Protein AF-M0FB85-F1 (afdb_monomer_lite)

Sequence (423 aa):
MKRRSFLLGAGSAAAGGSALIGTGAFSRIDAQRSVTVQVAEDPNAYLGMNDCIGDDGNPTPNSSFADLDDLGHLRVDMGESGNGGSGVNSESISWFDNVFQLCNQGKEDVCLWISEKEGADPDRVTFYVNEEPEATTPEKLAFEDGDLVGDDPDLQTFTGAEDSILLEVGHCVCVGIQVYTREDEDFEIAAPAEGDELLDEVSLVADVSEDACKGAETVCGAQGSFNCVSLVADGSAVGSHGFDIENVGDAGIDQELQYVILDSPDQDSAVNLDPLPPGGVDFESGESAFPVAGILAYIPSEECDTVVGQPRDEWDGMDAGQLLTLPTDSDGTVRYDLIEGLTESRFDTIQGISGYADLESAFDDGTSDPDPNVPADAYLTQIDYSAYDLSQITTDDIAEDDTDEFEQRVVDSDIPTCDDGGG

Foldseek 3Di:
DDDDDDDDDPDDDDDDDDDDDPPDDPPDDDDDDDDDDDDDAQCPDQWHKAAFADPVRHGDPLLVQWDADPRRYIDGHQADPVPPGGHDDAQDKDKRWQNMKIARQHDAKWWKAWADWDFPARLQKFKKFFDDDDDDDFDDDDDDDRHDDPPDRRIFTRHDLLRTDIHGHGDMTGMMMIGHQRDDPPDPDDGDDRPGPNTDDIDMDIHRDPCSNDNPQWEWEKAKAWDFFAADPVLLFTFKTKIKIFGQTQAKFDQQKAKDFQQDLPDRDGDRDDIAGHRRMDMDMDRARDGQWMKIKGAGDPSHRHYPAAQQQGHQADDPLQTAAFEAAPVGHGQQLLGPRGDPVLSVLNVVGGHNVSVQVNSPPVDPDDGNPHDNNIGMDIYRCNVVHNNVQHCNPPDRNNNSVSRNSVSVDPTHHDPPPPD

pLDDT: mean 76.78, std 16.2, range [28.84, 96.69]

Organism: NCBI:txid1227468

Structure (mmCIF, N/CA/C/O backbone):
data_AF-M0FB85-F1
#
_entry.id   AF-M0FB85-F1
#
loop_
_atom_site.group_PDB
_atom_site.id
_atom_site.type_symbol
_atom_site.label_atom_id
_atom_site.label_alt_id
_atom_site.label_comp_id
_atom_site.label_asym_id
_atom_site.label_entity_id
_atom_site.label_seq_id
_atom_site.pdbx_PDB_ins_code
_atom_site.Cartn_x
_atom_site.Cartn_y
_atom_site.Cartn_z
_atom_site.occupancy
_atom_site.B_iso_or_equiv
_atom_site.auth_seq_id
_atom_site.auth_comp_id
_atom_site.auth_asym_id
_atom_site.auth_atom_id
_atom_site.pdbx_PDB_model_num
ATOM 1 N N . MET A 1 1 ? -63.216 -62.373 8.853 1.00 36.75 1 MET A N 1
ATOM 2 C CA . MET A 1 1 ? -62.181 -62.812 9.814 1.00 36.75 1 MET A CA 1
ATOM 3 C C . MET A 1 1 ? -61.571 -61.581 10.478 1.00 36.75 1 MET A C 1
ATOM 5 O O . MET A 1 1 ? -61.351 -60.608 9.780 1.00 36.75 1 MET A O 1
ATOM 9 N N . LYS A 1 2 ? -61.420 -61.633 11.815 1.00 40.50 2 LYS A N 1
ATOM 10 C CA . LYS A 1 2 ? -60.432 -60.973 12.715 1.00 40.50 2 LYS A CA 1
ATOM 11 C C . LYS A 1 2 ? -59.377 -60.057 12.041 1.00 40.50 2 LYS A C 1
ATOM 13 O O . LYS A 1 2 ? -58.830 -60.480 11.039 1.00 40.50 2 LYS A O 1
ATOM 18 N N . ARG A 1 3 ? -58.873 -58.936 12.586 1.00 45.34 3 ARG A N 1
ATOM 19 C CA . ARG A 1 3 ? -59.094 -58.043 13.757 1.00 45.34 3 ARG A CA 1
ATOM 20 C C . ARG A 1 3 ? -57.942 -56.995 13.671 1.00 45.34 3 ARG A C 1
ATOM 22 O O . ARG A 1 3 ? -56.820 -57.451 13.507 1.00 45.34 3 ARG A O 1
ATOM 29 N N . ARG A 1 4 ? -58.212 -55.700 13.951 1.00 58.06 4 ARG A N 1
ATOM 30 C CA . ARG A 1 4 ? -57.284 -54.627 14.448 1.00 58.06 4 ARG A CA 1
ATOM 31 C C . ARG A 1 4 ? -56.293 -54.039 13.408 1.00 58.06 4 ARG A C 1
ATOM 33 O O . ARG A 1 4 ? -55.518 -54.799 12.857 1.00 58.06 4 ARG A O 1
ATOM 40 N N . SER A 1 5 ? -56.361 -52.772 12.960 1.00 45.25 5 SER A N 1
ATOM 41 C CA . SER A 1 5 ? -56.289 -51.430 13.613 1.00 45.25 5 SER A CA 1
ATOM 42 C C . SER A 1 5 ? -54.864 -50.993 13.981 1.00 45.25 5 SER A C 1
ATOM 44 O O . SER A 1 5 ? -54.350 -51.580 14.923 1.00 45.25 5 SER A O 1
ATOM 46 N N . PHE A 1 6 ? -54.309 -49.955 13.318 1.00 46.88 6 PHE A N 1
ATOM 47 C CA . PHE A 1 6 ? -53.315 -48.951 13.803 1.00 46.88 6 PHE A CA 1
ATOM 48 C C . PHE A 1 6 ? -52.752 -48.166 12.592 1.00 46.88 6 PHE A C 1
ATOM 50 O O . PHE A 1 6 ? -52.467 -48.806 11.591 1.00 46.88 6 PHE A O 1
ATOM 57 N N . LEU A 1 7 ? -52.498 -46.859 12.540 1.00 48.00 7 LEU A N 1
ATOM 58 C CA . LEU A 1 7 ? -52.838 -45.663 13.311 1.00 48.00 7 LEU A CA 1
ATOM 59 C C . LEU A 1 7 ? -52.499 -44.482 12.378 1.00 48.00 7 LEU A C 1
ATOM 61 O O . LEU A 1 7 ? -51.474 -44.522 11.699 1.00 48.00 7 LEU A O 1
ATOM 65 N N . LEU A 1 8 ? -53.307 -43.422 12.395 1.00 50.66 8 LEU A N 1
ATOM 66 C CA . LEU A 1 8 ? -52.802 -42.088 12.084 1.00 50.66 8 LEU A CA 1
ATOM 67 C C . LEU A 1 8 ? -51.761 -41.741 13.151 1.00 50.66 8 LEU A C 1
ATOM 69 O O . LEU A 1 8 ? -52.084 -41.731 14.336 1.00 50.66 8 LEU A O 1
ATOM 73 N N . GLY A 1 9 ? -50.538 -41.459 12.723 1.00 42.72 9 GLY A N 1
ATOM 74 C CA . GLY A 1 9 ? -49.508 -40.836 13.541 1.00 42.72 9 GLY A CA 1
ATOM 75 C C . GLY A 1 9 ? -49.066 -39.550 12.863 1.00 42.72 9 GLY A C 1
ATOM 76 O O . GLY A 1 9 ? -48.014 -39.519 12.240 1.00 42.72 9 GLY A O 1
ATOM 77 N N . ALA A 1 10 ? -49.894 -38.507 12.947 1.00 49.50 10 ALA A N 1
ATOM 78 C CA . ALA A 1 10 ? -49.382 -37.148 12.872 1.00 49.50 10 ALA A CA 1
ATOM 79 C C . ALA A 1 10 ? -48.566 -36.933 14.153 1.00 49.50 10 ALA A C 1
ATOM 81 O O . ALA A 1 10 ? -49.132 -36.876 15.244 1.00 49.50 10 ALA A O 1
ATOM 82 N N . GLY A 1 11 ? -47.244 -36.919 14.030 1.00 38.50 11 GLY A N 1
ATOM 83 C CA . GLY A 1 11 ? -46.337 -36.744 15.152 1.00 38.50 11 GLY A CA 1
ATOM 84 C C . GLY A 1 11 ? -44.961 -36.329 14.656 1.00 38.50 11 GLY A C 1
ATOM 85 O O . GLY A 1 11 ? -44.398 -36.995 13.795 1.00 38.50 11 GLY A O 1
ATOM 86 N N . SER A 1 12 ? -44.470 -35.228 15.223 1.00 43.56 12 SER A N 1
ATOM 87 C CA . SER A 1 12 ? -43.100 -34.705 15.152 1.00 43.56 12 SER A CA 1
ATOM 88 C C . SER A 1 12 ? -42.580 -34.299 13.771 1.00 43.56 12 SER A C 1
ATOM 90 O O . SER A 1 12 ? -41.834 -35.018 13.112 1.00 43.56 12 SER A O 1
ATOM 92 N N . ALA A 1 13 ? -42.857 -33.043 13.420 1.00 50.62 13 ALA A N 1
ATOM 93 C CA . ALA A 1 13 ? -41.770 -32.183 12.976 1.00 50.62 13 ALA A CA 1
ATOM 94 C C . ALA A 1 13 ? -40.653 -32.235 14.035 1.00 50.62 13 ALA A C 1
ATOM 96 O O . ALA A 1 13 ? -40.915 -31.882 15.182 1.00 50.62 13 ALA A O 1
ATOM 97 N N . ALA A 1 14 ? -39.481 -32.757 13.669 1.00 52.19 14 ALA A N 1
ATOM 98 C CA . ALA A 1 14 ? -38.155 -32.271 14.066 1.00 52.19 14 ALA A CA 1
ATOM 99 C C . ALA A 1 14 ? -37.071 -33.318 13.746 1.00 52.19 14 ALA A C 1
ATOM 101 O O . ALA A 1 14 ? -37.122 -34.446 14.226 1.00 52.19 14 ALA A O 1
ATOM 102 N N . ALA A 1 15 ? -36.070 -32.844 12.999 1.00 50.44 15 ALA A N 1
ATOM 103 C CA . ALA A 1 15 ? -34.683 -33.308 12.929 1.00 50.44 15 ALA A CA 1
ATOM 104 C C . ALA A 1 15 ? -34.345 -34.601 12.150 1.00 50.44 15 ALA A C 1
ATOM 106 O O . ALA A 1 15 ? -34.482 -35.714 12.649 1.00 50.44 15 ALA A O 1
ATOM 107 N N . GLY A 1 16 ? -33.728 -34.407 10.972 1.00 41.25 16 GLY A N 1
ATOM 108 C CA . GLY A 1 16 ? -32.614 -35.254 10.522 1.00 41.25 16 GLY A CA 1
ATOM 109 C C . GLY A 1 16 ? -32.644 -35.744 9.068 1.00 41.25 16 GLY A C 1
ATOM 110 O O . GLY A 1 16 ? -33.101 -36.850 8.818 1.00 41.25 16 GLY A O 1
ATOM 111 N N . GLY A 1 17 ? -32.041 -34.983 8.143 1.00 41.25 17 GLY A N 1
ATOM 112 C CA . GLY A 1 17 ? -31.284 -35.559 7.015 1.00 41.25 17 GLY A CA 1
ATOM 113 C C . GLY A 1 17 ? -31.986 -35.799 5.664 1.00 41.25 17 GLY A C 1
ATOM 114 O O . GLY A 1 17 ? -32.654 -36.806 5.472 1.00 41.25 17 GLY A O 1
ATOM 115 N N . SER A 1 18 ? -31.678 -34.897 4.718 1.00 43.41 18 SER A N 1
ATOM 116 C CA . SER A 1 18 ? -31.299 -35.134 3.302 1.00 43.41 18 SER A CA 1
ATOM 117 C C . SER A 1 18 ? -32.272 -35.747 2.268 1.00 43.41 18 SER A C 1
ATOM 119 O O . SER A 1 18 ? -32.553 -36.940 2.267 1.00 43.41 18 SER A O 1
ATOM 121 N N . ALA A 1 19 ? -32.633 -34.924 1.261 1.00 46.44 19 ALA A N 1
ATOM 122 C CA . ALA A 1 19 ? -32.315 -35.082 -0.183 1.00 46.44 19 ALA A CA 1
ATOM 123 C C . ALA A 1 19 ? -33.387 -34.395 -1.072 1.00 46.44 19 ALA A C 1
ATOM 125 O O . ALA A 1 19 ? -34.519 -34.854 -1.181 1.00 46.44 19 ALA A O 1
ATOM 126 N N . LEU A 1 20 ? -33.098 -33.204 -1.614 1.00 53.25 20 LEU A N 1
ATOM 127 C CA . LEU A 1 20 ? -32.651 -32.998 -3.008 1.00 53.25 20 LEU A CA 1
ATOM 128 C C . LEU A 1 20 ? -33.667 -33.420 -4.088 1.00 53.25 20 LEU A C 1
ATOM 130 O O . LEU A 1 20 ? -33.541 -34.491 -4.670 1.00 53.25 20 LEU A O 1
ATOM 134 N N . ILE A 1 21 ? -34.586 -32.515 -4.454 1.00 51.81 21 ILE A N 1
ATOM 135 C CA . ILE A 1 21 ? -35.097 -32.413 -5.835 1.00 51.81 21 ILE A CA 1
ATOM 136 C C . ILE A 1 21 ? -35.181 -30.926 -6.208 1.00 51.81 21 ILE A C 1
ATOM 138 O O . ILE A 1 21 ? -36.244 -30.316 -6.233 1.00 51.81 21 ILE A O 1
ATOM 142 N N . GLY A 1 22 ? -34.016 -30.341 -6.479 1.00 49.38 22 GLY A N 1
ATOM 143 C CA . GLY A 1 22 ? -33.875 -29.156 -7.320 1.00 49.38 22 GLY A CA 1
ATOM 144 C C . GLY A 1 22 ? -33.189 -29.579 -8.616 1.00 49.38 22 GLY A C 1
ATOM 145 O O . GLY A 1 22 ? -31.995 -29.368 -8.787 1.00 49.38 22 GLY A O 1
ATOM 146 N N . THR A 1 23 ? -33.901 -30.267 -9.508 1.00 61.34 23 THR A N 1
ATOM 147 C CA . THR A 1 23 ? -33.392 -30.602 -10.847 1.00 61.34 23 THR A CA 1
ATOM 148 C C . THR A 1 23 ? -33.436 -29.341 -11.710 1.00 61.34 23 THR A C 1
ATOM 150 O O . THR A 1 23 ? -34.467 -29.066 -12.322 1.00 61.34 23 THR A O 1
ATOM 153 N N . GLY A 1 24 ? -32.366 -28.540 -11.718 1.00 55.59 24 GLY A N 1
ATOM 154 C CA . GLY A 1 24 ? -32.372 -27.272 -12.461 1.00 55.59 24 GLY A CA 1
ATOM 155 C C . GLY A 1 24 ? -31.045 -26.761 -13.024 1.00 55.59 24 GLY A C 1
ATOM 156 O O . GLY A 1 24 ? -31.072 -25.782 -13.757 1.00 55.59 24 GLY A O 1
ATOM 157 N N . ALA A 1 25 ? -29.901 -27.386 -12.744 1.00 66.88 25 ALA A N 1
ATOM 158 C CA . ALA A 1 25 ? -28.631 -26.942 -13.320 1.00 66.88 25 ALA A CA 1
ATOM 159 C C . ALA A 1 25 ? -28.319 -27.736 -14.596 1.00 66.88 25 ALA A C 1
ATOM 161 O O . ALA A 1 25 ? -28.207 -28.965 -14.553 1.00 66.88 25 ALA A O 1
ATOM 162 N N . PHE A 1 26 ? -28.160 -27.052 -15.734 1.00 55.88 26 PHE A N 1
ATOM 163 C CA . PHE A 1 26 ? -27.524 -27.656 -16.905 1.00 55.88 26 PHE A CA 1
ATOM 164 C C . PHE A 1 26 ? -26.139 -28.154 -16.482 1.00 55.88 26 PHE A C 1
ATOM 166 O O . PHE A 1 26 ? -25.285 -27.362 -16.108 1.00 55.88 26 PHE A O 1
ATOM 173 N N . SER A 1 27 ? -25.904 -29.465 -16.517 1.00 64.94 27 SER A N 1
ATOM 174 C CA . SER A 1 27 ? -24.612 -30.028 -16.093 1.00 64.94 27 SER A CA 1
ATOM 175 C C . SER A 1 27 ? -23.527 -29.905 -17.169 1.00 64.94 27 SER A C 1
ATOM 177 O O . SER A 1 27 ? -22.352 -30.127 -16.896 1.00 64.94 27 SER A O 1
ATOM 179 N N . ARG A 1 28 ? -23.924 -29.608 -18.413 1.00 64.31 28 ARG A N 1
ATOM 180 C CA . ARG A 1 28 ? -23.043 -29.398 -19.564 1.00 64.31 28 ARG A CA 1
ATOM 181 C C . ARG A 1 28 ? -23.825 -28.718 -20.678 1.00 64.31 28 ARG A C 1
ATOM 183 O O . ARG A 1 28 ? -24.926 -29.158 -21.009 1.00 64.31 28 ARG A O 1
ATOM 190 N N . ILE A 1 29 ? -23.227 -27.704 -21.289 1.00 76.62 29 ILE A N 1
ATOM 191 C CA . ILE A 1 29 ? -23.674 -27.157 -22.565 1.00 76.62 29 ILE A CA 1
ATOM 192 C C . ILE A 1 29 ? -22.514 -27.256 -23.552 1.00 76.62 29 ILE A C 1
ATOM 194 O O . ILE A 1 29 ? -21.405 -26.825 -23.256 1.00 76.62 29 ILE A O 1
ATOM 198 N N . ASP A 1 30 ? -22.767 -27.876 -24.697 1.00 72.00 30 ASP A N 1
ATOM 199 C CA . ASP A 1 30 ? -21.847 -27.893 -25.829 1.00 72.00 30 ASP A CA 1
ATOM 200 C C . ASP A 1 30 ? -22.397 -26.884 -26.839 1.00 72.00 30 ASP A C 1
ATOM 202 O O . ASP A 1 30 ? -23.441 -27.104 -27.458 1.00 72.00 30 ASP A O 1
ATOM 206 N N . ALA A 1 31 ? -21.779 -25.707 -26.882 1.00 79.44 31 ALA A N 1
ATOM 207 C CA . ALA A 1 31 ? -22.199 -24.596 -27.721 1.00 79.44 31 ALA A CA 1
ATOM 208 C C . ALA A 1 31 ? -21.023 -24.174 -28.596 1.00 79.44 31 ALA A C 1
ATOM 210 O O . ALA A 1 31 ? -19.959 -23.815 -28.093 1.00 79.44 31 ALA A O 1
ATOM 211 N N . GLN A 1 32 ? -21.236 -24.188 -29.910 1.00 68.88 32 GLN A N 1
ATOM 212 C CA . GLN A 1 32 ? -20.240 -23.762 -30.885 1.00 68.88 32 GLN A CA 1
ATOM 213 C C . GLN A 1 32 ? -20.135 -22.235 -30.849 1.00 68.88 32 GLN A C 1
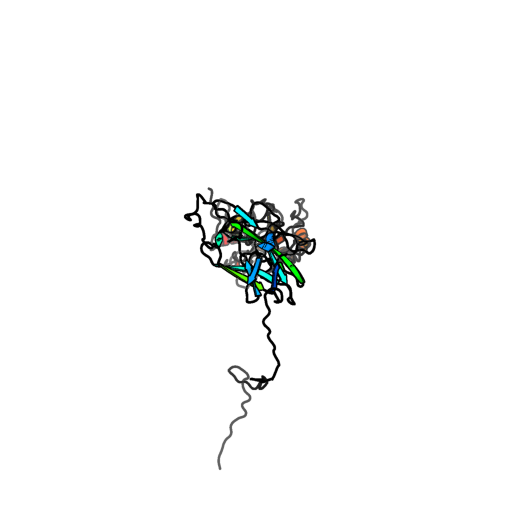ATOM 215 O O . GLN A 1 32 ? -21.035 -21.530 -31.305 1.00 68.88 32 GLN A O 1
ATOM 220 N N . ARG A 1 33 ? -19.043 -21.727 -30.282 1.00 81.12 33 ARG A N 1
ATOM 221 C CA . ARG A 1 33 ? -18.633 -20.322 -30.364 1.00 81.12 33 ARG A CA 1
ATOM 222 C C . ARG A 1 33 ? -17.388 -20.256 -31.244 1.00 81.12 33 ARG A C 1
ATOM 224 O O . ARG A 1 33 ? -16.542 -21.142 -31.164 1.00 81.12 33 ARG A O 1
ATOM 231 N N . SER A 1 34 ? -17.281 -19.241 -32.096 1.00 83.75 34 SER A N 1
ATOM 232 C CA . SER A 1 34 ? -16.056 -18.976 -32.853 1.00 83.75 34 SER A CA 1
ATOM 233 C C . SER A 1 34 ? -15.100 -18.153 -31.994 1.00 83.75 34 SER A C 1
ATOM 235 O O . SER A 1 34 ? -15.482 -17.077 -31.537 1.00 83.75 34 SER A O 1
ATOM 237 N N . VAL A 1 35 ? -13.878 -18.641 -31.807 1.00 85.00 35 VAL A N 1
ATOM 238 C CA . VAL A 1 35 ? -12.777 -17.913 -31.164 1.00 85.00 35 VAL A CA 1
ATOM 239 C C . VAL A 1 35 ? -11.647 -17.811 -32.181 1.00 85.00 35 VAL A C 1
ATOM 241 O O . VAL A 1 35 ? -11.313 -18.808 -32.821 1.00 85.00 35 VAL A O 1
ATOM 244 N N . THR A 1 36 ? -11.085 -16.616 -32.336 1.00 86.31 36 THR A N 1
ATOM 245 C CA . THR A 1 36 ? -9.927 -16.355 -33.196 1.00 86.31 36 THR A CA 1
ATOM 246 C C . THR A 1 36 ? -8.843 -15.738 -32.330 1.00 86.31 36 THR A C 1
ATOM 248 O O . THR A 1 36 ? -9.098 -14.729 -31.680 1.00 86.31 36 THR A O 1
ATOM 251 N N . VAL A 1 37 ? -7.655 -16.334 -32.343 1.00 86.75 37 VAL A N 1
ATOM 252 C CA . VAL A 1 37 ? -6.450 -15.804 -31.696 1.00 86.75 37 VAL A CA 1
ATOM 253 C C . VAL A 1 37 ? -5.416 -15.595 -32.794 1.00 86.75 37 VAL A C 1
ATOM 255 O O . VAL A 1 37 ? -5.257 -16.462 -33.656 1.00 86.75 37 VAL A O 1
ATOM 258 N N . GLN A 1 38 ? -4.780 -14.429 -32.803 1.00 90.88 38 GLN A N 1
ATOM 259 C CA . GLN A 1 38 ? -3.742 -14.063 -33.761 1.00 90.88 38 GLN A CA 1
ATOM 260 C C . GLN A 1 38 ? -2.477 -13.716 -32.988 1.00 90.88 38 GLN A C 1
ATOM 262 O O . GLN A 1 38 ? -2.563 -13.146 -31.906 1.00 90.88 38 GLN A O 1
ATOM 267 N N . VAL A 1 39 ? -1.335 -14.092 -33.552 1.00 92.12 39 VAL A N 1
ATOM 268 C CA . VAL A 1 39 ? -0.016 -13.692 -33.060 1.00 92.12 39 VAL A CA 1
ATOM 269 C C . VAL A 1 39 ? 0.421 -12.489 -33.890 1.00 92.12 39 VAL A C 1
ATOM 271 O O . VAL A 1 39 ? 0.209 -12.489 -35.107 1.00 92.12 39 VAL A O 1
ATOM 274 N N . ALA A 1 40 ? 0.970 -11.478 -33.227 1.00 94.44 40 ALA A N 1
ATOM 275 C CA . ALA A 1 40 ? 1.525 -10.277 -33.833 1.00 94.44 40 ALA A CA 1
ATOM 276 C C . ALA A 1 40 ? 2.999 -10.148 -33.431 1.00 94.44 40 ALA A C 1
ATOM 278 O O . ALA A 1 40 ? 3.389 -10.680 -32.397 1.00 94.44 40 ALA A O 1
ATOM 279 N N . GLU A 1 41 ? 3.778 -9.468 -34.266 1.00 96.56 41 GLU A N 1
ATOM 280 C CA . GLU A 1 41 ? 5.135 -9.005 -33.941 1.00 96.56 41 GLU A CA 1
ATOM 281 C C . GLU A 1 41 ? 5.061 -7.887 -32.890 1.00 96.56 41 GLU A C 1
ATOM 283 O O . GLU A 1 41 ? 4.034 -7.196 -32.813 1.00 96.56 41 GLU A O 1
ATOM 288 N N . ASP A 1 42 ? 6.141 -7.668 -32.139 1.00 95.94 42 ASP A N 1
ATOM 289 C CA . ASP A 1 42 ? 6.162 -6.783 -30.969 1.00 95.94 42 ASP A CA 1
ATOM 290 C C . ASP A 1 42 ? 5.665 -5.361 -31.252 1.00 95.94 42 ASP A C 1
ATOM 292 O O . ASP A 1 42 ? 4.844 -4.878 -30.475 1.00 95.94 42 ASP A O 1
ATOM 296 N N . PRO A 1 43 ? 5.981 -4.695 -32.382 1.00 96.69 43 PRO A N 1
ATOM 297 C CA . PRO A 1 43 ? 5.446 -3.357 -32.644 1.00 96.69 43 PRO A CA 1
ATOM 298 C C . PRO A 1 43 ? 3.916 -3.303 -32.763 1.00 96.69 43 PRO A C 1
ATOM 300 O O . PRO A 1 43 ? 3.314 -2.244 -32.598 1.00 96.69 43 PRO A O 1
ATOM 303 N N . ASN A 1 44 ? 3.265 -4.425 -33.087 1.00 95.69 44 ASN A N 1
ATOM 304 C CA . ASN A 1 44 ? 1.825 -4.511 -33.349 1.00 95.69 44 ASN A CA 1
ATOM 305 C C . ASN A 1 44 ? 1.067 -5.352 -32.301 1.00 95.69 44 ASN A C 1
ATOM 307 O O . ASN A 1 44 ? -0.129 -5.611 -32.477 1.00 95.69 44 ASN A O 1
ATOM 311 N N . ALA A 1 45 ? 1.747 -5.823 -31.253 1.00 96.12 45 ALA A N 1
ATOM 312 C CA . ALA A 1 45 ? 1.146 -6.583 -30.162 1.00 96.12 45 ALA A CA 1
ATOM 313 C C . ALA A 1 45 ? 0.337 -5.676 -29.214 1.00 96.12 45 ALA A C 1
ATOM 315 O O . ALA A 1 45 ? 0.411 -4.452 -29.291 1.00 96.12 45 ALA A O 1
ATOM 316 N N . TYR A 1 46 ? -0.473 -6.262 -28.320 1.00 95.19 46 TYR A N 1
ATOM 317 C CA . TYR A 1 46 ? -1.254 -5.467 -27.356 1.00 95.19 46 TYR A CA 1
ATOM 318 C C . TYR A 1 46 ? -0.369 -4.654 -26.409 1.00 95.19 46 TYR A C 1
ATOM 320 O O . TYR A 1 46 ? -0.711 -3.516 -26.117 1.00 95.19 46 TYR A O 1
ATOM 328 N N . LEU A 1 47 ? 0.769 -5.206 -25.995 1.00 96.06 47 LEU A N 1
ATOM 329 C CA . LEU A 1 47 ? 1.885 -4.424 -25.483 1.00 96.06 47 LEU A CA 1
ATOM 330 C C . LEU A 1 47 ? 2.862 -4.245 -26.646 1.00 96.06 47 LEU A C 1
ATOM 332 O O . LEU A 1 47 ? 3.530 -5.194 -27.044 1.00 96.06 47 LEU A O 1
ATOM 336 N N . GLY A 1 48 ? 2.846 -3.063 -27.252 1.00 96.50 48 GLY A N 1
ATOM 337 C CA . GLY A 1 48 ? 3.699 -2.718 -28.377 1.00 96.50 48 GLY A CA 1
ATOM 338 C C . GLY A 1 48 ? 5.118 -2.414 -27.918 1.00 96.50 48 GLY A C 1
ATOM 339 O O . GLY A 1 48 ? 5.275 -1.601 -27.011 1.00 96.50 48 GLY A O 1
ATOM 340 N N . MET A 1 49 ? 6.134 -2.995 -28.555 1.00 96.69 49 MET A N 1
ATOM 341 C CA . MET A 1 49 ? 7.543 -2.685 -28.270 1.00 96.69 49 MET A CA 1
ATOM 342 C C . MET A 1 49 ? 8.272 -2.289 -29.552 1.00 96.69 49 MET A C 1
ATOM 344 O O . MET A 1 49 ? 8.143 -2.964 -30.577 1.00 96.69 49 MET A O 1
ATOM 348 N N . ASN A 1 50 ? 8.969 -1.151 -29.532 1.00 95.38 50 ASN A N 1
ATOM 349 C CA . ASN A 1 50 ? 9.648 -0.605 -30.712 1.00 95.38 50 ASN A CA 1
ATOM 350 C C . ASN A 1 50 ? 10.696 0.458 -30.332 1.00 95.38 50 ASN A C 1
ATOM 352 O O . ASN A 1 50 ? 10.829 0.797 -29.158 1.00 95.38 50 ASN A O 1
ATOM 356 N N . ASP A 1 51 ? 11.375 1.033 -31.327 1.00 95.12 51 ASP A N 1
ATOM 357 C CA . ASP A 1 51 ? 12.217 2.227 -31.184 1.00 95.12 51 ASP A CA 1
ATOM 358 C C . ASP A 1 51 ? 11.502 3.324 -30.384 1.00 95.12 51 ASP A C 1
ATOM 360 O O . ASP A 1 51 ? 10.355 3.668 -30.691 1.00 95.12 51 ASP A O 1
ATOM 364 N N . CYS A 1 52 ? 12.189 3.921 -29.406 1.00 94.12 52 CYS A N 1
ATOM 365 C CA . CYS A 1 52 ? 11.654 5.098 -28.730 1.00 94.12 52 CYS A CA 1
ATOM 366 C C . CYS A 1 52 ? 11.577 6.283 -29.699 1.00 94.12 52 CYS A C 1
ATOM 368 O O . CYS A 1 52 ? 12.550 6.618 -30.383 1.00 94.12 52 CYS A O 1
ATOM 370 N N . ILE A 1 53 ? 10.422 6.945 -29.725 1.00 91.19 53 ILE A N 1
ATOM 371 C CA . ILE A 1 53 ? 10.168 8.143 -30.520 1.00 91.19 53 ILE A CA 1
ATOM 372 C C . ILE A 1 53 ? 10.206 9.375 -29.614 1.00 91.19 53 ILE A C 1
ATOM 374 O O . ILE A 1 53 ? 9.439 9.475 -28.662 1.00 91.19 53 ILE A O 1
ATOM 378 N N . GLY A 1 54 ? 11.079 10.333 -29.928 1.00 83.56 54 GLY A N 1
ATOM 379 C CA . GLY A 1 54 ? 11.158 11.601 -29.205 1.00 83.56 54 GLY A CA 1
ATOM 380 C C . GLY A 1 54 ? 10.031 12.576 -29.567 1.00 83.56 54 GLY A C 1
ATOM 381 O O . GLY A 1 54 ? 9.279 12.375 -30.523 1.00 83.56 54 GLY A O 1
ATOM 382 N N . ASP A 1 55 ? 9.970 13.702 -28.852 1.00 81.44 55 ASP A N 1
ATOM 383 C CA . ASP A 1 55 ? 8.950 14.755 -29.030 1.00 81.44 55 ASP A CA 1
ATOM 384 C C . ASP A 1 55 ? 8.878 15.341 -30.450 1.00 81.44 55 ASP A C 1
ATOM 386 O O . ASP A 1 55 ? 7.872 15.923 -30.866 1.00 81.44 55 ASP A O 1
ATOM 390 N N . ASP A 1 56 ? 9.966 15.228 -31.210 1.00 86.25 56 ASP A N 1
ATOM 391 C CA . ASP A 1 56 ? 10.054 15.689 -32.592 1.00 86.25 56 ASP A CA 1
ATOM 392 C C . ASP A 1 56 ? 9.453 14.694 -33.606 1.00 86.25 56 ASP A C 1
ATOM 394 O O . ASP A 1 56 ? 9.432 14.974 -34.811 1.00 86.25 56 ASP A O 1
ATOM 398 N N . GLY A 1 57 ? 8.937 13.561 -33.119 1.00 88.25 57 GLY A N 1
ATOM 399 C CA . GLY A 1 57 ? 8.338 12.487 -33.900 1.00 88.25 57 GLY A CA 1
ATOM 400 C C . GLY A 1 57 ? 9.352 11.597 -34.618 1.00 88.25 57 GLY A C 1
ATOM 401 O O . GLY A 1 57 ? 8.953 10.844 -35.509 1.00 88.25 57 GLY A O 1
ATOM 402 N N . ASN A 1 58 ? 10.643 11.696 -34.285 1.00 93.62 58 ASN A N 1
ATOM 403 C CA . ASN A 1 58 ? 11.700 10.855 -34.841 1.00 93.62 58 ASN A CA 1
ATOM 404 C C . ASN A 1 58 ? 12.251 9.888 -33.781 1.00 93.62 58 ASN A C 1
ATOM 406 O O . ASN A 1 58 ? 12.147 10.171 -32.587 1.00 93.62 58 ASN A O 1
ATOM 410 N N . PRO A 1 59 ? 12.874 8.770 -34.201 1.00 94.25 59 PRO A N 1
ATOM 411 C CA . PRO A 1 59 ? 13.582 7.898 -33.274 1.00 94.25 59 PRO A CA 1
ATOM 412 C C . PRO A 1 59 ? 14.658 8.662 -32.499 1.00 94.25 59 PRO A C 1
ATOM 414 O O . PRO A 1 59 ? 15.360 9.512 -33.067 1.00 94.25 59 PRO A O 1
ATOM 417 N N . THR A 1 60 ? 14.779 8.377 -31.206 1.00 92.31 60 THR A N 1
ATOM 418 C CA . THR A 1 60 ? 15.800 8.990 -30.352 1.00 92.31 60 THR A CA 1
ATOM 419 C C . THR A 1 60 ? 17.207 8.561 -30.786 1.00 92.31 60 THR A C 1
ATOM 421 O O . THR A 1 60 ? 17.386 7.545 -31.457 1.00 92.31 60 THR A O 1
ATOM 424 N N . PRO A 1 61 ? 18.267 9.298 -30.407 1.00 92.00 61 PRO A N 1
ATOM 425 C CA . PRO A 1 61 ? 19.631 8.890 -30.745 1.00 92.00 61 PRO A CA 1
ATOM 426 C C . PRO A 1 61 ? 19.996 7.482 -30.241 1.00 92.00 61 PRO A C 1
ATOM 428 O O . PRO A 1 61 ? 20.672 6.728 -30.947 1.00 92.00 61 PRO A O 1
ATOM 431 N N . ASN A 1 62 ? 19.527 7.123 -29.044 1.00 93.56 62 ASN A N 1
ATOM 432 C CA . ASN A 1 62 ? 19.815 5.839 -28.408 1.00 93.56 62 ASN A CA 1
ATOM 433 C C . ASN A 1 62 ? 18.894 4.708 -28.881 1.00 93.56 62 ASN A C 1
ATOM 435 O O . ASN A 1 62 ? 19.209 3.551 -28.620 1.00 93.56 62 ASN A O 1
ATOM 439 N N . SER A 1 63 ? 17.842 4.989 -29.659 1.00 93.69 63 SER A N 1
ATOM 440 C CA . SER A 1 63 ? 17.065 3.921 -30.300 1.00 93.69 63 SER A CA 1
ATOM 441 C C . SER A 1 63 ? 17.881 3.108 -31.299 1.00 93.69 63 SER A C 1
ATOM 443 O O . SER A 1 63 ? 17.477 2.027 -31.691 1.00 93.69 63 SER A O 1
ATOM 445 N N . SER A 1 64 ? 19.067 3.585 -31.685 1.00 92.75 64 SER A N 1
ATOM 446 C CA . SER A 1 64 ? 20.018 2.806 -32.481 1.00 92.75 64 SER A CA 1
ATOM 447 C C . SER A 1 64 ? 20.568 1.556 -31.780 1.00 92.75 64 SER A C 1
ATOM 449 O O . SER A 1 64 ? 21.186 0.736 -32.456 1.00 92.75 64 SER A O 1
ATOM 451 N N . PHE A 1 65 ? 20.354 1.414 -30.467 1.00 93.88 65 PHE A N 1
ATOM 452 C CA . PHE A 1 65 ? 20.651 0.197 -29.706 1.00 93.88 65 PHE A CA 1
ATOM 453 C C . PHE A 1 65 ? 19.470 -0.779 -29.645 1.00 93.88 65 PHE A C 1
ATOM 455 O O . PHE A 1 65 ? 19.637 -1.864 -29.102 1.00 93.88 65 PHE A O 1
ATOM 462 N N . ALA A 1 66 ? 18.298 -0.401 -30.162 1.00 94.81 66 ALA A N 1
ATOM 463 C CA . ALA A 1 66 ? 17.128 -1.258 -30.274 1.00 94.81 66 ALA A CA 1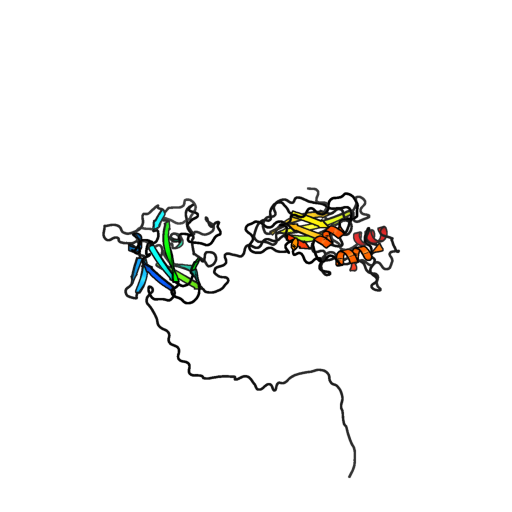
ATOM 464 C C . ALA A 1 66 ? 16.912 -1.672 -31.737 1.00 94.81 66 ALA A C 1
ATOM 466 O O . ALA A 1 66 ? 17.069 -0.874 -32.663 1.00 94.81 66 ALA A O 1
ATOM 467 N N . ASP A 1 67 ? 16.546 -2.931 -31.952 1.00 93.44 67 ASP A N 1
ATOM 468 C CA . ASP A 1 67 ? 16.186 -3.467 -33.259 1.00 93.44 67 ASP A CA 1
ATOM 469 C C . ASP A 1 67 ? 15.184 -4.622 -33.134 1.00 93.44 67 ASP A C 1
ATOM 471 O O . ASP A 1 67 ? 14.871 -5.082 -32.039 1.00 93.44 67 ASP A O 1
ATOM 475 N N . LEU A 1 68 ? 14.629 -5.065 -34.263 1.00 94.25 68 LEU A N 1
ATOM 476 C CA . LEU A 1 68 ? 13.755 -6.236 -34.310 1.00 94.25 68 LEU A CA 1
ATOM 477 C C . LEU A 1 68 ? 14.513 -7.426 -34.890 1.00 94.25 68 LEU A C 1
ATOM 479 O O . LEU A 1 68 ? 15.140 -7.308 -35.949 1.00 94.25 68 LEU A O 1
ATOM 483 N N . ASP A 1 69 ? 14.388 -8.582 -34.244 1.00 92.25 69 ASP A N 1
ATOM 484 C CA . ASP A 1 69 ? 14.926 -9.835 -34.764 1.00 92.25 69 ASP A CA 1
ATOM 485 C C . ASP A 1 69 ? 14.172 -10.318 -36.028 1.00 92.25 69 ASP A C 1
ATOM 487 O O . ASP A 1 69 ? 13.173 -9.745 -36.473 1.00 92.25 69 ASP A O 1
ATOM 491 N N . ASP A 1 70 ? 14.634 -11.423 -36.625 1.00 91.94 70 ASP A N 1
ATOM 492 C CA . ASP A 1 70 ? 14.010 -12.021 -37.820 1.00 91.94 70 ASP A CA 1
ATOM 493 C C . ASP A 1 70 ? 12.550 -12.486 -37.598 1.00 91.94 70 ASP A C 1
ATOM 495 O O . ASP A 1 70 ? 11.852 -12.824 -38.562 1.00 91.94 70 ASP A O 1
ATOM 499 N N . LEU A 1 71 ? 12.102 -12.565 -36.343 1.00 91.62 71 LEU A N 1
ATOM 500 C CA . LEU A 1 71 ? 10.759 -12.960 -35.924 1.00 91.62 71 LEU A CA 1
ATOM 501 C C . LEU A 1 71 ? 9.895 -11.759 -35.502 1.00 91.62 71 LEU A C 1
ATOM 503 O O . LEU A 1 71 ? 8.705 -11.950 -35.253 1.00 91.62 71 LEU A O 1
ATOM 507 N N . GLY A 1 72 ? 10.457 -10.547 -35.491 1.00 92.62 72 GLY A N 1
ATOM 508 C CA . GLY A 1 72 ? 9.776 -9.319 -35.102 1.00 92.62 72 GLY A CA 1
ATOM 509 C C . GLY A 1 72 ? 9.712 -9.089 -33.592 1.00 92.62 72 GLY A C 1
ATOM 510 O O . GLY A 1 72 ? 8.810 -8.372 -33.158 1.00 92.62 72 GLY A O 1
ATOM 511 N N . HIS A 1 73 ? 10.616 -9.692 -32.814 1.00 93.31 73 HIS A N 1
ATOM 512 C CA . HIS A 1 73 ? 10.772 -9.400 -31.388 1.00 93.31 73 HIS A CA 1
ATOM 513 C C . HIS A 1 73 ? 11.774 -8.272 -31.163 1.00 93.31 73 HIS A C 1
ATOM 515 O O . HIS A 1 73 ? 12.785 -8.202 -31.867 1.00 93.31 73 HIS A O 1
ATOM 521 N N . LEU A 1 74 ? 11.525 -7.424 -30.168 1.00 95.56 74 LEU A N 1
ATOM 522 C CA . LEU A 1 74 ? 12.462 -6.390 -29.753 1.00 95.56 74 LEU A CA 1
ATOM 523 C C . LEU A 1 74 ? 13.742 -7.021 -29.188 1.00 95.56 74 LEU A C 1
ATOM 525 O O . LEU A 1 74 ? 13.710 -7.876 -28.306 1.00 95.56 74 LEU A O 1
ATOM 529 N N . ARG A 1 75 ? 14.881 -6.553 -29.689 1.00 94.38 75 ARG A N 1
ATOM 530 C CA . ARG A 1 75 ? 16.230 -6.866 -29.232 1.00 94.38 75 ARG A CA 1
ATOM 531 C C . ARG A 1 75 ? 16.929 -5.558 -28.883 1.00 94.38 75 ARG A C 1
ATOM 533 O O . ARG A 1 75 ? 16.803 -4.575 -29.606 1.00 94.38 75 ARG A O 1
ATOM 540 N N . VAL A 1 76 ? 17.691 -5.566 -27.794 1.00 94.19 76 VAL A N 1
ATOM 541 C CA . VAL A 1 76 ? 18.622 -4.486 -27.458 1.00 94.19 76 VAL A CA 1
ATOM 542 C C . VAL A 1 76 ? 20.047 -5.016 -27.595 1.00 94.19 76 VAL A C 1
ATOM 544 O O . VAL A 1 76 ? 20.371 -6.059 -27.032 1.00 94.19 76 VAL A O 1
ATOM 547 N N . ASP A 1 77 ? 20.896 -4.320 -28.350 1.00 92.00 77 ASP A N 1
ATOM 548 C CA . ASP A 1 77 ? 22.279 -4.726 -28.614 1.00 92.00 77 ASP A CA 1
ATOM 549 C C . ASP A 1 77 ? 23.258 -3.579 -28.332 1.00 92.00 77 ASP A C 1
ATOM 551 O O . ASP A 1 77 ? 23.369 -2.609 -29.083 1.00 92.00 77 ASP A O 1
ATOM 555 N N . MET A 1 78 ? 24.002 -3.710 -27.232 1.00 90.81 78 MET A N 1
ATOM 556 C CA . MET A 1 78 ? 25.074 -2.788 -26.837 1.00 90.81 78 MET A CA 1
ATOM 557 C C . MET A 1 78 ? 26.474 -3.370 -27.102 1.00 90.81 78 MET A C 1
ATOM 559 O O . MET A 1 78 ? 27.441 -2.978 -26.448 1.00 90.81 78 MET A O 1
ATOM 563 N N . GLY A 1 79 ? 26.588 -4.318 -28.038 1.00 85.44 79 GLY A N 1
ATOM 564 C CA . GLY A 1 79 ? 27.812 -5.030 -28.399 1.00 85.44 79 GLY A CA 1
ATOM 565 C C . GLY A 1 79 ? 28.639 -4.355 -29.503 1.00 85.44 79 GLY A C 1
ATOM 566 O O . GLY A 1 79 ? 29.140 -3.236 -29.362 1.00 85.44 79 GLY A O 1
ATOM 567 N N . GLU A 1 80 ? 28.887 -5.070 -30.607 1.00 86.50 80 GLU A N 1
ATOM 568 C CA . GLU A 1 80 ? 29.779 -4.599 -31.676 1.00 86.50 80 GLU A CA 1
ATOM 569 C C . GLU A 1 80 ? 29.185 -3.406 -32.445 1.00 86.50 80 GLU A C 1
ATOM 571 O O . GLU A 1 80 ? 28.194 -3.520 -33.157 1.00 86.50 80 GLU A O 1
ATOM 576 N N . SER A 1 81 ? 29.864 -2.256 -32.408 1.00 85.50 81 SER A N 1
ATOM 577 C CA . SER A 1 81 ? 29.379 -1.024 -33.055 1.00 85.50 81 SER A CA 1
ATOM 578 C C . SER A 1 81 ? 29.722 -0.904 -34.545 1.00 85.50 81 SER A C 1
ATOM 580 O O . SER A 1 81 ? 29.402 0.099 -35.189 1.00 85.50 81 SER A O 1
ATOM 582 N N . GLY A 1 82 ? 30.504 -1.843 -35.091 1.00 82.31 82 GLY A N 1
ATOM 583 C CA . GLY A 1 82 ? 31.050 -1.780 -36.455 1.00 82.31 82 GLY A CA 1
ATOM 584 C C . GLY A 1 82 ? 32.110 -0.686 -36.684 1.00 82.31 82 GLY A C 1
ATOM 585 O O . GLY A 1 82 ? 32.676 -0.591 -37.774 1.00 82.31 82 GLY A O 1
ATOM 586 N N . ASN A 1 83 ? 32.425 0.118 -35.660 1.00 87.50 83 ASN A N 1
ATOM 587 C CA . ASN A 1 83 ? 33.441 1.179 -35.686 1.00 87.50 83 ASN A CA 1
ATOM 588 C C . ASN A 1 83 ? 34.648 0.872 -34.779 1.00 87.50 83 ASN A C 1
ATOM 590 O O . ASN A 1 83 ? 35.444 1.761 -34.471 1.00 87.50 83 ASN A O 1
ATOM 594 N N . GLY A 1 84 ? 34.799 -0.393 -34.372 1.00 85.44 84 GLY A N 1
ATOM 595 C CA . GLY A 1 84 ? 35.871 -0.865 -33.493 1.00 85.44 84 GLY A CA 1
ATOM 596 C C . GLY A 1 84 ? 35.559 -0.789 -31.995 1.00 85.44 84 GLY A C 1
ATOM 597 O O . GLY A 1 84 ? 36.480 -0.961 -31.202 1.00 85.44 84 GLY A O 1
ATOM 598 N N . GLY A 1 85 ? 34.305 -0.517 -31.616 1.00 85.81 85 GLY A N 1
ATOM 599 C CA . GLY A 1 85 ? 33.802 -0.739 -30.256 1.00 85.81 85 GLY A CA 1
ATOM 600 C C . GLY A 1 85 ? 33.090 -2.090 -30.158 1.00 85.81 85 GLY A C 1
ATOM 601 O O . GLY A 1 85 ? 32.490 -2.514 -31.146 1.00 85.81 85 GLY A O 1
ATOM 602 N N . SER A 1 86 ? 33.163 -2.725 -28.989 1.00 86.88 86 SER A N 1
ATOM 603 C CA . SER A 1 86 ? 32.705 -4.107 -28.764 1.00 86.88 86 SER A CA 1
ATOM 604 C C . SER A 1 86 ? 31.855 -4.274 -27.498 1.00 86.88 86 SER A C 1
ATOM 606 O O . SER A 1 86 ? 31.745 -5.388 -26.999 1.00 86.88 86 SER A O 1
ATOM 608 N N . GLY A 1 87 ? 31.338 -3.187 -26.925 1.00 88.31 87 GLY A N 1
ATOM 609 C CA . GLY A 1 87 ? 30.638 -3.232 -25.644 1.00 88.31 87 GLY A CA 1
ATOM 610 C C . GLY A 1 87 ? 30.662 -1.910 -24.885 1.00 88.31 87 GLY A C 1
ATOM 611 O O . GLY A 1 87 ? 31.254 -0.920 -25.336 1.00 88.31 87 GLY A O 1
ATOM 612 N N . VAL A 1 88 ? 30.065 -1.937 -23.694 1.00 89.88 88 VAL A N 1
ATOM 613 C CA . VAL A 1 88 ? 30.151 -0.868 -22.692 1.00 89.88 88 VAL A CA 1
ATOM 614 C C . VAL A 1 88 ? 31.545 -0.805 -22.055 1.00 89.88 88 VAL A C 1
ATOM 616 O O . VAL A 1 88 ? 32.304 -1.776 -22.047 1.00 89.88 88 VAL A O 1
ATOM 619 N N . ASN A 1 89 ? 31.918 0.356 -21.517 1.00 87.69 89 ASN A N 1
ATOM 620 C CA . ASN A 1 89 ? 33.202 0.530 -20.842 1.00 87.69 89 ASN A CA 1
ATOM 621 C C . ASN A 1 89 ? 33.251 -0.262 -19.523 1.00 87.69 89 ASN A C 1
ATOM 623 O O . ASN A 1 89 ? 32.312 -0.196 -18.735 1.00 87.69 89 ASN A O 1
ATOM 627 N N . SER A 1 90 ? 34.365 -0.945 -19.240 1.00 86.25 90 SER A N 1
ATOM 628 C CA . SER A 1 90 ? 34.650 -1.513 -17.911 1.00 86.25 90 SER A CA 1
ATOM 629 C C . SER A 1 90 ? 34.889 -0.408 -16.880 1.00 86.25 90 SER A C 1
ATOM 631 O O . SER A 1 90 ? 35.384 0.662 -17.251 1.00 86.25 90 SER A O 1
ATOM 633 N N . GLU A 1 91 ? 34.656 -0.685 -15.597 1.00 81.56 91 GLU A N 1
ATOM 634 C CA . GLU A 1 91 ? 34.868 0.276 -14.509 1.00 81.56 91 GLU A CA 1
ATOM 635 C C . GLU A 1 91 ? 34.096 1.590 -14.690 1.00 81.56 91 GLU A C 1
ATOM 637 O O . GLU A 1 91 ? 34.625 2.686 -14.478 1.00 81.56 91 GLU A O 1
ATOM 642 N N . SER A 1 92 ? 32.845 1.499 -15.145 1.00 84.62 92 SER A N 1
ATOM 643 C CA . SER A 1 92 ? 32.032 2.673 -15.439 1.00 84.62 92 SER A CA 1
ATOM 644 C C . SER A 1 92 ? 30.564 2.489 -15.078 1.00 84.62 92 SER A C 1
ATOM 646 O O . SER A 1 92 ? 30.086 1.378 -14.864 1.00 84.62 92 SER A O 1
ATOM 648 N N . ILE A 1 93 ? 29.862 3.618 -15.026 1.00 85.56 93 ILE A N 1
ATOM 649 C CA . ILE A 1 93 ? 28.405 3.669 -15.044 1.00 85.56 93 ILE A CA 1
ATOM 650 C C . ILE A 1 93 ? 28.037 4.290 -16.385 1.00 85.56 93 ILE A C 1
ATOM 652 O O . ILE A 1 93 ? 28.466 5.409 -16.684 1.00 85.56 93 ILE A O 1
ATOM 656 N N . SER A 1 94 ? 27.313 3.542 -17.208 1.00 87.12 94 SER A N 1
ATOM 657 C CA . SER A 1 94 ? 26.857 3.979 -18.526 1.00 87.12 94 SER A CA 1
ATOM 658 C C . SER A 1 94 ? 25.346 4.154 -18.515 1.00 87.12 94 SER A C 1
ATOM 660 O O . SER A 1 94 ? 24.637 3.316 -17.971 1.00 87.12 94 SER A O 1
ATOM 662 N N . TRP A 1 95 ? 24.877 5.235 -19.130 1.00 89.25 95 TRP A N 1
ATOM 663 C CA . TRP A 1 95 ? 23.465 5.594 -19.204 1.00 89.25 95 TRP A CA 1
ATOM 664 C C . TRP A 1 95 ? 23.041 5.682 -20.664 1.00 89.25 95 TRP A C 1
ATOM 666 O O . TRP A 1 95 ? 23.685 6.369 -21.465 1.00 89.25 95 TRP A O 1
ATOM 676 N N . PHE A 1 96 ? 21.968 4.978 -20.997 1.00 91.62 96 PHE A N 1
ATOM 677 C CA . PHE A 1 96 ? 21.365 4.941 -22.318 1.00 91.62 96 PHE A CA 1
ATOM 678 C C . PHE A 1 96 ? 19.905 5.355 -22.180 1.00 91.62 96 PHE A C 1
ATOM 680 O O . PHE A 1 96 ? 19.024 4.522 -22.008 1.00 91.62 96 PHE A O 1
ATOM 687 N N . ASP A 1 97 ? 19.644 6.657 -22.241 1.00 90.31 97 ASP A N 1
ATOM 688 C CA . ASP A 1 97 ? 18.282 7.173 -22.096 1.00 90.31 97 ASP A CA 1
ATOM 689 C C . ASP A 1 97 ? 17.437 6.842 -23.321 1.00 90.31 97 ASP A C 1
ATOM 691 O O . ASP A 1 97 ? 17.920 6.985 -24.449 1.00 90.31 97 ASP A O 1
ATOM 695 N N . ASN A 1 98 ? 16.158 6.523 -23.108 1.00 90.31 98 ASN A N 1
ATOM 696 C CA . ASN A 1 98 ? 15.159 6.444 -24.171 1.00 90.31 98 ASN A CA 1
ATOM 697 C C . ASN A 1 98 ? 15.569 5.502 -25.322 1.00 90.31 98 ASN A C 1
ATOM 699 O O . ASN A 1 98 ? 15.603 5.921 -26.481 1.00 90.31 98 ASN A O 1
ATOM 703 N N . VAL A 1 99 ? 15.932 4.255 -25.014 1.00 95.19 99 VAL A N 1
ATOM 704 C CA . VAL A 1 99 ? 16.397 3.250 -25.989 1.00 95.19 99 VAL A CA 1
ATOM 705 C C . VAL A 1 99 ? 15.221 2.696 -26.787 1.00 95.19 99 VAL A C 1
ATOM 707 O O . VAL A 1 99 ? 15.171 2.811 -28.008 1.00 95.19 99 VAL A O 1
ATOM 710 N N . PHE A 1 100 ? 14.227 2.145 -26.107 1.00 96.25 100 PHE A N 1
ATOM 711 C CA . PHE A 1 100 ? 13.025 1.600 -26.732 1.00 96.25 100 PHE A CA 1
ATOM 712 C C . PHE A 1 100 ? 11.792 2.152 -26.028 1.00 96.25 100 PHE A C 1
ATOM 714 O O . PHE A 1 100 ? 11.907 2.826 -25.009 1.00 96.25 100 PHE A O 1
ATOM 721 N N . GLN A 1 101 ? 10.613 1.913 -26.582 1.00 94.94 101 GLN A N 1
ATOM 722 C CA . GLN A 1 101 ? 9.354 2.289 -25.955 1.00 94.94 101 GLN A CA 1
ATOM 723 C C . GLN A 1 101 ? 8.438 1.090 -25.771 1.00 94.94 101 GLN A C 1
ATOM 725 O O . GLN A 1 101 ? 8.444 0.153 -26.573 1.00 94.94 101 GLN A O 1
ATOM 730 N N . LEU A 1 102 ? 7.609 1.184 -24.740 1.00 95.50 102 LEU A N 1
ATOM 731 C CA . LEU A 1 102 ? 6.528 0.264 -24.432 1.00 95.50 102 LEU A CA 1
ATOM 732 C C . LEU A 1 102 ? 5.209 1.016 -24.590 1.00 95.50 102 LEU A C 1
ATOM 734 O O . LEU A 1 102 ? 5.030 2.083 -24.012 1.00 95.50 102 LEU A O 1
ATOM 738 N N . CYS A 1 103 ? 4.298 0.483 -25.400 1.00 94.56 103 CYS A N 1
ATOM 739 C CA . CYS A 1 103 ? 3.028 1.115 -25.744 1.00 94.56 103 CYS A CA 1
ATOM 740 C C . CYS A 1 103 ? 1.851 0.212 -25.388 1.00 94.56 103 CYS A C 1
ATOM 742 O O . CYS A 1 103 ? 1.760 -0.909 -25.892 1.00 94.56 103 CYS A O 1
ATOM 744 N N . ASN A 1 104 ? 0.879 0.710 -24.627 1.00 94.69 104 ASN A N 1
ATOM 745 C CA . ASN A 1 104 ? -0.354 -0.035 -24.394 1.00 94.69 104 ASN A CA 1
ATOM 746 C C . ASN A 1 104 ? -1.298 0.129 -25.599 1.00 94.69 104 ASN A C 1
ATOM 748 O O . ASN A 1 104 ? -2.054 1.088 -25.718 1.00 94.69 104 ASN A O 1
ATOM 752 N N . GLN A 1 105 ? -1.266 -0.835 -26.517 1.00 95.75 105 GLN A N 1
ATOM 753 C CA . GLN A 1 105 ? -2.173 -0.952 -27.669 1.00 95.75 105 GLN A CA 1
ATOM 754 C C . GLN A 1 105 ? -3.373 -1.871 -27.361 1.00 95.75 105 GLN A C 1
ATOM 756 O O . GLN A 1 105 ? -4.073 -2.337 -28.270 1.00 95.75 105 GLN A O 1
ATOM 761 N N . GLY A 1 106 ? -3.571 -2.188 -26.078 1.00 93.56 106 GLY A N 1
ATOM 762 C CA . GLY A 1 106 ? -4.604 -3.056 -25.544 1.00 93.56 106 GLY A CA 1
ATOM 763 C C . GLY A 1 106 ? -5.983 -2.402 -25.495 1.00 93.56 106 GLY A C 1
ATOM 764 O O . GLY A 1 106 ? -6.378 -1.618 -26.359 1.00 93.56 106 GLY A O 1
ATOM 765 N N . LYS A 1 107 ? -6.781 -2.814 -24.508 1.00 91.50 107 LYS A N 1
ATOM 766 C CA . LYS A 1 107 ? -8.158 -2.325 -24.308 1.00 91.50 107 LYS A CA 1
ATOM 767 C C . LYS A 1 107 ? -8.424 -1.804 -22.902 1.00 91.50 107 LYS A C 1
ATOM 769 O O . LYS A 1 107 ? -9.505 -1.265 -22.685 1.00 91.50 107 LYS A O 1
ATOM 774 N N . GLU A 1 108 ? -7.488 -2.024 -21.990 1.00 89.38 108 GLU A N 1
ATOM 775 C CA . GLU A 1 108 ? -7.561 -1.699 -20.569 1.00 89.38 108 GLU A CA 1
ATOM 776 C C . GLU A 1 108 ? -6.177 -1.202 -20.142 1.00 89.38 108 GLU A C 1
ATOM 778 O O . GLU A 1 108 ? -5.180 -1.554 -20.787 1.00 89.38 108 GLU A O 1
ATOM 783 N N . ASP A 1 109 ? -6.140 -0.343 -19.128 1.00 85.12 109 ASP A N 1
ATOM 784 C CA . ASP A 1 109 ? -4.897 0.180 -18.562 1.00 85.12 109 ASP A CA 1
ATOM 785 C C . ASP A 1 109 ? -4.143 -0.962 -17.874 1.00 85.12 109 ASP A C 1
ATOM 787 O O . ASP A 1 109 ? -4.768 -1.901 -17.374 1.00 85.12 109 ASP A O 1
ATOM 791 N N . VAL A 1 110 ? -2.811 -0.923 -17.911 1.00 86.81 110 VAL A N 1
ATOM 792 C CA . VAL A 1 110 ? -1.978 -2.015 -17.391 1.00 86.81 110 VAL A CA 1
ATOM 793 C C . VAL A 1 110 ? -0.903 -1.498 -16.452 1.00 86.81 110 VAL A C 1
ATOM 795 O O . VAL A 1 110 ? -0.339 -0.433 -16.677 1.00 86.81 110 VAL A O 1
ATOM 798 N N . CYS A 1 111 ? -0.595 -2.304 -15.450 1.00 86.88 111 CYS A N 1
ATOM 799 C CA . CYS A 1 111 ? 0.560 -2.192 -14.578 1.00 86.88 111 CYS A CA 1
ATOM 800 C C . CYS A 1 111 ? 1.693 -2.993 -15.207 1.00 86.88 111 CYS A C 1
ATOM 802 O O . CYS A 1 111 ? 1.522 -4.181 -15.503 1.00 86.88 111 CYS A O 1
ATOM 804 N N . LEU A 1 112 ? 2.814 -2.337 -15.472 1.00 87.50 112 LEU A N 1
ATOM 805 C CA . LEU A 1 112 ? 3.933 -2.891 -16.215 1.00 87.50 112 LEU A CA 1
ATOM 806 C C . LEU A 1 112 ? 5.158 -2.994 -15.310 1.00 87.50 112 LEU A C 1
ATOM 808 O O . LEU A 1 112 ? 5.581 -1.998 -14.734 1.00 87.50 112 LEU A O 1
ATOM 812 N N . TRP A 1 113 ? 5.752 -4.182 -15.240 1.00 89.50 113 TRP A N 1
ATOM 813 C CA . TRP A 1 113 ? 7.010 -4.403 -14.528 1.00 89.50 113 TRP A CA 1
ATOM 814 C C . TRP A 1 113 ? 7.869 -5.489 -15.181 1.00 89.50 113 TRP A C 1
ATOM 816 O O . TRP A 1 113 ? 7.389 -6.312 -15.967 1.00 89.50 113 TRP A O 1
ATOM 826 N N . ILE A 1 114 ? 9.153 -5.506 -14.841 1.00 90.44 114 ILE A N 1
ATOM 827 C CA . ILE A 1 114 ? 10.096 -6.580 -15.140 1.00 90.44 114 ILE A CA 1
ATOM 828 C C . ILE A 1 114 ? 10.023 -7.591 -14.002 1.00 90.44 114 ILE A C 1
ATOM 830 O O . ILE A 1 114 ? 10.345 -7.273 -12.862 1.00 90.44 114 ILE A O 1
ATOM 834 N N . SER A 1 115 ? 9.598 -8.818 -14.292 1.00 89.69 115 SER A N 1
ATOM 835 C CA . SER A 1 115 ? 9.497 -9.867 -13.274 1.00 89.69 115 SER A CA 1
ATOM 836 C C . SER A 1 115 ? 10.807 -10.616 -13.064 1.00 89.69 115 SER A C 1
ATOM 838 O O . SER A 1 115 ? 11.082 -11.065 -11.958 1.00 89.69 115 SER A O 1
ATOM 840 N N . GLU A 1 116 ? 11.583 -10.810 -14.132 1.00 90.44 116 GLU A N 1
ATOM 841 C CA . GLU A 1 116 ? 12.811 -11.606 -14.104 1.00 90.44 116 GLU A CA 1
ATOM 842 C C . GLU A 1 116 ? 13.830 -11.045 -15.106 1.00 90.44 116 GLU A C 1
ATOM 844 O O . GLU A 1 116 ? 13.466 -10.613 -16.204 1.00 90.44 116 GLU A O 1
ATOM 849 N N . LYS A 1 117 ? 15.110 -11.091 -14.726 1.00 92.12 117 LYS A N 1
ATOM 850 C CA . LYS A 1 117 ? 16.270 -10.802 -15.573 1.00 92.12 117 LYS A CA 1
ATOM 851 C C . LYS A 1 117 ? 17.193 -12.021 -15.556 1.00 92.12 117 LYS A C 1
ATOM 853 O O . LYS A 1 117 ? 17.545 -12.508 -14.483 1.00 92.12 117 LYS A O 1
ATOM 858 N N . GLU A 1 118 ? 17.612 -12.499 -16.720 1.00 90.69 118 GLU A N 1
ATOM 859 C CA . GLU A 1 118 ? 18.569 -13.603 -16.847 1.00 90.69 118 GLU A CA 1
ATOM 860 C C . GLU A 1 118 ? 19.826 -13.137 -17.583 1.00 90.69 118 GLU A C 1
ATOM 862 O O . GLU A 1 1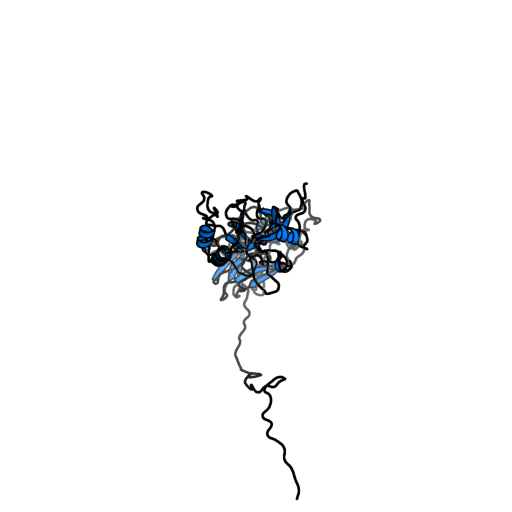18 ? 19.732 -12.374 -18.536 1.00 90.69 118 GLU A O 1
ATOM 867 N N . GLY A 1 119 ? 21.005 -13.603 -17.168 1.00 88.25 119 GLY A N 1
ATOM 868 C CA . GLY A 1 119 ? 22.282 -13.291 -17.817 1.00 88.25 119 GLY A CA 1
ATOM 869 C C . GLY A 1 119 ? 23.480 -13.704 -16.967 1.00 88.25 119 GLY A C 1
ATOM 870 O O . GLY A 1 119 ? 23.318 -14.362 -15.933 1.00 88.25 119 GLY A O 1
ATOM 871 N N . ALA A 1 120 ? 24.692 -13.332 -17.386 1.00 87.06 120 ALA A N 1
ATOM 872 C CA . ALA A 1 120 ? 25.892 -13.610 -16.596 1.00 87.06 120 ALA A CA 1
ATOM 873 C C . ALA A 1 120 ? 25.938 -12.808 -15.283 1.00 87.06 120 ALA A C 1
ATOM 875 O O . ALA A 1 120 ? 26.456 -13.316 -14.288 1.00 87.06 120 ALA A O 1
ATOM 876 N N . ASP A 1 121 ? 25.415 -11.578 -15.296 1.00 86.75 121 ASP A N 1
ATOM 877 C CA . ASP A 1 121 ? 25.342 -10.679 -14.139 1.00 86.75 121 ASP A CA 1
ATOM 878 C C . ASP A 1 121 ? 24.206 -9.643 -14.340 1.00 86.75 121 ASP A C 1
ATOM 880 O O . ASP A 1 121 ? 24.465 -8.460 -14.597 1.00 86.75 121 ASP A O 1
ATOM 884 N N . PRO A 1 122 ? 22.934 -10.094 -14.325 1.00 86.50 122 PRO A N 1
ATOM 885 C CA . PRO A 1 122 ? 21.777 -9.277 -14.708 1.00 86.50 122 PRO A CA 1
ATOM 886 C C . PRO A 1 122 ? 21.520 -8.090 -13.770 1.00 86.50 122 PRO A C 1
ATOM 888 O O . PRO A 1 122 ? 20.894 -7.105 -14.170 1.00 86.50 122 PRO A O 1
ATOM 891 N N . ASP A 1 123 ? 22.023 -8.151 -12.538 1.00 85.38 123 ASP A N 1
ATOM 892 C CA . ASP A 1 123 ? 21.863 -7.103 -11.523 1.00 85.38 123 ASP A CA 1
ATOM 893 C C . ASP A 1 123 ? 22.702 -5.858 -11.846 1.00 85.38 123 ASP A C 1
ATOM 895 O O . ASP A 1 123 ? 22.442 -4.769 -11.351 1.00 85.38 123 ASP A O 1
ATOM 899 N N . ARG A 1 124 ? 23.664 -5.971 -12.770 1.00 84.69 124 ARG A N 1
ATOM 900 C CA . ARG A 1 124 ? 24.421 -4.822 -13.291 1.00 84.69 124 ARG A CA 1
ATOM 901 C C . ARG A 1 124 ? 23.661 -3.988 -14.315 1.00 84.69 124 ARG A C 1
ATOM 903 O O . ARG A 1 124 ? 24.206 -2.983 -14.780 1.00 84.69 124 ARG A O 1
ATOM 910 N N . VAL A 1 125 ? 22.470 -4.421 -14.721 1.00 88.81 125 VAL A N 1
ATOM 911 C CA . VAL A 1 125 ? 21.639 -3.741 -15.714 1.00 88.81 125 VAL A CA 1
ATOM 912 C C . VAL A 1 125 ? 20.319 -3.329 -15.076 1.00 88.81 125 VAL A C 1
ATOM 914 O O . VAL A 1 125 ? 19.537 -4.184 -14.657 1.00 88.81 125 VAL A O 1
ATOM 917 N N . THR A 1 126 ? 20.063 -2.024 -15.065 1.00 88.75 126 THR A N 1
ATOM 918 C CA . THR A 1 126 ? 18.821 -1.432 -14.558 1.00 88.75 126 THR A CA 1
ATOM 919 C C . THR A 1 126 ? 18.029 -0.836 -15.711 1.00 88.75 126 THR A C 1
ATOM 921 O O . THR A 1 126 ? 18.595 -0.145 -16.563 1.00 88.75 126 THR A O 1
ATOM 924 N N . PHE A 1 127 ? 16.719 -1.059 -15.726 1.00 91.69 127 PHE A N 1
ATOM 925 C CA . PHE A 1 127 ? 15.798 -0.392 -16.643 1.00 91.69 127 PHE A CA 1
ATOM 926 C C . PHE A 1 127 ? 15.080 0.727 -15.902 1.00 91.69 127 PHE A C 1
ATOM 928 O O . PHE A 1 127 ? 14.664 0.542 -14.762 1.00 91.69 127 PHE A O 1
ATOM 935 N N . TYR A 1 128 ? 14.929 1.875 -16.552 1.00 89.44 128 TYR A N 1
ATOM 936 C CA . TYR A 1 128 ? 14.266 3.028 -15.952 1.00 89.44 128 TYR A CA 1
ATOM 937 C C . TYR A 1 128 ? 13.399 3.773 -16.962 1.00 89.44 128 TYR A C 1
ATOM 939 O O . TYR A 1 128 ? 13.610 3.682 -18.172 1.00 89.44 128 TYR A O 1
ATOM 947 N N . VAL A 1 129 ? 12.434 4.534 -16.464 1.00 86.50 129 VAL A N 1
ATOM 948 C CA . VAL A 1 129 ? 11.615 5.476 -17.231 1.00 86.50 129 VAL A CA 1
ATOM 949 C C . VAL A 1 129 ? 11.761 6.879 -16.641 1.00 86.50 129 VAL A C 1
ATOM 951 O O . VAL A 1 129 ? 12.133 7.024 -15.480 1.00 86.50 129 VAL A O 1
ATOM 954 N N . ASN A 1 130 ? 11.501 7.912 -17.445 1.00 73.69 130 ASN A N 1
ATOM 955 C CA . ASN A 1 130 ? 11.456 9.289 -16.946 1.00 73.69 130 ASN A CA 1
ATOM 956 C C . ASN A 1 130 ? 10.042 9.581 -16.422 1.00 73.69 130 ASN A C 1
ATOM 958 O O . ASN A 1 130 ? 9.079 9.465 -17.188 1.00 73.69 130 ASN A O 1
ATOM 962 N N . GLU A 1 131 ? 9.918 9.984 -15.160 1.00 60.31 131 GLU A N 1
ATOM 963 C CA . GLU A 1 131 ? 8.663 10.447 -14.567 1.00 60.31 131 GLU A CA 1
ATOM 964 C C . GLU A 1 131 ? 8.318 11.845 -15.105 1.00 60.31 131 GLU A C 1
ATOM 966 O O . GLU A 1 131 ? 8.903 12.841 -14.700 1.00 60.31 131 GLU A O 1
ATOM 971 N N . GLU A 1 132 ? 7.425 11.921 -16.098 1.00 48.84 132 GLU A N 1
ATOM 972 C CA . GLU A 1 132 ? 6.351 12.930 -16.254 1.00 48.84 132 GLU A CA 1
ATOM 973 C C . GLU A 1 132 ? 5.761 12.819 -17.680 1.00 48.84 132 GLU A C 1
ATOM 975 O O . GLU A 1 132 ? 6.498 12.857 -18.674 1.00 48.84 132 GLU A O 1
ATOM 980 N N . PRO A 1 133 ? 4.421 12.696 -17.813 1.00 34.12 133 PRO A N 1
ATOM 981 C CA . PRO A 1 133 ? 3.532 13.792 -17.428 1.00 34.12 133 PRO A CA 1
ATOM 982 C C . PRO A 1 133 ? 2.304 13.350 -16.603 1.00 34.12 133 PRO A C 1
ATOM 984 O O . PRO A 1 133 ? 1.471 12.587 -17.080 1.00 34.12 133 PRO A O 1
ATOM 987 N N . GLU A 1 134 ? 2.139 13.950 -15.421 1.00 35.16 134 GLU A N 1
ATOM 988 C CA . GLU A 1 134 ? 0.923 13.953 -14.581 1.00 35.16 134 GLU A CA 1
ATOM 989 C C . GLU A 1 134 ? 0.521 12.648 -13.849 1.00 35.16 134 GLU A C 1
ATOM 991 O O . GLU A 1 134 ? -0.505 12.054 -14.164 1.00 35.16 134 GLU A O 1
ATOM 996 N N . ALA A 1 135 ? 1.234 12.295 -12.769 1.00 33.66 135 ALA A N 1
ATOM 997 C CA . ALA A 1 135 ? 0.648 11.832 -11.494 1.00 33.66 135 ALA A CA 1
ATOM 998 C C . ALA A 1 135 ? 1.729 11.776 -10.391 1.00 33.66 135 ALA A C 1
ATOM 1000 O O . ALA A 1 135 ? 2.732 11.094 -10.530 1.00 33.66 135 ALA A O 1
ATOM 1001 N N . THR A 1 136 ? 1.502 12.520 -9.308 1.00 31.67 136 THR A N 1
ATOM 1002 C CA . THR A 1 136 ? 2.250 12.540 -8.031 1.00 31.67 136 THR A CA 1
ATOM 1003 C C . THR A 1 136 ? 2.065 11.207 -7.279 1.00 31.67 136 THR A C 1
ATOM 1005 O O . THR A 1 136 ? 0.957 10.681 -7.357 1.00 31.67 136 THR A O 1
ATOM 1008 N N . THR A 1 137 ? 3.030 10.615 -6.558 1.00 34.66 137 THR A N 1
ATOM 1009 C CA . THR A 1 137 ? 3.825 11.135 -5.411 1.00 34.66 137 THR A CA 1
ATOM 1010 C C . THR A 1 137 ? 5.153 10.346 -5.204 1.00 34.66 137 THR A C 1
ATOM 1012 O O . THR A 1 137 ? 5.247 9.226 -5.694 1.00 34.66 137 THR A O 1
ATOM 1015 N N . PRO A 1 138 ? 6.154 10.904 -4.475 1.00 33.97 138 PRO A N 1
ATOM 1016 C CA . PRO A 1 138 ? 7.568 10.490 -4.504 1.00 33.97 138 PRO A CA 1
ATOM 1017 C C . PRO A 1 138 ? 8.103 9.712 -3.271 1.00 33.97 138 PRO A C 1
ATOM 1019 O O . PRO A 1 138 ? 7.493 9.715 -2.210 1.00 33.97 138 PRO A O 1
ATOM 1022 N N . GLU A 1 139 ? 9.347 9.228 -3.440 1.00 30.50 139 GLU A N 1
ATOM 1023 C CA . GLU A 1 139 ? 10.389 8.756 -2.492 1.00 30.50 139 GLU A CA 1
ATOM 1024 C C . GLU A 1 139 ? 10.633 7.234 -2.293 1.00 30.50 139 GLU A C 1
ATOM 1026 O O . GLU A 1 139 ? 10.159 6.600 -1.360 1.00 30.50 139 GLU A O 1
ATOM 1031 N N . LYS A 1 140 ? 11.635 6.769 -3.066 1.00 32.97 140 LYS A N 1
ATOM 1032 C CA . LYS A 1 140 ? 12.890 6.113 -2.630 1.00 32.97 140 LYS A CA 1
ATOM 1033 C C . LYS A 1 140 ? 12.967 4.581 -2.694 1.00 32.97 140 LYS A C 1
ATOM 1035 O O . LYS A 1 140 ? 12.610 3.893 -1.750 1.00 32.97 140 LYS A O 1
ATOM 1040 N N . LEU A 1 141 ? 13.762 4.100 -3.657 1.00 33.84 141 LEU A N 1
ATOM 1041 C CA . LEU A 1 141 ? 14.698 2.995 -3.432 1.00 33.84 141 LEU A CA 1
ATOM 1042 C C . LEU A 1 141 ? 16.099 3.385 -3.923 1.00 33.84 141 LEU A C 1
ATOM 1044 O O . LEU A 1 141 ? 16.431 3.330 -5.101 1.00 33.84 141 LEU A O 1
ATOM 1048 N N . ALA A 1 142 ? 16.939 3.782 -2.969 1.00 38.00 142 ALA A N 1
ATOM 1049 C CA . ALA A 1 142 ? 18.382 3.659 -3.092 1.00 38.00 142 ALA A CA 1
ATOM 1050 C C . ALA A 1 142 ? 18.796 2.482 -2.203 1.00 38.00 142 ALA A C 1
ATOM 1052 O O . ALA A 1 142 ? 18.702 2.587 -0.983 1.00 38.00 142 ALA A O 1
ATOM 1053 N N . PHE A 1 143 ? 19.246 1.399 -2.841 1.00 44.62 143 PHE A N 1
ATOM 1054 C CA . PHE A 1 143 ? 19.934 0.239 -2.266 1.00 44.62 143 PHE A CA 1
ATOM 1055 C C . PHE A 1 143 ? 19.328 -0.391 -1.003 1.00 44.62 143 PHE A C 1
ATOM 1057 O O . PHE A 1 143 ? 19.758 -0.100 0.114 1.00 44.62 143 PHE A O 1
ATOM 1064 N N . GLU A 1 144 ? 18.508 -1.423 -1.206 1.00 43.34 144 GLU A N 1
ATOM 1065 C CA . GLU A 1 144 ? 18.584 -2.601 -0.329 1.00 43.34 144 GLU A CA 1
ATOM 1066 C C . GLU A 1 144 ? 18.792 -3.938 -1.068 1.00 43.34 144 GLU A C 1
ATOM 1068 O O . GLU A 1 144 ? 19.206 -4.891 -0.418 1.00 43.34 144 GLU A O 1
ATOM 1073 N N . ASP A 1 145 ? 18.655 -4.016 -2.406 1.00 45.94 145 ASP A N 1
ATOM 1074 C CA . ASP A 1 145 ? 18.853 -5.297 -3.123 1.00 45.94 145 ASP A CA 1
ATOM 1075 C C . ASP A 1 145 ? 19.280 -5.172 -4.613 1.00 45.94 145 ASP A C 1
ATOM 1077 O O . ASP A 1 145 ? 18.784 -5.870 -5.489 1.00 45.94 145 ASP A O 1
ATOM 1081 N N . GLY A 1 146 ? 20.227 -4.279 -4.934 1.00 47.62 146 GLY A N 1
ATOM 1082 C CA . GLY A 1 146 ? 20.948 -4.330 -6.221 1.00 47.62 146 GLY A CA 1
ATOM 1083 C C . GLY A 1 146 ? 20.371 -3.565 -7.422 1.00 47.62 146 GLY A C 1
ATOM 1084 O O . GLY A 1 146 ? 20.987 -3.626 -8.482 1.00 47.62 146 GLY A O 1
ATOM 1085 N N . ASP A 1 147 ? 19.280 -2.802 -7.292 1.00 51.78 147 ASP A N 1
ATOM 1086 C CA . ASP A 1 147 ? 18.777 -1.962 -8.396 1.00 51.78 147 ASP A CA 1
ATOM 1087 C C . ASP A 1 147 ? 19.392 -0.548 -8.353 1.00 51.78 147 ASP A C 1
ATOM 1089 O O . ASP A 1 147 ? 19.379 0.138 -7.327 1.00 51.78 147 ASP A O 1
ATOM 1093 N N . LEU A 1 148 ? 20.008 -0.123 -9.462 1.00 53.00 148 LEU A N 1
ATOM 1094 C CA . LEU A 1 148 ? 20.767 1.129 -9.544 1.00 53.00 148 LEU A CA 1
ATOM 1095 C C . LEU A 1 148 ? 20.051 2.201 -10.365 1.00 53.00 148 LEU A C 1
ATOM 1097 O O . LEU A 1 148 ? 20.030 2.130 -11.594 1.00 53.00 148 LEU A O 1
ATOM 1101 N N . VAL A 1 149 ? 19.628 3.276 -9.700 1.00 52.25 149 VAL A N 1
ATOM 1102 C CA . VAL A 1 149 ? 19.363 4.600 -10.286 1.00 52.25 149 VAL A CA 1
ATOM 1103 C C . VAL A 1 149 ? 20.112 5.632 -9.428 1.00 52.25 149 VAL A C 1
ATOM 1105 O O . VAL A 1 149 ? 20.203 5.495 -8.212 1.00 52.25 149 VAL A O 1
ATOM 1108 N N . GLY A 1 150 ? 20.786 6.598 -10.060 1.00 51.62 150 GLY A N 1
ATOM 1109 C CA . GLY A 1 150 ? 21.532 7.659 -9.366 1.00 51.62 150 GLY A CA 1
ATOM 1110 C C . GLY A 1 150 ? 20.606 8.631 -8.625 1.00 51.62 150 GLY A C 1
ATOM 1111 O O . GLY A 1 150 ? 19.398 8.471 -8.685 1.00 51.62 150 GLY A O 1
ATOM 1112 N N . ASP A 1 151 ? 21.168 9.661 -7.975 1.00 51.69 151 ASP A N 1
ATOM 1113 C CA . ASP A 1 151 ? 20.454 10.706 -7.199 1.00 51.69 151 ASP A CA 1
ATOM 1114 C C . ASP A 1 151 ? 19.445 11.573 -8.015 1.00 51.69 151 ASP A C 1
ATOM 1116 O O . ASP A 1 151 ? 19.198 12.727 -7.657 1.00 51.69 151 ASP A O 1
ATOM 1120 N N . ASP A 1 152 ? 18.927 11.091 -9.147 1.00 56.50 152 ASP A N 1
ATOM 1121 C CA . ASP A 1 152 ? 17.963 11.796 -9.987 1.00 56.50 152 ASP A CA 1
ATOM 1122 C C . ASP A 1 152 ? 16.531 11.394 -9.587 1.00 56.50 152 ASP A C 1
ATOM 1124 O O . ASP A 1 152 ? 16.137 10.256 -9.848 1.00 56.50 152 ASP A O 1
ATOM 1128 N N . PRO A 1 153 ? 15.766 12.287 -8.929 1.00 58.25 153 PRO A N 1
ATOM 1129 C CA . PRO A 1 153 ? 14.407 11.990 -8.487 1.00 58.25 153 PRO A CA 1
ATOM 1130 C C . PRO A 1 153 ? 13.421 11.818 -9.648 1.00 58.25 153 PRO A C 1
ATOM 1132 O O . PRO A 1 153 ? 12.313 11.367 -9.402 1.00 58.25 153 PRO A O 1
ATOM 1135 N N . ASP A 1 154 ? 13.804 12.169 -10.881 1.00 64.38 154 ASP A N 1
ATOM 1136 C CA . ASP A 1 154 ? 12.923 12.108 -12.050 1.00 64.38 154 ASP A CA 1
ATOM 1137 C C . ASP A 1 154 ? 12.986 10.735 -12.768 1.00 64.38 154 ASP A C 1
ATOM 1139 O O . ASP A 1 154 ? 12.392 10.559 -13.836 1.00 64.38 154 ASP A O 1
ATOM 1143 N N . LEU A 1 155 ? 13.746 9.765 -12.239 1.00 70.00 155 LEU A N 1
ATOM 1144 C CA . LEU A 1 155 ? 13.943 8.438 -12.832 1.00 70.00 155 LEU A CA 1
ATOM 1145 C C . LEU A 1 155 ? 13.328 7.334 -11.965 1.00 70.00 155 LEU A C 1
ATOM 1147 O O . LEU A 1 155 ? 13.694 7.175 -10.803 1.00 70.00 155 LEU A O 1
ATOM 1151 N N . GLN A 1 156 ? 12.484 6.504 -12.576 1.00 79.06 156 GLN A N 1
ATOM 1152 C CA . GLN A 1 156 ? 11.779 5.407 -11.909 1.00 79.06 156 GLN A CA 1
ATOM 1153 C C . GLN A 1 156 ? 12.203 4.042 -12.474 1.00 79.06 156 GLN A C 1
ATOM 1155 O O . GLN A 1 156 ? 12.202 3.847 -13.695 1.00 79.06 156 GLN A O 1
ATOM 1160 N N . THR A 1 157 ? 12.561 3.092 -11.601 1.00 83.38 157 THR A N 1
ATOM 1161 C CA . THR A 1 157 ? 12.703 1.662 -11.940 1.00 83.38 157 THR A CA 1
ATOM 1162 C C . THR A 1 157 ? 11.344 0.990 -12.019 1.00 83.38 157 THR A C 1
ATOM 1164 O O . THR A 1 157 ? 10.363 1.491 -11.492 1.00 83.38 157 THR A O 1
ATOM 1167 N N . PHE A 1 158 ? 11.279 -0.159 -12.686 1.00 85.25 158 PHE A N 1
ATOM 1168 C CA . PHE A 1 158 ? 10.062 -0.969 -12.731 1.00 85.25 158 PHE A CA 1
ATOM 1169 C C . PHE A 1 158 ? 10.386 -2.459 -12.652 1.00 85.25 158 PHE A C 1
ATOM 1171 O O . PHE A 1 158 ? 9.835 -3.270 -13.396 1.00 85.25 158 PHE A O 1
ATOM 1178 N N . THR A 1 159 ? 11.342 -2.818 -11.793 1.00 83.94 159 THR A N 1
ATOM 1179 C CA . THR A 1 159 ? 11.729 -4.206 -11.522 1.00 83.94 159 THR A CA 1
ATOM 1180 C C . THR A 1 159 ? 10.950 -4.705 -10.310 1.00 83.94 159 THR A C 1
ATOM 1182 O O . THR A 1 159 ? 11.039 -4.125 -9.241 1.00 83.94 159 THR A O 1
ATOM 1185 N N . GLY A 1 160 ? 10.214 -5.806 -10.447 1.00 82.06 160 GLY A N 1
ATOM 1186 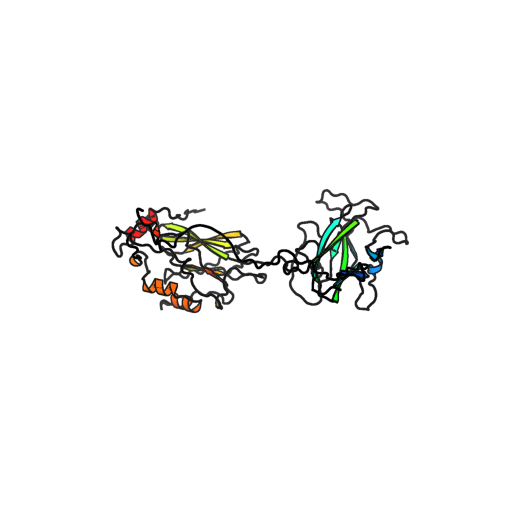C CA . GLY A 1 160 ? 9.322 -6.280 -9.388 1.00 82.06 160 GLY A CA 1
ATOM 1187 C C . GLY A 1 160 ? 7.939 -5.631 -9.442 1.00 82.06 160 GLY A C 1
ATOM 1188 O O . GLY A 1 160 ? 7.715 -4.629 -10.114 1.00 82.06 160 GLY A O 1
ATOM 1189 N N . ALA A 1 161 ? 6.967 -6.278 -8.801 1.00 79.44 161 ALA A N 1
ATOM 1190 C CA . ALA A 1 161 ? 5.575 -5.833 -8.871 1.00 79.44 161 ALA A CA 1
ATOM 1191 C C . ALA A 1 161 ? 5.334 -4.562 -8.044 1.00 79.44 161 ALA A C 1
ATOM 1193 O O . ALA A 1 161 ? 4.408 -3.820 -8.355 1.00 79.44 161 ALA A O 1
ATOM 1194 N N . GLU A 1 162 ? 6.155 -4.315 -7.017 1.00 72.31 162 GLU A N 1
ATOM 1195 C CA . GLU A 1 162 ? 6.059 -3.112 -6.181 1.00 72.31 162 GLU A CA 1
ATOM 1196 C C . GLU A 1 162 ? 6.444 -1.826 -6.923 1.00 72.31 162 GLU A C 1
ATOM 1198 O O . GLU A 1 162 ? 5.843 -0.785 -6.671 1.00 72.31 162 GLU A O 1
ATOM 1203 N N . ASP A 1 163 ? 7.360 -1.921 -7.888 1.00 74.88 163 ASP A N 1
ATOM 1204 C CA . ASP A 1 163 ? 7.846 -0.791 -8.687 1.00 74.88 163 ASP A CA 1
ATOM 1205 C C . ASP A 1 163 ? 7.074 -0.642 -10.013 1.00 74.88 163 ASP A C 1
ATOM 1207 O O . ASP A 1 163 ? 7.541 -0.010 -10.962 1.00 74.88 163 ASP A O 1
ATOM 1211 N N . SER A 1 164 ? 5.907 -1.278 -10.152 1.00 79.94 164 SER A N 1
ATOM 1212 C CA . SER A 1 164 ? 5.221 -1.287 -11.443 1.00 79.94 164 SER A CA 1
ATOM 1213 C C . SER A 1 164 ? 4.755 0.110 -11.869 1.00 79.94 164 SER A C 1
ATOM 1215 O O . SER A 1 164 ? 4.330 0.937 -11.062 1.00 79.94 164 SER A O 1
ATOM 1217 N N . ILE A 1 165 ? 4.787 0.357 -13.178 1.00 81.62 165 ILE A N 1
ATOM 1218 C CA . ILE A 1 165 ? 4.330 1.621 -13.758 1.00 81.62 165 ILE A CA 1
ATOM 1219 C C . ILE A 1 165 ? 2.960 1.465 -14.409 1.00 81.62 165 ILE A C 1
ATOM 1221 O O . ILE A 1 165 ? 2.693 0.494 -15.126 1.00 81.62 165 ILE A O 1
ATOM 1225 N N . LEU A 1 166 ? 2.090 2.455 -14.204 1.00 83.06 166 LEU A N 1
ATOM 1226 C CA . LEU A 1 166 ? 0.797 2.526 -14.877 1.00 83.06 166 LEU A CA 1
ATOM 1227 C C . LEU A 1 166 ? 0.981 2.988 -16.327 1.00 83.06 166 LEU A C 1
ATOM 1229 O O . LEU A 1 166 ? 1.455 4.090 -16.597 1.00 83.06 166 LEU A O 1
ATOM 1233 N N . LEU A 1 167 ? 0.530 2.167 -17.273 1.00 84.81 167 LEU A N 1
ATOM 1234 C CA . LEU A 1 167 ? 0.511 2.489 -18.694 1.00 84.81 167 LEU A CA 1
ATOM 1235 C C . LEU A 1 167 ? -0.929 2.493 -19.222 1.00 84.81 167 LEU A C 1
ATOM 1237 O O . LEU A 1 167 ? -1.516 1.448 -19.528 1.00 84.81 167 LEU A O 1
ATOM 1241 N N . GLU A 1 168 ? -1.491 3.694 -19.359 1.00 84.38 168 GLU A N 1
ATOM 1242 C CA . GLU A 1 168 ? -2.845 3.906 -19.881 1.00 84.38 168 GLU A CA 1
ATOM 1243 C C . GLU A 1 168 ? -2.991 3.464 -21.347 1.00 84.38 168 GLU A C 1
ATOM 1245 O O . GLU A 1 168 ? -2.046 3.508 -22.144 1.00 84.38 168 GLU A O 1
ATOM 1250 N N . VAL A 1 169 ? -4.204 3.075 -21.747 1.00 88.44 169 VAL A N 1
ATOM 1251 C CA . VAL A 1 169 ? -4.495 2.680 -23.132 1.00 88.44 169 VAL A CA 1
ATOM 1252 C C . VAL A 1 169 ? -4.154 3.800 -24.114 1.00 88.44 169 VAL A C 1
ATOM 1254 O O . VAL A 1 169 ? -4.722 4.890 -24.100 1.00 88.44 169 VAL A O 1
ATOM 1257 N N . GLY A 1 170 ? -3.299 3.472 -25.079 1.00 84.88 170 GLY A N 1
ATOM 1258 C CA . GLY A 1 170 ? -2.843 4.369 -26.134 1.00 84.88 170 GLY A CA 1
ATOM 1259 C C . GLY A 1 170 ? -1.623 5.204 -25.755 1.00 84.88 170 GLY A C 1
ATOM 1260 O O . GLY A 1 170 ? -1.120 5.918 -26.625 1.00 84.88 170 GLY A O 1
ATOM 1261 N N . HIS A 1 171 ? -1.143 5.117 -24.514 1.00 86.06 171 HIS A N 1
ATOM 1262 C CA . HIS A 1 171 ? 0.083 5.777 -24.082 1.00 86.06 171 HIS A CA 1
ATOM 1263 C C . HIS A 1 171 ? 1.305 4.890 -24.322 1.00 86.06 171 HIS A C 1
ATOM 1265 O O . HIS A 1 171 ? 1.218 3.658 -24.396 1.00 86.06 171 HIS A O 1
ATOM 1271 N N . CYS A 1 172 ? 2.442 5.557 -24.496 1.00 88.88 172 CYS A N 1
ATOM 1272 C CA . CYS A 1 172 ? 3.747 4.940 -24.649 1.00 88.88 172 CYS A CA 1
ATOM 1273 C C . CYS A 1 172 ? 4.717 5.583 -23.666 1.00 88.88 172 CYS A C 1
ATOM 1275 O O . CYS A 1 172 ? 4.686 6.800 -23.492 1.00 88.88 172 CYS A O 1
ATOM 1277 N N . VAL A 1 173 ? 5.607 4.778 -23.101 1.00 90.25 173 VAL A N 1
ATOM 1278 C CA . VAL A 1 173 ? 6.713 5.233 -22.259 1.00 90.25 173 VAL A CA 1
ATOM 1279 C C . VAL A 1 173 ? 8.030 4.801 -22.887 1.00 90.25 173 VAL A C 1
ATOM 1281 O O . VAL A 1 173 ? 8.131 3.688 -23.407 1.00 90.25 173 VAL A O 1
ATOM 1284 N N . CYS A 1 174 ? 9.027 5.685 -22.879 1.00 92.62 174 CYS A N 1
ATOM 1285 C CA . CYS A 1 174 ? 10.373 5.338 -23.313 1.00 92.62 174 CYS A CA 1
ATOM 1286 C C . CYS A 1 174 ? 11.192 4.809 -22.140 1.00 92.62 174 CYS A C 1
ATOM 1288 O O . CYS A 1 174 ? 11.239 5.416 -21.075 1.00 92.62 174 CYS A O 1
ATOM 1290 N N . VAL A 1 175 ? 11.851 3.680 -22.374 1.00 93.25 175 VAL A N 1
ATOM 1291 C CA . VAL A 1 175 ? 12.670 2.962 -21.406 1.00 93.25 175 VAL A CA 1
ATOM 1292 C C . VAL A 1 175 ? 14.139 3.266 -21.676 1.00 93.25 175 VAL A C 1
ATOM 1294 O O . VAL A 1 175 ? 14.638 3.094 -22.793 1.00 93.25 175 VAL A O 1
ATOM 1297 N N . GLY A 1 176 ? 14.826 3.749 -20.649 1.00 92.62 176 GLY A N 1
ATOM 1298 C CA . GLY A 1 176 ? 16.273 3.861 -20.578 1.00 92.62 176 GLY A CA 1
ATOM 1299 C C . GLY A 1 176 ? 16.912 2.646 -19.910 1.00 92.62 176 GLY A C 1
ATOM 1300 O O . GLY A 1 176 ? 16.245 1.829 -19.275 1.00 92.62 176 GLY A O 1
ATOM 1301 N N . ILE A 1 177 ? 18.223 2.515 -20.094 1.00 92.81 177 ILE A N 1
ATOM 1302 C CA . ILE A 1 177 ? 19.018 1.412 -19.554 1.00 92.81 177 ILE A CA 1
ATOM 1303 C C . ILE A 1 177 ? 20.283 1.974 -18.913 1.00 92.81 177 ILE A C 1
ATOM 1305 O O . ILE A 1 177 ? 21.035 2.724 -19.541 1.00 92.81 177 ILE A O 1
ATOM 1309 N N . GLN A 1 178 ? 20.536 1.586 -17.668 1.00 89.88 178 GLN A N 1
ATOM 1310 C CA . GLN A 1 178 ? 21.776 1.860 -16.959 1.00 89.88 178 GLN A CA 1
ATOM 1311 C C . GLN A 1 178 ? 22.600 0.575 -16.876 1.00 89.88 178 GLN A C 1
ATOM 1313 O O . GLN A 1 178 ? 22.062 -0.497 -16.617 1.00 89.88 178 GLN A O 1
ATOM 1318 N N . VAL A 1 179 ? 23.914 0.686 -17.082 1.00 89.12 179 VAL A N 1
ATOM 1319 C CA . VAL A 1 179 ? 24.847 -0.436 -16.939 1.00 89.12 179 VAL A CA 1
ATOM 1320 C C . VAL A 1 179 ? 25.975 -0.077 -15.975 1.00 89.12 179 VAL A C 1
ATOM 1322 O O . VAL A 1 179 ? 26.712 0.888 -16.210 1.00 89.12 179 VAL A O 1
ATOM 1325 N N . TYR A 1 180 ? 26.140 -0.879 -14.921 1.00 86.12 180 TYR A N 1
ATOM 1326 C CA . TYR A 1 180 ? 27.143 -0.701 -13.871 1.00 86.12 180 TYR A CA 1
ATOM 1327 C C . TYR A 1 180 ? 28.236 -1.773 -13.926 1.00 86.12 180 TYR A C 1
ATOM 1329 O O . TYR A 1 180 ? 28.093 -2.906 -13.465 1.00 86.12 180 TYR A O 1
ATOM 1337 N N . THR A 1 181 ? 29.396 -1.401 -14.460 1.00 85.00 181 THR A N 1
ATOM 1338 C CA . THR A 1 181 ? 30.552 -2.301 -14.628 1.00 85.00 181 THR A CA 1
ATOM 1339 C C . THR A 1 181 ? 31.696 -1.996 -13.670 1.00 85.00 181 THR A C 1
ATOM 1341 O O . THR A 1 181 ? 32.810 -2.478 -13.871 1.00 85.00 181 THR A O 1
ATOM 1344 N N . ARG A 1 182 ? 31.453 -1.148 -12.669 1.00 81.25 182 ARG A N 1
ATOM 1345 C CA . ARG A 1 182 ? 32.441 -0.767 -11.663 1.00 81.25 182 ARG A CA 1
ATOM 1346 C C . ARG A 1 182 ? 32.637 -1.866 -10.616 1.00 81.25 182 ARG A C 1
ATOM 1348 O O . ARG A 1 182 ? 31.678 -2.533 -10.223 1.00 81.25 182 ARG A O 1
ATOM 1355 N N . GLU A 1 183 ? 33.884 -2.036 -10.181 1.00 72.06 183 GLU A N 1
ATOM 1356 C CA . GLU A 1 183 ? 34.247 -2.824 -9.006 1.00 72.06 183 GLU A CA 1
ATOM 1357 C C . GLU A 1 183 ? 33.724 -2.131 -7.745 1.00 72.06 183 GLU A C 1
ATOM 1359 O O . GLU A 1 183 ? 33.970 -0.941 -7.509 1.00 72.06 183 GLU A O 1
ATOM 1364 N N . ASP A 1 184 ? 33.001 -2.889 -6.929 1.00 62.19 184 ASP A N 1
ATOM 1365 C CA . ASP A 1 184 ? 32.619 -2.465 -5.592 1.00 62.19 184 ASP A CA 1
ATOM 1366 C C . ASP A 1 184 ? 33.624 -3.027 -4.576 1.00 62.19 184 ASP A C 1
ATOM 1368 O O . ASP A 1 184 ? 34.057 -4.175 -4.679 1.00 62.19 184 ASP A O 1
ATOM 1372 N N . GLU A 1 185 ? 34.027 -2.202 -3.611 1.00 57.38 185 GLU A N 1
ATOM 1373 C CA . GLU A 1 185 ? 34.944 -2.606 -2.542 1.00 57.38 185 GLU A CA 1
ATOM 1374 C C . GLU A 1 185 ? 34.250 -3.529 -1.516 1.00 57.38 185 GLU A C 1
ATOM 1376 O O . GLU A 1 185 ? 34.945 -4.251 -0.795 1.00 57.38 185 GLU A O 1
ATOM 1381 N N . ASP A 1 186 ? 32.909 -3.549 -1.500 1.00 55.09 186 ASP A N 1
ATOM 1382 C CA . ASP A 1 186 ? 32.075 -4.265 -0.528 1.00 55.09 186 ASP A CA 1
ATOM 1383 C C . ASP A 1 186 ? 31.365 -5.525 -1.090 1.00 55.09 186 ASP A C 1
ATOM 1385 O O . ASP A 1 186 ? 30.819 -6.308 -0.308 1.00 55.09 186 ASP A O 1
ATOM 1389 N N . PHE A 1 187 ? 31.430 -5.803 -2.404 1.00 49.34 187 PHE A N 1
ATOM 1390 C CA . PHE A 1 187 ? 30.842 -7.010 -3.020 1.00 49.34 187 PHE A CA 1
ATOM 1391 C C . PHE A 1 187 ? 31.908 -8.029 -3.460 1.00 49.34 187 PHE A C 1
ATOM 1393 O O . PHE A 1 187 ? 32.899 -7.697 -4.106 1.00 49.34 187 PHE A O 1
ATOM 1400 N N . GLU A 1 188 ? 31.687 -9.318 -3.169 1.00 50.09 188 GLU A N 1
ATOM 1401 C CA . GLU A 1 188 ? 32.548 -10.447 -3.578 1.00 50.09 188 GLU A CA 1
ATOM 1402 C C . GLU A 1 188 ? 32.494 -10.762 -5.097 1.00 50.09 188 GLU A C 1
ATOM 1404 O O . GLU A 1 188 ? 32.615 -11.921 -5.501 1.00 50.09 188 GLU A O 1
ATOM 1409 N N . ILE A 1 189 ? 32.298 -9.764 -5.965 1.00 54.84 189 ILE A N 1
ATOM 1410 C CA . ILE A 1 189 ? 32.060 -9.962 -7.401 1.00 54.84 189 ILE A CA 1
ATOM 1411 C C . ILE A 1 189 ? 33.134 -9.223 -8.204 1.00 54.84 189 ILE A C 1
ATOM 1413 O O . ILE A 1 189 ? 33.234 -7.999 -8.174 1.00 54.84 189 ILE A O 1
ATOM 1417 N N . ALA A 1 190 ? 33.961 -9.984 -8.924 1.00 61.16 190 ALA A N 1
ATOM 1418 C CA . ALA A 1 190 ? 34.952 -9.429 -9.842 1.00 61.16 190 ALA A CA 1
ATOM 1419 C C . ALA A 1 190 ? 34.262 -8.712 -11.013 1.00 61.16 190 ALA A C 1
ATOM 1421 O O . ALA A 1 190 ? 33.202 -9.157 -11.453 1.00 61.16 190 ALA A O 1
ATOM 1422 N N . ALA A 1 191 ? 34.878 -7.652 -11.548 1.00 66.50 191 ALA A N 1
ATOM 1423 C CA . ALA A 1 191 ? 34.392 -7.019 -12.772 1.00 66.50 191 ALA A CA 1
ATOM 1424 C C . ALA A 1 191 ? 34.178 -8.055 -13.897 1.00 66.50 191 ALA A C 1
ATOM 1426 O O . ALA A 1 191 ? 34.996 -8.979 -14.036 1.00 66.50 191 ALA A O 1
ATOM 1427 N N . PRO A 1 192 ? 33.120 -7.892 -14.714 1.00 73.94 192 PRO A N 1
ATOM 1428 C CA . PRO A 1 192 ? 32.857 -8.782 -15.836 1.00 73.94 192 PRO A CA 1
ATOM 1429 C C . PRO A 1 192 ? 34.025 -8.771 -16.829 1.00 73.94 192 PRO A C 1
ATOM 1431 O O . PRO A 1 192 ? 34.712 -7.759 -17.019 1.00 73.94 192 PRO A O 1
ATOM 1434 N N . ALA A 1 193 ? 34.279 -9.915 -17.458 1.00 74.06 193 ALA A N 1
ATOM 1435 C CA . ALA A 1 193 ? 35.316 -10.050 -18.465 1.00 74.06 193 ALA A CA 1
ATOM 1436 C C . ALA A 1 193 ? 34.902 -9.384 -19.789 1.00 74.06 193 ALA A C 1
ATOM 1438 O O . ALA A 1 193 ? 33.730 -9.154 -20.082 1.00 74.06 193 ALA A O 1
ATOM 1439 N N . GLU A 1 194 ? 35.896 -9.078 -20.627 1.00 72.25 194 GLU A N 1
ATOM 1440 C CA . GLU A 1 194 ? 35.644 -8.574 -21.978 1.00 72.25 194 GLU A CA 1
ATOM 1441 C C . GLU A 1 194 ? 34.815 -9.592 -22.779 1.00 72.25 194 GLU A C 1
ATOM 1443 O O . GLU A 1 194 ? 35.271 -10.714 -23.019 1.00 72.25 194 GLU A O 1
ATOM 1448 N N . GLY A 1 195 ? 33.633 -9.166 -23.231 1.00 72.88 195 GLY A N 1
ATOM 1449 C CA . GLY A 1 195 ? 32.714 -9.984 -24.023 1.00 72.88 195 GLY A CA 1
ATOM 1450 C C . GLY A 1 195 ? 31.682 -10.772 -23.214 1.00 72.88 195 GLY A C 1
ATOM 1451 O O . GLY A 1 195 ? 30.985 -11.583 -23.816 1.00 72.88 195 GLY A O 1
ATOM 1452 N N . ASP A 1 196 ? 31.584 -10.555 -21.900 1.00 79.50 196 ASP A N 1
ATOM 1453 C CA . ASP A 1 196 ? 30.501 -11.125 -21.096 1.00 79.50 196 ASP A CA 1
ATOM 1454 C C . ASP A 1 196 ? 29.156 -10.471 -21.459 1.00 79.50 196 ASP A C 1
ATOM 1456 O O . ASP A 1 196 ? 29.030 -9.243 -21.503 1.00 79.50 196 ASP A O 1
ATOM 1460 N N . GLU A 1 197 ? 28.147 -11.304 -21.708 1.00 84.88 197 GLU A N 1
ATOM 1461 C CA . GLU A 1 197 ? 26.754 -10.888 -21.882 1.00 84.88 197 GLU A CA 1
ATOM 1462 C C . GLU A 1 197 ? 26.131 -10.760 -20.483 1.00 84.88 197 GLU A C 1
ATOM 1464 O O . GLU A 1 197 ? 25.807 -11.748 -19.826 1.00 84.88 197 GLU A O 1
ATOM 1469 N N . LEU A 1 198 ? 26.070 -9.527 -19.966 1.00 87.19 198 LEU A N 1
ATOM 1470 C CA . LEU A 1 198 ? 25.588 -9.268 -18.600 1.00 87.19 198 LEU A CA 1
ATOM 1471 C C . LEU A 1 198 ? 24.121 -9.674 -18.432 1.00 87.19 198 LEU A C 1
ATOM 1473 O O . LEU A 1 198 ? 23.745 -10.203 -17.389 1.00 87.19 198 LEU A O 1
ATOM 1477 N N . LEU A 1 199 ? 23.328 -9.449 -19.478 1.00 90.31 199 LEU A N 1
ATOM 1478 C CA . LEU A 1 199 ? 21.898 -9.689 -19.540 1.00 90.31 199 LEU A CA 1
ATOM 1479 C C . LEU A 1 199 ? 21.561 -10.322 -20.896 1.00 90.31 199 LEU A C 1
ATOM 1481 O O . LEU A 1 199 ? 21.923 -9.774 -21.938 1.00 90.31 199 LEU A O 1
ATOM 1485 N N . ASP A 1 200 ? 20.851 -11.442 -20.851 1.00 89.81 200 ASP A N 1
ATOM 1486 C CA . ASP A 1 200 ? 20.454 -12.261 -21.996 1.00 89.81 200 ASP A CA 1
ATOM 1487 C C . ASP A 1 200 ? 18.945 -12.152 -22.265 1.00 89.81 200 ASP A C 1
ATOM 1489 O O . ASP A 1 200 ? 18.526 -12.013 -23.415 1.00 89.81 200 ASP A O 1
ATOM 1493 N N . GLU A 1 201 ? 18.123 -12.215 -21.211 1.00 91.88 201 GLU A N 1
ATOM 1494 C CA . GLU A 1 201 ? 16.659 -12.234 -21.308 1.00 91.88 201 GLU A CA 1
ATOM 1495 C C . GLU A 1 201 ? 16.009 -11.384 -20.208 1.00 91.88 201 GLU A C 1
ATOM 1497 O O . GLU A 1 201 ? 16.495 -11.307 -19.077 1.00 91.88 201 GLU A O 1
ATOM 1502 N N . VAL A 1 202 ? 14.888 -10.745 -20.552 1.00 93.25 202 VAL A N 1
ATOM 1503 C CA . VAL A 1 202 ? 14.057 -9.955 -19.637 1.00 93.25 202 VAL A CA 1
ATOM 1504 C C . VAL A 1 202 ? 12.613 -10.407 -19.778 1.00 93.25 202 VAL A C 1
ATOM 1506 O O . VAL A 1 202 ? 12.060 -10.406 -20.879 1.00 93.25 202 VAL A O 1
ATOM 1509 N N . SER A 1 203 ? 11.985 -10.751 -18.658 1.00 93.88 203 SER A N 1
ATOM 1510 C CA . SER A 1 203 ? 10.558 -11.061 -18.604 1.00 93.88 203 SER A CA 1
ATOM 1511 C C . SER A 1 203 ? 9.763 -9.831 -18.186 1.00 93.88 203 SER A C 1
ATOM 1513 O O . SER A 1 203 ? 9.928 -9.329 -17.077 1.00 93.88 203 SER A O 1
ATOM 1515 N N . LEU A 1 204 ? 8.880 -9.366 -19.071 1.00 92.44 204 LEU A N 1
ATOM 1516 C CA . LEU A 1 204 ? 7.947 -8.266 -18.815 1.00 92.44 204 LEU A CA 1
ATOM 1517 C C . LEU A 1 204 ? 6.554 -8.804 -18.486 1.00 92.44 204 LEU A C 1
ATOM 1519 O O . LEU A 1 204 ? 6.034 -9.683 -19.179 1.00 92.44 204 LEU A O 1
ATOM 1523 N N . VAL A 1 205 ? 5.918 -8.216 -17.478 1.00 91.38 205 VAL A N 1
ATOM 1524 C CA . VAL A 1 205 ? 4.524 -8.477 -17.121 1.00 91.38 205 VAL A CA 1
ATOM 1525 C C . VAL A 1 205 ? 3.713 -7.204 -17.308 1.00 91.38 205 VAL A C 1
ATOM 1527 O O . VAL A 1 205 ? 4.110 -6.142 -16.851 1.00 91.38 205 VAL A O 1
ATOM 1530 N N . ALA A 1 206 ? 2.573 -7.331 -17.989 1.00 91.00 206 ALA A N 1
ATOM 1531 C CA . ALA A 1 206 ? 1.543 -6.304 -18.075 1.00 91.00 206 ALA A CA 1
ATOM 1532 C C . ALA A 1 206 ? 0.242 -6.881 -17.506 1.00 91.00 206 ALA A C 1
ATOM 1534 O O . ALA A 1 206 ? -0.366 -7.762 -18.127 1.00 91.00 206 ALA A O 1
ATOM 1535 N N . ASP A 1 207 ? -0.158 -6.416 -16.326 1.00 88.56 207 ASP A N 1
ATOM 1536 C CA . ASP A 1 207 ? -1.336 -6.899 -15.603 1.00 88.56 207 ASP A CA 1
ATOM 1537 C C . ASP A 1 207 ? -2.397 -5.800 -15.469 1.00 88.56 207 ASP A C 1
ATOM 1539 O O . ASP A 1 207 ? -2.084 -4.625 -15.360 1.00 88.56 207 ASP A O 1
ATOM 1543 N N . VAL A 1 208 ? -3.667 -6.192 -15.497 1.00 83.50 208 VAL A N 1
ATOM 1544 C CA . VAL A 1 208 ? -4.839 -5.316 -15.324 1.00 83.50 208 VAL A CA 1
ATOM 1545 C C . VAL A 1 208 ? -5.392 -5.366 -13.893 1.00 83.50 208 VAL A C 1
ATOM 1547 O O . VAL A 1 208 ? -6.468 -4.830 -13.629 1.00 83.50 208 VAL A O 1
ATOM 1550 N N . SER A 1 209 ? -4.743 -6.091 -12.977 1.00 69.00 209 SER A N 1
ATOM 1551 C CA . SER A 1 209 ? -5.227 -6.241 -11.605 1.00 69.00 209 SER A CA 1
ATOM 1552 C C . SER A 1 209 ? -5.133 -4.920 -10.825 1.00 69.00 209 SER A C 1
ATOM 1554 O O . SER A 1 209 ? -4.118 -4.233 -10.864 1.00 69.00 209 SER A O 1
ATOM 1556 N N . GLU A 1 210 ? -6.210 -4.567 -10.106 1.00 52.59 210 GLU A N 1
ATOM 1557 C CA . GLU A 1 210 ? -6.344 -3.306 -9.342 1.00 52.59 210 GLU A CA 1
ATOM 1558 C C . GLU A 1 210 ? -5.268 -3.119 -8.252 1.00 52.59 210 GLU A C 1
ATOM 1560 O O . GLU A 1 210 ? -5.126 -2.012 -7.735 1.00 52.59 210 GLU A O 1
ATOM 1565 N N . ASP A 1 211 ? -4.523 -4.176 -7.915 1.00 54.97 211 ASP A N 1
ATOM 1566 C CA . ASP A 1 211 ? -3.494 -4.186 -6.872 1.00 54.97 211 ASP A CA 1
ATOM 1567 C C . ASP A 1 211 ? -2.070 -4.018 -7.430 1.00 54.97 211 ASP A C 1
ATOM 1569 O O . ASP A 1 211 ? -1.182 -3.624 -6.688 1.00 54.97 211 ASP A O 1
ATOM 1573 N N . ALA A 1 212 ? -1.825 -4.285 -8.721 1.00 54.34 212 ALA A N 1
ATOM 1574 C CA . ALA A 1 212 ? -0.465 -4.270 -9.270 1.00 54.34 212 ALA A CA 1
ATOM 1575 C C . ALA A 1 212 ? 0.119 -2.851 -9.403 1.00 54.34 212 ALA A C 1
ATOM 1577 O O . ALA A 1 212 ? 1.322 -2.692 -9.274 1.00 54.34 212 ALA A O 1
ATOM 1578 N N . CYS A 1 213 ? -0.716 -1.825 -9.613 1.00 59.31 213 CYS A N 1
ATOM 1579 C CA . CYS A 1 213 ? -0.304 -0.414 -9.744 1.00 59.31 213 CYS A CA 1
ATOM 1580 C C . CYS A 1 213 ? -0.374 0.359 -8.420 1.00 59.31 213 CYS A C 1
ATOM 1582 O O . CYS A 1 213 ? -0.208 1.578 -8.404 1.00 59.31 213 CYS A O 1
ATOM 1584 N N . LYS A 1 214 ? -0.717 -0.315 -7.324 1.00 52.41 214 LYS A N 1
ATOM 1585 C CA . LYS A 1 214 ? -0.675 0.285 -6.001 1.00 52.41 214 LYS A CA 1
ATOM 1586 C C . LYS A 1 214 ? 0.658 -0.139 -5.412 1.00 52.41 214 LYS A C 1
ATOM 1588 O O . LYS A 1 214 ? 0.812 -1.303 -5.048 1.00 52.41 214 LYS A O 1
ATOM 1593 N N . GLY A 1 215 ? 1.611 0.790 -5.322 1.00 53.47 215 GLY A N 1
ATOM 1594 C CA . GLY A 1 215 ? 2.676 0.653 -4.327 1.00 53.47 215 GLY A CA 1
ATOM 1595 C C . GLY A 1 215 ? 2.041 0.267 -2.986 1.00 53.47 215 GLY A C 1
ATOM 1596 O O . GLY A 1 215 ? 0.865 0.573 -2.768 1.00 53.47 215 GLY A O 1
ATOM 1597 N N . ALA A 1 216 ? 2.756 -0.491 -2.151 1.00 54.59 216 ALA A N 1
ATOM 1598 C CA . ALA A 1 216 ? 2.212 -1.002 -0.893 1.00 54.59 216 ALA A CA 1
ATOM 1599 C C . ALA A 1 216 ? 1.436 0.110 -0.167 1.00 54.59 216 ALA A C 1
ATOM 1601 O O . ALA A 1 216 ? 2.017 1.134 0.174 1.00 54.59 216 ALA A O 1
ATOM 1602 N N . GLU A 1 217 ? 0.117 -0.065 -0.034 1.00 63.09 217 GLU A N 1
ATOM 1603 C CA . GLU A 1 217 ? -0.769 0.937 0.554 1.00 63.09 217 GLU A CA 1
ATOM 1604 C C . GLU A 1 217 ? -0.228 1.288 1.942 1.00 63.09 217 GLU A C 1
ATOM 1606 O O . GLU A 1 217 ? -0.159 0.417 2.810 1.00 63.09 217 GLU A O 1
ATOM 1611 N N . THR A 1 218 ? 0.211 2.531 2.136 1.00 72.00 218 THR A N 1
ATOM 1612 C CA . THR A 1 218 ? 0.857 2.931 3.384 1.00 72.00 218 THR A CA 1
ATOM 1613 C C . THR A 1 218 ? -0.210 3.037 4.460 1.00 72.00 218 THR A C 1
ATOM 1615 O O . THR A 1 218 ? -1.037 3.956 4.455 1.00 72.00 218 THR A O 1
ATOM 1618 N N . VAL A 1 219 ? -0.215 2.077 5.385 1.00 82.75 219 VAL A N 1
ATOM 1619 C CA . VAL A 1 219 ? -1.146 2.062 6.513 1.00 82.75 219 VAL A CA 1
ATOM 1620 C C . VAL A 1 219 ? -0.526 2.789 7.697 1.00 82.75 219 VAL A C 1
ATOM 1622 O O . VAL A 1 219 ? 0.560 2.447 8.154 1.00 82.75 219 VAL A O 1
ATOM 1625 N N . CYS A 1 220 ? -1.246 3.749 8.258 1.00 86.56 220 CYS A N 1
ATOM 1626 C CA . CYS A 1 220 ? -0.884 4.413 9.506 1.00 86.56 220 CYS A CA 1
ATOM 1627 C C . CYS A 1 220 ? -1.896 4.062 10.583 1.00 86.56 220 CYS A C 1
ATOM 1629 O O . CYS A 1 220 ? -3.098 4.073 10.327 1.00 86.56 220 CYS A O 1
ATOM 1631 N N . GLY A 1 221 ? -1.444 3.745 11.793 1.00 88.25 221 GLY A N 1
ATOM 1632 C CA . GLY A 1 221 ? -2.375 3.310 12.823 1.00 88.25 221 GLY A CA 1
ATOM 1633 C C . GLY A 1 221 ? -1.789 3.246 14.212 1.00 88.25 221 GLY A C 1
ATOM 1634 O O . GLY A 1 221 ? -0.792 2.566 14.409 1.00 88.25 221 GLY A O 1
ATOM 1635 N N . ALA A 1 222 ? -2.449 3.876 15.184 1.00 88.06 222 ALA A N 1
ATOM 1636 C CA . ALA A 1 222 ? -2.176 3.658 16.600 1.00 88.06 222 ALA A CA 1
ATOM 1637 C C . ALA A 1 222 ? -3.362 2.967 17.278 1.00 88.06 222 ALA A C 1
ATOM 1639 O O . ALA A 1 222 ? -4.520 3.358 17.085 1.00 88.06 222 ALA A O 1
ATOM 1640 N N . GLN A 1 223 ? -3.075 1.978 18.119 1.00 90.19 223 GLN A N 1
ATOM 1641 C CA . GLN A 1 223 ? -4.079 1.307 18.935 1.00 90.19 223 GLN A CA 1
ATOM 1642 C C . GLN A 1 223 ? -3.656 1.290 20.404 1.00 90.19 223 GLN A C 1
ATOM 1644 O O . GLN A 1 223 ? -2.539 0.902 20.734 1.00 90.19 223 GLN A O 1
ATOM 1649 N N . GLY A 1 224 ? -4.573 1.700 21.282 1.00 88.56 224 GLY A N 1
ATOM 1650 C CA . GLY A 1 224 ? -4.411 1.585 22.728 1.00 88.56 224 GLY A CA 1
ATOM 1651 C C . GLY A 1 224 ? -4.996 0.275 23.257 1.00 88.56 224 GLY A C 1
ATOM 1652 O O . GLY A 1 224 ? -6.076 -0.137 22.826 1.00 88.56 224 GLY A O 1
ATOM 1653 N N . SER A 1 225 ? -4.336 -0.361 24.222 1.00 89.69 225 SER A N 1
ATOM 1654 C CA . SER A 1 225 ? -4.853 -1.556 24.901 1.00 89.69 225 SER A CA 1
ATOM 1655 C C . SER A 1 225 ? -4.513 -1.565 26.388 1.00 89.69 225 SER A C 1
ATOM 1657 O O . SER A 1 225 ? -3.425 -1.160 26.790 1.00 89.69 225 SER A O 1
ATOM 1659 N N . PHE A 1 226 ? -5.446 -2.019 27.226 1.00 88.38 226 PHE A N 1
ATOM 1660 C CA . PHE A 1 226 ? -5.212 -2.147 28.662 1.00 88.38 226 PHE A CA 1
ATOM 1661 C C . PHE A 1 226 ? -4.021 -3.068 28.947 1.00 88.38 226 PHE A C 1
ATOM 1663 O O . PHE A 1 226 ? -3.979 -4.203 28.468 1.00 88.38 226 PHE A O 1
ATOM 1670 N N . ASN A 1 227 ? -3.106 -2.604 29.798 1.00 88.88 227 ASN A N 1
ATOM 1671 C CA . ASN A 1 227 ? -1.946 -3.374 30.228 1.00 88.88 227 ASN A CA 1
ATOM 1672 C C . ASN A 1 227 ? -2.095 -3.822 31.690 1.00 88.88 227 ASN A C 1
ATOM 1674 O O . ASN A 1 227 ? -2.028 -5.021 31.979 1.00 88.88 227 ASN A O 1
ATOM 1678 N N . CYS A 1 228 ? -2.305 -2.879 32.618 1.00 87.44 228 CYS A N 1
ATOM 1679 C CA . CYS A 1 228 ? -2.183 -3.154 34.051 1.00 87.44 228 CYS A CA 1
ATOM 1680 C C . CYS A 1 228 ? -2.842 -2.107 34.968 1.00 87.44 228 CYS A C 1
ATOM 1682 O O . CYS A 1 228 ? -3.307 -1.064 34.520 1.00 87.44 228 CYS A O 1
ATOM 1684 N N . VAL A 1 229 ? -2.850 -2.366 36.281 1.00 85.94 229 VAL A N 1
ATOM 1685 C CA . VAL A 1 229 ? -3.189 -1.387 37.333 1.00 85.94 229 VAL A CA 1
ATOM 1686 C C . VAL A 1 229 ? -2.017 -1.142 38.284 1.00 85.94 229 VAL A C 1
ATOM 1688 O O . VAL A 1 229 ? -1.294 -2.071 38.640 1.00 85.94 229 VAL A O 1
ATOM 1691 N N . SER A 1 230 ? -1.829 0.089 38.746 1.00 83.75 230 SER A N 1
ATOM 1692 C CA . SER A 1 230 ? -0.866 0.427 39.801 1.00 83.75 230 SER A CA 1
ATOM 1693 C C . SER A 1 230 ? -1.589 0.622 41.123 1.00 83.75 230 SER A C 1
ATOM 1695 O O . SER A 1 230 ? -2.701 1.145 41.165 1.00 83.75 230 SER A O 1
ATOM 1697 N N . LEU A 1 231 ? -0.951 0.234 42.225 1.00 83.12 231 LEU A N 1
ATOM 1698 C CA . LEU A 1 231 ? -1.529 0.347 43.563 1.00 83.12 231 LEU A CA 1
ATOM 1699 C C . LEU A 1 231 ? -1.043 1.611 44.275 1.00 83.12 231 LEU A C 1
ATOM 1701 O O . LEU A 1 231 ? 0.087 2.060 44.079 1.00 83.12 231 LEU A O 1
ATOM 1705 N N . VAL A 1 232 ? -1.866 2.160 45.168 1.00 81.25 232 VAL A N 1
ATOM 1706 C CA . VAL A 1 232 ? -1.406 3.213 46.086 1.00 81.25 232 VAL A CA 1
ATOM 1707 C C . VAL A 1 232 ? -0.296 2.679 47.006 1.00 81.25 232 VAL A C 1
ATOM 1709 O O . VAL A 1 232 ? -0.161 1.478 47.226 1.00 81.25 232 VAL A O 1
ATOM 1712 N N . ALA A 1 233 ? 0.508 3.572 47.592 1.00 80.50 233 ALA A N 1
ATOM 1713 C CA . ALA A 1 233 ? 1.755 3.211 48.282 1.00 80.50 233 ALA A CA 1
ATOM 1714 C C . ALA A 1 233 ? 1.630 2.206 49.452 1.00 80.50 233 ALA A C 1
ATOM 1716 O O . ALA A 1 233 ? 2.636 1.624 49.863 1.00 80.50 233 ALA A O 1
ATOM 1717 N N . ASP A 1 234 ? 0.443 2.031 50.038 1.00 81.12 234 ASP A N 1
ATOM 1718 C CA . ASP A 1 234 ? 0.193 1.041 51.093 1.00 81.12 234 ASP A CA 1
ATOM 1719 C C . ASP A 1 234 ? -0.390 -0.290 50.579 1.00 81.12 234 ASP A C 1
ATOM 1721 O O . ASP A 1 234 ? -0.568 -1.216 51.373 1.00 81.12 234 ASP A O 1
ATOM 1725 N N . GLY A 1 235 ? -0.612 -0.404 49.265 1.00 77.50 235 GLY A N 1
ATOM 1726 C CA . GLY A 1 235 ? -1.115 -1.592 48.580 1.00 77.50 235 GLY A CA 1
ATOM 1727 C C . GLY A 1 235 ? -2.580 -1.913 48.869 1.00 77.50 235 GLY A C 1
ATOM 1728 O O . GLY A 1 235 ? -2.987 -3.046 48.634 1.00 77.50 235 GLY A O 1
ATOM 1729 N N . SER A 1 236 ? -3.342 -0.971 49.434 1.00 77.81 236 SER A N 1
ATOM 1730 C CA . SER A 1 236 ? -4.736 -1.208 49.833 1.00 77.81 236 SER A CA 1
ATOM 1731 C C . SER A 1 236 ? -5.762 -0.956 48.727 1.00 77.81 236 SER A C 1
ATOM 1733 O O . SER A 1 236 ? -6.856 -1.505 48.798 1.00 77.81 236 SER A O 1
ATOM 1735 N N . ALA A 1 237 ? -5.397 -0.172 47.711 1.00 78.62 237 ALA A N 1
ATOM 1736 C CA . ALA A 1 237 ? -6.299 0.317 46.674 1.00 78.62 237 ALA A CA 1
ATOM 1737 C C . ALA A 1 237 ? -5.592 0.461 45.321 1.00 78.62 237 ALA A C 1
ATOM 1739 O O . ALA A 1 237 ? -4.359 0.567 45.257 1.00 78.62 237 ALA A O 1
ATOM 1740 N N . VAL A 1 238 ? -6.378 0.508 44.245 1.00 78.44 238 VAL A N 1
ATOM 1741 C CA . VAL A 1 238 ? -5.889 0.860 42.906 1.00 78.44 238 VAL A CA 1
ATOM 1742 C C . VAL A 1 238 ? -5.689 2.374 42.841 1.00 78.44 238 VAL A C 1
ATOM 1744 O O . VAL A 1 238 ? -6.580 3.140 43.179 1.00 78.44 238 VAL A O 1
ATOM 1747 N N . GLY A 1 239 ? -4.491 2.808 42.454 1.00 74.88 239 GLY A N 1
ATOM 1748 C CA . GLY A 1 239 ? -4.120 4.221 42.355 1.00 74.88 239 GLY A CA 1
ATOM 1749 C C . GLY A 1 239 ? -4.085 4.767 40.927 1.00 74.88 239 GLY A C 1
ATOM 1750 O O . GLY A 1 239 ? -4.315 5.955 40.736 1.00 74.88 239 GLY A O 1
ATOM 1751 N N . SER A 1 240 ? -3.783 3.930 39.932 1.00 79.31 240 SER A N 1
ATOM 1752 C CA . SER A 1 240 ? -3.801 4.300 38.510 1.00 79.31 240 SER A CA 1
ATOM 1753 C C . SER A 1 240 ? -3.934 3.058 37.626 1.00 79.31 240 SER A C 1
ATOM 1755 O O . SER A 1 240 ? -3.813 1.931 38.110 1.00 79.31 240 SER A O 1
ATOM 1757 N N . HIS A 1 241 ? -4.158 3.245 36.328 1.00 80.62 241 HIS A N 1
ATOM 1758 C CA . HIS A 1 241 ? -4.115 2.170 35.334 1.00 80.62 241 HIS A CA 1
ATOM 1759 C C . HIS A 1 241 ? -3.085 2.483 34.251 1.00 80.62 241 HIS A C 1
ATOM 1761 O O . HIS A 1 241 ? -2.832 3.645 33.947 1.00 80.62 241 HIS A O 1
ATOM 1767 N N . GLY A 1 242 ? -2.492 1.434 33.693 1.00 84.69 242 GLY A N 1
ATOM 1768 C CA . GLY A 1 242 ? -1.537 1.476 32.598 1.00 84.69 242 GLY A CA 1
ATOM 1769 C C . GLY A 1 242 ? -2.110 0.847 31.334 1.00 84.69 242 GLY A C 1
ATOM 1770 O O . GLY A 1 242 ? -2.856 -0.137 31.394 1.00 84.69 242 GLY A O 1
ATOM 1771 N N . PHE A 1 243 ? -1.749 1.399 30.187 1.00 85.75 243 PHE A N 1
ATOM 1772 C CA . PHE A 1 243 ? -2.138 0.905 28.875 1.00 85.75 243 PHE A CA 1
ATOM 1773 C C . PHE A 1 243 ? -0.980 1.067 27.888 1.00 85.75 243 PHE A C 1
ATOM 1775 O O . PHE A 1 243 ? -0.156 1.971 28.018 1.00 85.75 243 PHE A O 1
ATOM 1782 N N . ASP A 1 244 ? -0.926 0.164 26.917 1.00 88.94 244 ASP A N 1
ATOM 1783 C CA . ASP A 1 244 ? 0.056 0.196 25.841 1.00 88.94 244 ASP A CA 1
ATOM 1784 C C . ASP A 1 244 ? -0.539 0.914 24.636 1.00 88.94 244 ASP A C 1
ATOM 1786 O O . ASP A 1 244 ? -1.694 0.672 24.273 1.00 88.94 244 ASP A O 1
ATOM 1790 N N . ILE A 1 245 ? 0.264 1.758 23.997 1.00 87.69 245 ILE A N 1
ATOM 1791 C CA . ILE A 1 245 ? -0.026 2.352 22.697 1.00 87.69 245 ILE A CA 1
ATOM 1792 C C . ILE A 1 245 ? 0.920 1.720 21.685 1.00 87.69 245 ILE A C 1
ATOM 1794 O O . ILE A 1 245 ? 2.132 1.916 21.750 1.00 87.69 245 ILE A O 1
ATOM 1798 N N . GLU A 1 246 ? 0.367 0.967 20.743 1.00 89.19 246 GLU A N 1
ATOM 1799 C CA . GLU A 1 246 ? 1.117 0.305 19.679 1.00 89.19 246 GLU A CA 1
ATOM 1800 C C . GLU A 1 246 ? 0.893 1.018 18.343 1.00 89.19 246 GLU A C 1
ATOM 1802 O O . GLU A 1 246 ? -0.248 1.301 17.964 1.00 89.19 246 GLU A O 1
ATOM 1807 N N . ASN A 1 247 ? 1.977 1.267 17.605 1.00 89.62 247 ASN A N 1
ATOM 1808 C CA . ASN A 1 247 ? 1.891 1.591 16.187 1.00 89.62 247 ASN A CA 1
ATOM 1809 C C . ASN A 1 247 ? 1.659 0.298 15.390 1.00 89.62 247 ASN A C 1
ATOM 1811 O O . ASN A 1 247 ? 2.580 -0.493 15.179 1.00 89.62 247 ASN A O 1
ATOM 1815 N N . VAL A 1 248 ? 0.417 0.108 14.953 1.00 89.94 248 VAL A N 1
ATOM 1816 C CA . VAL A 1 248 ? -0.059 -1.036 14.162 1.00 89.94 248 VAL A CA 1
ATOM 1817 C C . VAL A 1 248 ? 0.024 -0.794 12.649 1.00 89.94 248 VAL A C 1
ATOM 1819 O O . VAL A 1 248 ? -0.436 -1.633 11.875 1.00 89.94 248 VAL A O 1
ATOM 1822 N N . GLY A 1 249 ? 0.550 0.360 12.228 1.00 85.50 249 GLY A N 1
ATOM 1823 C CA . GLY A 1 249 ? 0.787 0.713 10.832 1.00 85.50 249 GLY A CA 1
ATOM 1824 C C . GLY A 1 249 ? 2.210 0.410 10.351 1.00 85.50 249 GLY A C 1
ATOM 1825 O O . GLY A 1 249 ? 3.091 0.018 11.117 1.00 85.50 249 GLY A O 1
ATOM 1826 N N . ASP A 1 250 ? 2.419 0.643 9.058 1.00 80.75 250 ASP A N 1
ATOM 1827 C CA . ASP A 1 250 ? 3.681 0.465 8.338 1.00 80.75 250 ASP A CA 1
ATOM 1828 C C . ASP A 1 250 ? 4.521 1.756 8.285 1.00 80.75 250 ASP A C 1
ATOM 1830 O O . ASP A 1 250 ? 5.711 1.713 7.971 1.00 80.75 250 ASP A O 1
ATOM 1834 N N . ALA A 1 251 ? 3.935 2.902 8.653 1.00 76.69 251 ALA A N 1
ATOM 1835 C CA . ALA A 1 251 ? 4.617 4.191 8.761 1.00 76.69 251 ALA A CA 1
ATOM 1836 C C . ALA A 1 251 ? 4.702 4.695 10.211 1.00 76.69 251 ALA A C 1
ATOM 1838 O O . ALA A 1 251 ? 3.929 4.307 11.089 1.00 76.69 251 ALA A O 1
ATOM 1839 N N . GLY A 1 252 ? 5.680 5.567 10.473 1.00 71.31 252 GLY A N 1
ATOM 1840 C CA . GLY A 1 252 ? 5.823 6.227 11.770 1.00 71.31 252 GLY A CA 1
ATOM 1841 C C . GLY A 1 252 ? 4.654 7.170 12.063 1.00 71.31 252 GLY A C 1
ATOM 1842 O O . GLY A 1 252 ? 4.065 7.739 11.145 1.00 71.31 252 GLY A O 1
ATOM 1843 N N . ILE A 1 253 ? 4.333 7.344 13.344 1.00 71.25 253 ILE A N 1
ATOM 1844 C CA . ILE A 1 253 ? 3.295 8.283 13.786 1.00 71.25 253 ILE A CA 1
ATOM 1845 C C . ILE A 1 253 ? 3.966 9.504 14.408 1.00 71.25 253 ILE A C 1
ATOM 1847 O O . ILE A 1 253 ? 4.869 9.368 15.241 1.00 71.25 253 ILE A O 1
ATOM 1851 N N . ASP A 1 254 ? 3.547 10.689 13.963 1.00 63.72 254 ASP A N 1
ATOM 1852 C CA . ASP A 1 254 ? 4.127 11.964 14.375 1.00 63.72 254 ASP A CA 1
ATOM 1853 C C . ASP A 1 254 ? 3.811 12.319 15.841 1.00 63.72 254 ASP A C 1
ATOM 1855 O O . ASP A 1 254 ? 2.923 11.754 16.477 1.00 63.72 254 ASP A O 1
ATOM 1859 N N . GLN A 1 255 ? 4.574 13.281 16.378 1.00 58.47 255 GLN A N 1
ATOM 1860 C CA . GLN A 1 255 ? 4.700 13.666 17.802 1.00 58.47 255 GLN A CA 1
ATOM 1861 C C . GLN A 1 255 ? 3.442 14.244 18.486 1.00 58.47 255 GLN A C 1
ATOM 1863 O O . GLN A 1 255 ? 3.557 14.910 19.514 1.00 58.47 255 GLN A O 1
ATOM 1868 N N . GLU A 1 256 ? 2.250 14.038 17.936 1.00 59.62 256 GLU A N 1
ATOM 1869 C CA . GLU A 1 256 ? 0.999 14.573 18.481 1.00 59.62 256 GLU A CA 1
ATOM 1870 C C . GLU A 1 256 ? -0.014 13.444 18.694 1.00 59.62 256 GLU A C 1
ATOM 1872 O O . GLU A 1 256 ? -1.122 13.424 18.158 1.00 59.62 256 GLU A O 1
ATOM 1877 N N . LEU A 1 257 ? 0.416 12.464 19.489 1.00 63.28 257 LEU A N 1
ATOM 1878 C CA . LEU A 1 257 ? -0.471 11.508 20.134 1.00 63.28 257 LEU A CA 1
ATOM 1879 C C . LEU A 1 257 ? -1.090 12.178 21.359 1.00 63.28 257 LEU A C 1
ATOM 1881 O O . LEU A 1 257 ? -0.391 12.833 22.123 1.00 63.28 257 LEU A O 1
ATOM 1885 N N . GLN A 1 258 ? -2.395 12.027 21.539 1.00 67.00 258 GLN A N 1
ATOM 1886 C CA . GLN A 1 258 ? -3.121 12.432 22.738 1.00 67.00 258 GLN A CA 1
ATOM 1887 C C . GLN A 1 258 ? -4.031 11.279 23.139 1.00 67.00 258 GLN A C 1
ATOM 1889 O O . GLN A 1 258 ? -4.603 10.620 22.279 1.00 67.00 258 GLN A O 1
ATOM 1894 N N . TYR A 1 259 ? -4.219 11.030 24.427 1.00 66.25 259 TYR A N 1
ATOM 1895 C CA . TYR A 1 259 ? -5.222 10.073 24.879 1.00 66.25 259 TYR A CA 1
ATOM 1896 C C . TYR A 1 259 ? -6.128 10.712 25.915 1.00 66.25 259 TYR A C 1
ATOM 1898 O O . TYR A 1 259 ? -5.754 11.650 26.611 1.00 66.25 259 TYR A O 1
ATOM 1906 N N . VAL A 1 260 ? -7.338 10.184 26.008 1.00 66.06 260 VAL A N 1
ATOM 1907 C CA . VAL A 1 260 ? -8.366 10.656 26.919 1.00 66.06 260 VAL A CA 1
ATOM 1908 C C . VAL A 1 260 ? -9.007 9.446 27.585 1.00 66.06 260 VAL A C 1
ATOM 1910 O O . VAL A 1 260 ? -9.408 8.504 26.905 1.00 66.06 260 VAL A O 1
ATOM 1913 N N . ILE A 1 261 ? -9.132 9.464 28.911 1.00 64.12 261 ILE A N 1
ATOM 1914 C CA . ILE A 1 261 ? -9.779 8.399 29.687 1.00 64.12 261 ILE A CA 1
ATOM 1915 C C . ILE A 1 261 ? -11.060 8.955 30.315 1.00 64.12 261 ILE A C 1
ATOM 1917 O O . ILE A 1 261 ? -11.058 9.999 30.955 1.00 64.12 261 ILE A O 1
ATOM 1921 N N . LEU A 1 262 ? -12.175 8.257 30.123 1.00 62.53 262 LEU A N 1
ATOM 1922 C CA . LEU A 1 262 ? -13.535 8.783 30.299 1.00 62.53 262 LEU A CA 1
ATOM 1923 C C . LEU A 1 262 ? -14.153 8.611 31.692 1.00 62.53 262 LEU A C 1
ATOM 1925 O O . LEU A 1 262 ? -15.341 8.894 31.871 1.00 62.53 262 LEU A O 1
ATOM 1929 N N . ASP A 1 263 ? -13.381 8.159 32.675 1.00 55.38 263 ASP A N 1
ATOM 1930 C CA . ASP A 1 263 ? -13.927 7.719 33.968 1.00 55.38 263 ASP A CA 1
ATOM 1931 C C . ASP A 1 263 ? -13.647 8.652 35.148 1.00 55.38 263 ASP A C 1
ATOM 1933 O O . ASP A 1 263 ? -14.089 8.402 36.263 1.00 55.38 263 ASP A O 1
ATOM 1937 N N . SER A 1 264 ? -12.959 9.768 34.916 1.00 52.50 264 SER A N 1
ATOM 1938 C CA . SER A 1 264 ? -12.827 10.806 35.931 1.00 52.50 264 SER A CA 1
ATOM 1939 C C . SER A 1 264 ? -13.086 12.167 35.294 1.00 52.50 264 SER A C 1
ATOM 1941 O O . SER A 1 264 ? -12.381 12.522 34.351 1.00 52.50 264 SER A O 1
ATOM 1943 N N . PRO A 1 265 ? -14.091 12.936 35.757 1.00 44.78 265 PRO A N 1
ATOM 1944 C CA . PRO A 1 265 ? -14.400 14.257 35.204 1.00 44.78 265 PRO A CA 1
ATOM 1945 C C . PRO A 1 265 ? -13.262 15.285 35.364 1.00 44.78 265 PRO A C 1
ATOM 1947 O O . PRO A 1 265 ? -13.374 16.372 34.816 1.00 44.78 265 PRO A O 1
ATOM 1950 N N . ASP A 1 266 ? -12.170 14.938 36.058 1.00 44.06 266 ASP A N 1
ATOM 1951 C CA . ASP A 1 266 ? -11.088 15.856 36.432 1.00 44.06 266 ASP A CA 1
ATOM 1952 C C . ASP A 1 266 ? -9.705 15.514 35.817 1.00 44.06 266 ASP A C 1
ATOM 1954 O O . ASP A 1 266 ? -8.694 16.044 36.276 1.00 44.06 266 ASP A O 1
ATOM 1958 N N . GLN A 1 267 ? -9.599 14.596 34.843 1.00 49.91 267 GLN A N 1
ATOM 1959 C CA . GLN A 1 267 ? -8.295 14.174 34.292 1.00 49.91 267 GLN A CA 1
ATOM 1960 C C . GLN A 1 267 ? -8.276 14.176 32.754 1.00 49.91 267 GLN A C 1
ATOM 1962 O O . GLN A 1 267 ? -8.446 13.140 32.114 1.00 49.91 267 GLN A O 1
ATOM 1967 N N . ASP A 1 268 ? -8.009 15.341 32.160 1.00 48.81 268 ASP A N 1
ATOM 1968 C CA . ASP A 1 268 ? -7.440 15.437 30.810 1.00 48.81 268 ASP A CA 1
ATOM 1969 C C . ASP A 1 268 ? -5.910 15.391 30.942 1.00 48.81 268 ASP A C 1
ATOM 1971 O O . ASP A 1 268 ? -5.268 16.339 31.402 1.00 48.81 268 ASP A O 1
ATOM 1975 N N . SER A 1 269 ? -5.318 14.249 30.598 1.00 52.31 269 SER A N 1
ATOM 1976 C CA . SER A 1 269 ? -3.868 14.119 30.489 1.00 52.31 269 SER A CA 1
ATOM 1977 C C . SER A 1 269 ? -3.480 14.144 29.017 1.00 52.31 269 SER A C 1
ATOM 1979 O O . SER A 1 269 ? -3.286 13.106 28.393 1.00 52.31 269 SER A O 1
ATOM 1981 N N . ALA A 1 270 ? -3.316 15.346 28.465 1.00 51.44 270 ALA A N 1
ATOM 1982 C CA . ALA A 1 270 ? -2.619 15.527 27.199 1.00 51.44 270 ALA A CA 1
ATOM 1983 C C . ALA A 1 270 ? -1.140 15.136 27.376 1.00 51.44 270 ALA A C 1
ATOM 1985 O O . ALA A 1 270 ? -0.318 15.931 27.847 1.00 51.44 270 ALA A O 1
ATOM 1986 N N . VAL A 1 271 ? -0.798 13.898 27.027 1.00 54.16 271 VAL A N 1
ATOM 1987 C CA . VAL A 1 271 ? 0.588 13.425 27.021 1.00 54.16 271 VAL A CA 1
ATOM 1988 C C . VAL A 1 271 ? 1.144 13.562 25.615 1.00 54.16 271 VAL A C 1
ATOM 1990 O O . VAL A 1 271 ? 0.627 12.955 24.693 1.00 54.16 271 VAL A O 1
ATOM 1993 N N . ASN A 1 272 ? 2.201 14.361 25.451 1.00 55.53 272 ASN A N 1
ATOM 1994 C CA . ASN A 1 272 ? 2.970 14.364 24.207 1.00 55.53 272 ASN A CA 1
ATOM 1995 C C . ASN A 1 272 ? 3.865 13.126 24.204 1.00 55.53 272 ASN A C 1
ATOM 1997 O O . ASN A 1 272 ? 4.836 13.088 24.966 1.00 55.53 272 ASN A O 1
ATOM 2001 N N . LEU A 1 273 ? 3.544 12.150 23.364 1.00 60.97 273 LEU A N 1
ATOM 2002 C CA . LEU A 1 273 ? 4.370 10.958 23.196 1.00 60.97 273 LEU A CA 1
ATOM 2003 C C . LEU A 1 273 ? 5.531 11.220 22.241 1.00 60.97 273 LEU A C 1
ATOM 2005 O O . LEU A 1 273 ? 5.476 12.086 21.360 1.00 60.97 273 LEU A O 1
ATOM 2009 N N . ASP A 1 274 ? 6.597 10.448 22.428 1.00 66.56 274 ASP A N 1
ATOM 2010 C CA . ASP A 1 274 ? 7.675 10.379 21.454 1.00 66.56 274 ASP A CA 1
ATOM 2011 C C . ASP A 1 274 ? 7.158 9.725 20.151 1.00 66.56 274 ASP A C 1
ATOM 2013 O O . ASP A 1 274 ? 6.212 8.935 20.187 1.00 66.56 274 ASP A O 1
ATOM 2017 N N . PRO A 1 275 ? 7.754 10.029 18.980 1.00 71.38 275 PRO A N 1
ATOM 2018 C CA . PRO A 1 275 ? 7.362 9.385 17.731 1.00 71.38 275 PRO A CA 1
ATOM 2019 C C . PRO A 1 275 ? 7.461 7.864 17.851 1.00 71.38 275 PRO A C 1
ATOM 2021 O O . PRO A 1 275 ? 8.521 7.338 18.214 1.00 71.38 275 PRO A O 1
ATOM 2024 N N . LEU A 1 276 ? 6.390 7.161 17.484 1.00 77.62 276 LEU A N 1
ATOM 2025 C CA . LEU A 1 276 ? 6.356 5.703 17.512 1.00 77.62 276 LEU A CA 1
ATOM 2026 C C . LEU A 1 276 ? 6.716 5.133 16.132 1.00 77.62 276 LEU A C 1
ATOM 2028 O O . LEU A 1 276 ? 5.963 5.341 15.173 1.00 77.62 276 LEU A O 1
ATOM 2032 N N . PRO A 1 277 ? 7.844 4.404 15.991 1.00 81.56 277 PRO A N 1
ATOM 2033 C CA . PRO A 1 277 ? 8.153 3.698 14.750 1.00 81.56 277 PRO A CA 1
ATOM 2034 C C . PRO A 1 277 ? 7.160 2.543 14.520 1.00 81.56 277 PRO A C 1
ATOM 2036 O O . PRO A 1 277 ? 6.505 2.123 15.475 1.00 81.56 277 PRO A O 1
ATOM 2039 N N . PRO A 1 278 ? 7.068 1.989 13.297 1.00 84.19 278 PRO A N 1
ATOM 2040 C CA . PRO A 1 278 ? 6.244 0.809 13.013 1.00 84.19 278 PRO A CA 1
ATOM 2041 C C . PRO A 1 278 ? 6.520 -0.348 13.984 1.00 84.19 278 PRO A C 1
ATOM 2043 O O . PRO A 1 278 ? 7.680 -0.700 14.226 1.00 84.19 278 PRO A O 1
ATOM 2046 N N . GLY A 1 279 ? 5.463 -0.914 14.578 1.00 85.38 279 GLY A N 1
ATOM 2047 C CA . GLY A 1 279 ? 5.548 -1.947 15.622 1.00 85.38 279 GLY A CA 1
ATOM 2048 C C . GLY A 1 279 ? 6.136 -1.471 16.958 1.00 85.38 279 GLY A C 1
ATOM 2049 O O . GLY A 1 279 ? 6.413 -2.283 17.844 1.00 85.38 279 GLY A O 1
ATOM 2050 N N . GLY A 1 280 ? 6.390 -0.170 17.102 1.00 85.31 280 GLY A N 1
ATOM 2051 C CA . GLY A 1 280 ? 6.787 0.454 18.354 1.00 85.31 280 GLY A CA 1
ATOM 2052 C C . GLY A 1 280 ? 5.632 0.450 19.348 1.00 85.31 280 GLY A C 1
ATOM 2053 O O . GLY A 1 280 ? 4.482 0.668 18.973 1.00 85.31 280 GLY A O 1
ATOM 2054 N N . VAL A 1 281 ? 5.961 0.220 20.617 1.00 87.31 281 VAL A N 1
ATOM 2055 C CA . VAL A 1 281 ? 5.010 0.245 21.729 1.00 87.31 281 VAL A CA 1
ATOM 2056 C C . VAL A 1 281 ? 5.505 1.253 22.754 1.00 87.31 281 VAL A C 1
ATOM 2058 O O . VAL A 1 281 ? 6.676 1.190 23.142 1.00 87.31 281 VAL A O 1
ATOM 2061 N N . ASP A 1 282 ? 4.623 2.150 23.183 1.00 85.50 282 ASP A N 1
ATOM 2062 C CA . ASP A 1 282 ? 4.838 3.030 24.329 1.00 85.50 282 ASP A CA 1
ATOM 2063 C C . ASP A 1 282 ? 3.887 2.672 25.469 1.00 85.50 282 ASP A C 1
ATOM 2065 O O . ASP A 1 282 ? 2.787 2.168 25.233 1.00 85.50 282 ASP A O 1
ATOM 2069 N N . PHE A 1 283 ? 4.318 2.926 26.700 1.00 85.50 283 PHE A N 1
ATOM 2070 C CA . PHE A 1 283 ? 3.526 2.647 27.893 1.00 85.50 283 PHE A CA 1
ATOM 2071 C C . PHE A 1 283 ? 3.082 3.947 28.545 1.00 85.50 283 PHE A C 1
ATOM 2073 O O . PHE A 1 283 ? 3.910 4.771 28.929 1.00 85.50 283 PHE A O 1
ATOM 2080 N N . GLU A 1 284 ? 1.780 4.066 28.769 1.00 82.06 284 GLU A N 1
ATOM 2081 C CA . GLU A 1 284 ? 1.170 5.229 29.393 1.00 82.06 284 GLU A CA 1
ATOM 2082 C C . GLU A 1 284 ? 0.333 4.845 30.605 1.00 82.06 284 GLU A C 1
ATOM 2084 O O . GLU A 1 284 ? -0.154 3.720 30.730 1.00 82.06 284 GLU A O 1
ATOM 2089 N N . SER A 1 285 ? 0.165 5.790 31.532 1.00 77.50 285 SER A N 1
ATOM 2090 C CA . SER A 1 285 ? -0.631 5.564 32.737 1.00 77.50 285 SER A CA 1
ATOM 2091 C C . SER A 1 285 ? -1.536 6.742 33.062 1.00 77.50 285 SER A C 1
ATOM 2093 O O . SER A 1 285 ? -1.060 7.870 33.160 1.00 77.50 285 SER A O 1
ATOM 2095 N N . GLY A 1 286 ? -2.816 6.467 33.315 1.00 71.88 286 GLY A N 1
ATOM 2096 C CA . GLY A 1 286 ? -3.796 7.460 33.746 1.00 71.88 286 GLY A CA 1
ATOM 2097 C C . GLY A 1 286 ? -4.106 7.363 35.239 1.00 71.88 286 GLY A C 1
ATOM 2098 O O . GLY A 1 286 ? -4.289 6.269 35.772 1.00 71.88 286 GLY A O 1
ATOM 2099 N N . GLU A 1 287 ? -4.242 8.506 35.917 1.00 67.94 287 GLU A N 1
ATOM 2100 C CA . GLU A 1 287 ? -4.530 8.607 37.364 1.00 67.94 287 GLU A CA 1
ATOM 2101 C C . GLU A 1 287 ? -5.972 8.213 37.764 1.00 67.94 287 GLU A C 1
ATOM 2103 O O . GLU A 1 287 ? -6.454 8.607 38.824 1.00 67.94 287 GLU A O 1
ATOM 2108 N N . SER A 1 288 ? -6.680 7.434 36.940 1.00 67.88 288 SER A N 1
ATOM 2109 C CA . SER A 1 288 ? -8.001 6.895 37.288 1.00 67.88 288 SER A CA 1
ATOM 2110 C C . SER A 1 288 ? -7.874 5.480 37.848 1.00 67.88 288 SER A C 1
ATOM 2112 O O . SER A 1 288 ? -7.207 4.639 37.241 1.00 67.88 288 SER A O 1
ATOM 2114 N N . ALA A 1 289 ? -8.532 5.189 38.971 1.00 65.06 289 ALA A N 1
ATOM 2115 C CA . ALA A 1 289 ? -8.525 3.845 39.559 1.00 65.06 289 ALA A CA 1
ATOM 2116 C C . ALA A 1 289 ? -9.291 2.824 38.694 1.00 65.06 289 ALA A C 1
ATOM 2118 O O . ALA A 1 289 ? -8.906 1.658 38.592 1.00 65.06 289 ALA A O 1
ATOM 2119 N N . PHE A 1 290 ? -10.339 3.282 38.011 1.00 74.56 290 PHE A N 1
ATOM 2120 C CA . PHE A 1 290 ? -11.137 2.500 37.075 1.00 74.56 290 PHE A CA 1
ATOM 2121 C C . PHE A 1 290 ? -11.302 3.336 35.804 1.00 74.56 290 PHE A C 1
ATOM 2123 O O . PHE A 1 290 ? -11.506 4.538 35.923 1.00 74.56 290 PHE A O 1
ATOM 2130 N N . PRO A 1 291 ? -11.054 2.783 34.607 1.00 76.44 291 PRO A N 1
ATOM 2131 C CA . PRO A 1 291 ? -11.375 3.448 33.348 1.00 76.44 291 PRO A CA 1
ATOM 2132 C C . PRO A 1 291 ? -12.565 2.773 32.646 1.00 76.44 291 PRO A C 1
ATOM 2134 O O . PRO A 1 291 ? -12.409 1.716 32.045 1.00 76.44 291 PRO A O 1
ATOM 2137 N N . VAL A 1 292 ? -13.757 3.376 32.672 1.00 78.75 292 VAL A N 1
ATOM 2138 C CA . VAL A 1 292 ? -14.945 2.891 31.941 1.00 78.75 292 VAL A CA 1
ATOM 2139 C C . VAL A 1 292 ? -14.737 2.866 30.426 1.00 78.75 292 VAL A C 1
ATOM 2141 O O . VAL A 1 292 ? -15.234 1.960 29.755 1.00 78.75 292 VAL A O 1
ATOM 2144 N N . ALA A 1 293 ? -14.032 3.855 29.883 1.00 80.88 293 ALA A N 1
ATOM 2145 C CA . ALA A 1 293 ? -13.686 3.935 28.471 1.00 80.88 293 ALA A CA 1
ATOM 2146 C C . ALA A 1 293 ? -12.460 4.827 28.260 1.00 80.88 293 ALA A C 1
ATOM 2148 O O . ALA A 1 293 ? -12.105 5.628 29.126 1.00 80.88 293 ALA A O 1
ATOM 2149 N N . GLY A 1 294 ? -11.845 4.719 27.089 1.00 81.94 294 GLY A N 1
ATOM 2150 C CA . GLY A 1 294 ? -10.685 5.511 26.717 1.00 81.94 294 GLY A CA 1
ATOM 2151 C C . GLY A 1 294 ? -10.620 5.693 25.211 1.00 81.94 294 GLY A C 1
ATOM 2152 O O . GLY A 1 294 ? -11.072 4.837 24.450 1.00 81.94 294 GLY A O 1
ATOM 2153 N N . ILE A 1 295 ? -10.088 6.829 24.790 1.00 83.88 295 ILE A N 1
ATOM 2154 C CA . ILE A 1 295 ? -9.943 7.223 23.395 1.00 83.88 295 ILE A CA 1
ATOM 2155 C C . ILE A 1 295 ? -8.495 7.625 23.186 1.00 83.88 295 ILE A C 1
ATOM 2157 O O . ILE A 1 295 ? -7.940 8.404 23.955 1.00 83.88 295 ILE A O 1
ATOM 2161 N N . LEU A 1 296 ? -7.898 7.100 22.131 1.00 85.69 296 LEU A N 1
ATOM 2162 C CA . LEU A 1 296 ? -6.608 7.517 21.626 1.00 85.69 296 LEU A CA 1
ATOM 2163 C C . LEU A 1 296 ? -6.847 8.384 20.390 1.00 85.69 296 LEU A C 1
ATOM 2165 O O . LEU A 1 296 ? -7.561 7.990 19.470 1.00 85.69 296 LEU A O 1
ATOM 2169 N N . ALA A 1 297 ? -6.260 9.570 20.386 1.00 84.88 297 ALA A N 1
ATOM 2170 C CA . ALA A 1 297 ? -6.227 10.490 19.269 1.00 84.88 297 ALA A CA 1
ATOM 2171 C C . ALA A 1 297 ? -4.804 10.573 18.715 1.00 84.88 297 ALA A C 1
ATOM 2173 O O . ALA A 1 297 ? -3.838 10.695 19.467 1.00 84.88 297 ALA A O 1
ATOM 2174 N N . TYR A 1 298 ? -4.666 10.525 17.397 1.00 84.06 298 TYR A N 1
ATOM 2175 C CA . TYR A 1 298 ? -3.368 10.661 16.752 1.00 84.06 298 TYR A CA 1
ATOM 2176 C C . TYR A 1 298 ? -3.473 11.372 15.414 1.00 84.06 298 TYR A C 1
ATOM 2178 O O . TYR A 1 298 ? -4.489 11.274 14.728 1.00 84.06 298 TYR A O 1
ATOM 2186 N N . ILE A 1 299 ? -2.409 12.071 15.033 1.00 82.56 299 ILE A N 1
ATOM 2187 C CA . ILE A 1 299 ? -2.280 12.646 13.697 1.00 82.56 299 ILE A CA 1
ATOM 2188 C C . ILE A 1 299 ? -1.455 11.672 12.840 1.00 82.56 299 ILE A C 1
ATOM 2190 O O . ILE A 1 299 ? -0.303 11.396 13.184 1.00 82.56 299 ILE A O 1
ATOM 2194 N N . PRO A 1 300 ? -2.024 11.097 11.765 1.00 79.62 300 PRO A N 1
ATOM 2195 C CA . PRO A 1 300 ? -1.259 10.284 10.825 1.00 79.62 300 PRO A CA 1
ATOM 2196 C C . PRO A 1 300 ? -0.266 11.156 10.040 1.00 79.62 300 PRO A C 1
ATOM 2198 O O . PRO A 1 300 ? -0.511 12.345 9.836 1.00 79.62 300 PRO A O 1
ATOM 2201 N N . SER A 1 301 ? 0.827 10.557 9.562 1.00 75.88 301 SER A N 1
ATOM 2202 C CA . SER A 1 301 ? 1.743 11.215 8.618 1.00 75.88 301 SER A CA 1
ATOM 2203 C C . SER A 1 301 ? 1.004 11.672 7.345 1.00 75.88 301 SER A C 1
ATOM 2205 O O . SER A 1 301 ? -0.019 11.104 6.957 1.00 75.88 301 SER A O 1
ATOM 2207 N N . GLU A 1 302 ? 1.534 12.680 6.650 1.00 75.19 302 GLU A N 1
ATOM 2208 C CA . GLU A 1 302 ? 0.999 13.122 5.350 1.00 75.19 302 GLU A CA 1
ATOM 2209 C C . GLU A 1 302 ?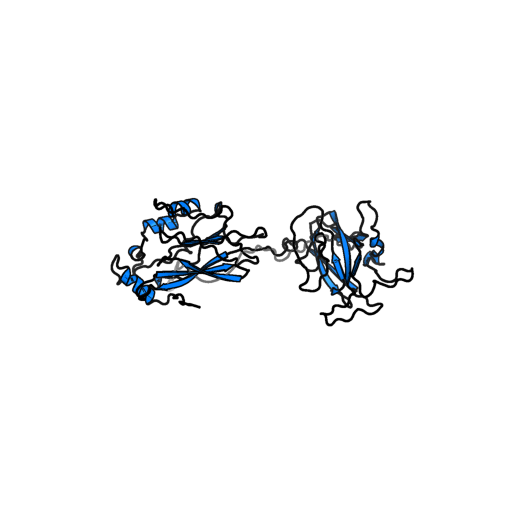 1.135 12.045 4.250 1.00 75.19 302 GLU A C 1
ATOM 2211 O O . GLU A 1 302 ? 0.486 12.146 3.211 1.00 75.19 302 GLU A O 1
ATOM 2216 N N . GLU A 1 303 ? 1.950 11.013 4.483 1.00 70.81 303 GLU A N 1
ATOM 2217 C CA . GLU A 1 303 ? 2.265 9.926 3.542 1.00 70.81 303 GLU A CA 1
ATOM 2218 C C . GLU A 1 303 ? 1.293 8.728 3.631 1.00 70.81 303 GLU A C 1
ATOM 2220 O O . GLU A 1 303 ? 1.472 7.732 2.939 1.00 70.81 303 GLU A O 1
ATOM 2225 N N . CYS A 1 304 ? 0.271 8.791 4.489 1.00 74.69 304 CYS A N 1
ATOM 2226 C CA . CYS A 1 304 ? -0.637 7.670 4.743 1.00 74.69 304 CYS A CA 1
ATOM 2227 C C . CYS A 1 304 ? -1.738 7.542 3.677 1.00 74.69 304 CYS A C 1
ATOM 2229 O O . CYS A 1 304 ? -2.568 8.442 3.526 1.00 74.69 304 CYS A O 1
ATOM 2231 N N . ASP A 1 305 ? -1.824 6.382 3.023 1.00 78.75 305 ASP A N 1
ATOM 2232 C CA . ASP A 1 305 ? -2.916 6.043 2.099 1.00 78.75 305 ASP A CA 1
ATOM 2233 C C . ASP A 1 305 ? -4.174 5.593 2.851 1.00 78.75 305 ASP A C 1
ATOM 2235 O O . ASP A 1 305 ? -5.297 5.980 2.514 1.00 78.75 305 ASP A O 1
ATOM 2239 N N . THR A 1 306 ? -3.973 4.795 3.903 1.00 83.38 306 THR A N 1
ATOM 2240 C CA . THR A 1 306 ? -5.032 4.288 4.776 1.00 83.38 306 THR A CA 1
ATOM 2241 C C . THR A 1 306 ? -4.684 4.541 6.235 1.00 83.38 306 THR A C 1
ATOM 2243 O O . THR A 1 306 ? -3.545 4.388 6.668 1.00 83.38 306 THR A O 1
ATOM 2246 N N . VAL A 1 307 ? -5.691 4.921 7.022 1.00 88.00 307 VAL A N 1
ATOM 2247 C CA . VAL A 1 307 ? -5.524 5.278 8.433 1.00 88.00 307 VAL A CA 1
ATOM 2248 C C . VAL A 1 307 ? -6.430 4.407 9.306 1.00 88.00 307 VAL A C 1
ATOM 2250 O O . VAL A 1 307 ? -7.630 4.288 9.051 1.00 88.00 307 VAL A O 1
ATOM 2253 N N . VAL A 1 308 ? -5.868 3.777 10.340 1.00 89.50 308 VAL A N 1
ATOM 2254 C CA . VAL A 1 308 ? -6.588 2.913 11.287 1.00 89.50 308 VAL A CA 1
ATOM 2255 C C . VAL A 1 308 ? -7.300 3.761 12.333 1.00 89.50 308 VAL A C 1
ATOM 2257 O O . VAL A 1 308 ? -6.700 4.255 13.281 1.00 89.50 308 VAL A O 1
ATOM 2260 N N . GLY A 1 309 ? -8.606 3.901 12.201 1.00 88.19 309 GLY A N 1
ATOM 2261 C CA . GLY A 1 309 ? -9.419 4.711 13.100 1.00 88.19 309 GLY A CA 1
ATOM 2262 C C . GLY A 1 309 ? -10.423 5.509 12.296 1.00 88.19 309 GLY A C 1
ATOM 2263 O O . GLY A 1 309 ? -10.651 5.230 11.119 1.00 88.19 309 GLY A O 1
ATOM 2264 N N . GLN A 1 310 ? -11.038 6.497 12.927 1.00 91.62 310 GLN A N 1
ATOM 2265 C CA . GLN A 1 310 ? -11.982 7.377 12.248 1.00 91.62 310 GLN A CA 1
ATOM 2266 C C . GLN A 1 310 ? -11.521 8.827 12.371 1.00 91.62 310 GLN A C 1
ATOM 2268 O O . GLN A 1 310 ? -11.067 9.213 13.451 1.00 91.62 310 GLN A O 1
ATOM 2273 N N . PRO A 1 311 ? -11.655 9.647 11.314 1.00 90.56 311 PRO A N 1
ATOM 2274 C CA . PRO A 1 311 ? -11.435 11.081 11.428 1.00 90.56 311 PRO A CA 1
ATOM 2275 C C . PRO A 1 311 ? -12.280 11.643 12.570 1.00 90.56 311 PRO A C 1
ATOM 2277 O O . PRO A 1 311 ? -13.458 11.300 12.682 1.00 90.56 311 PRO A O 1
ATOM 2280 N N . ARG A 1 312 ? -11.719 12.531 13.394 1.00 88.62 312 ARG A N 1
ATOM 2281 C CA . ARG A 1 312 ? -12.408 13.112 14.560 1.00 88.62 312 ARG A CA 1
ATOM 2282 C C . ARG A 1 312 ? -13.814 13.629 14.233 1.00 88.62 312 ARG A C 1
ATOM 2284 O O . ARG A 1 312 ? -14.756 13.391 14.985 1.00 88.62 312 ARG A O 1
ATOM 2291 N N . ASP A 1 313 ? -13.964 14.313 13.101 1.00 87.62 313 ASP A N 1
ATOM 2292 C CA . ASP A 1 313 ? -15.234 14.916 12.670 1.00 87.62 313 ASP A CA 1
ATOM 2293 C C . ASP A 1 313 ? -16.257 13.887 12.132 1.00 87.62 313 ASP A C 1
ATOM 2295 O O . ASP A 1 313 ? -17.440 14.207 11.994 1.00 87.62 313 ASP A O 1
ATOM 2299 N N . GLU A 1 314 ? -15.815 12.663 11.837 1.00 90.88 314 GLU A N 1
ATOM 2300 C CA . GLU A 1 314 ? -16.638 11.540 11.366 1.00 90.88 314 GLU A CA 1
ATOM 2301 C C . GLU A 1 314 ? -16.781 10.424 12.409 1.00 90.88 314 GLU A C 1
ATOM 2303 O O . GLU A 1 314 ? -17.481 9.445 12.149 1.00 90.88 314 GLU A O 1
ATOM 2308 N N . TRP A 1 315 ? -16.145 10.571 13.575 1.00 90.12 315 TRP A N 1
ATOM 2309 C CA . TRP A 1 315 ? -16.154 9.554 14.615 1.00 90.12 315 TRP A CA 1
ATOM 2310 C C . TRP A 1 315 ? -17.576 9.294 15.116 1.00 90.12 315 TRP A C 1
ATOM 2312 O O . TRP A 1 315 ? -18.284 10.236 15.481 1.00 90.12 315 TRP A O 1
ATOM 2322 N N . ASP A 1 316 ? -17.999 8.029 15.118 1.00 86.62 316 ASP A N 1
ATOM 2323 C CA . ASP A 1 316 ? -19.392 7.623 15.346 1.00 86.62 316 ASP A CA 1
ATOM 2324 C C . ASP A 1 316 ? -19.710 7.202 16.788 1.00 86.62 316 ASP A C 1
ATOM 2326 O O . ASP A 1 316 ? -20.835 6.789 17.088 1.00 86.62 316 ASP A O 1
ATOM 2330 N N . GLY A 1 317 ? -18.759 7.410 17.701 1.00 84.62 317 GLY A N 1
ATOM 2331 C CA . GLY A 1 317 ? -18.950 7.239 19.136 1.00 84.62 317 GLY A CA 1
ATOM 2332 C C . GLY A 1 317 ? -18.349 5.953 19.691 1.00 84.62 317 GLY A C 1
ATOM 2333 O O . GLY A 1 317 ? -17.385 5.415 19.151 1.00 84.62 317 GLY A O 1
ATOM 2334 N N . MET A 1 318 ? -18.889 5.490 20.822 1.00 81.81 318 MET A N 1
ATOM 2335 C CA . MET A 1 318 ? -18.351 4.331 21.542 1.00 81.81 318 MET A CA 1
ATOM 2336 C C . MET A 1 318 ? -19.085 3.029 21.243 1.00 81.81 318 MET A C 1
ATOM 2338 O O . MET A 1 318 ? -20.316 2.958 21.262 1.00 81.81 318 MET A O 1
ATOM 2342 N N . ASP A 1 319 ? -18.308 1.962 21.069 1.00 76.69 319 ASP A N 1
ATOM 2343 C CA . ASP A 1 319 ? -18.842 0.619 20.914 1.00 76.69 319 ASP A CA 1
ATOM 2344 C C . ASP A 1 319 ? -19.043 -0.018 22.288 1.00 76.69 319 ASP A C 1
ATOM 2346 O O . ASP A 1 319 ? -18.114 -0.169 23.079 1.00 76.69 319 ASP A O 1
ATOM 2350 N N . ALA A 1 320 ? -20.259 -0.496 22.566 1.00 68.75 320 ALA A N 1
ATOM 2351 C CA . ALA A 1 320 ? -20.586 -1.117 23.854 1.00 68.75 320 ALA A CA 1
ATOM 2352 C C . ALA A 1 320 ? -19.719 -2.350 24.193 1.00 68.75 320 ALA A C 1
ATOM 2354 O O . ALA A 1 320 ? -19.658 -2.752 25.351 1.00 68.75 320 ALA A O 1
ATOM 2355 N N . GLY A 1 321 ? -19.082 -2.968 23.191 1.00 67.25 321 GLY A N 1
ATOM 2356 C CA . GLY A 1 321 ? -18.155 -4.089 23.370 1.00 67.25 321 GLY A CA 1
ATOM 2357 C C . GLY A 1 321 ? -16.723 -3.689 23.739 1.00 67.25 321 GLY A C 1
ATOM 2358 O O . GLY A 1 321 ? -15.938 -4.580 24.046 1.00 67.25 321 GLY A O 1
ATOM 2359 N N . GLN A 1 322 ? -16.389 -2.396 23.695 1.00 70.31 322 GLN A N 1
ATOM 2360 C CA . GLN A 1 322 ? -15.062 -1.852 24.013 1.00 70.31 322 GLN A CA 1
ATOM 2361 C C . GLN A 1 322 ? -15.036 -1.089 25.348 1.00 70.31 322 GLN A C 1
ATOM 2363 O O . GLN A 1 322 ? -13.975 -0.670 25.803 1.00 70.31 322 GLN A O 1
ATOM 2368 N N . LEU A 1 323 ? -16.194 -0.948 26.002 1.00 77.62 323 LEU A N 1
ATOM 2369 C CA . LEU A 1 323 ? -16.299 -0.422 27.362 1.00 77.62 323 LEU A CA 1
ATOM 2370 C C . LEU A 1 323 ? -15.778 -1.437 28.383 1.00 77.62 323 LEU A C 1
ATOM 2372 O O . LEU A 1 323 ? -15.890 -2.652 28.188 1.00 77.62 323 LEU A O 1
ATOM 2376 N N . LEU A 1 324 ? -15.301 -0.931 29.519 1.00 79.12 324 LEU A N 1
ATOM 2377 C CA . LEU A 1 324 ? -14.977 -1.751 30.679 1.00 79.12 324 LEU A CA 1
ATOM 2378 C C . LEU A 1 324 ? -16.171 -2.617 31.084 1.00 79.12 324 LEU A C 1
ATOM 2380 O O . LEU A 1 324 ? -17.307 -2.142 31.202 1.00 79.12 324 LEU A O 1
ATOM 2384 N N . THR A 1 325 ? -15.910 -3.893 31.365 1.00 82.50 325 THR A N 1
ATOM 2385 C CA . THR A 1 325 ? -16.949 -4.762 31.921 1.00 82.50 325 THR A CA 1
ATOM 2386 C C . THR A 1 325 ? -17.218 -4.351 33.363 1.00 82.50 325 THR A C 1
ATOM 2388 O O . THR A 1 325 ? -16.338 -4.451 34.211 1.00 82.50 325 THR A O 1
ATOM 2391 N N . LEU A 1 326 ? -18.440 -3.897 33.646 1.00 83.62 326 LEU A N 1
ATOM 2392 C CA . LEU A 1 326 ? -18.830 -3.456 34.983 1.00 83.62 326 LEU A CA 1
ATOM 2393 C C . LEU A 1 326 ? -19.055 -4.634 35.944 1.00 83.62 326 LEU A C 1
ATOM 2395 O O . LEU A 1 326 ? -19.523 -5.696 35.519 1.00 83.62 326 LEU A O 1
ATOM 2399 N N . PRO A 1 327 ? -18.793 -4.447 37.250 1.00 85.75 327 PRO A N 1
ATOM 2400 C CA . PRO A 1 327 ? -19.067 -5.463 38.255 1.00 85.75 327 PRO A CA 1
ATOM 2401 C C . PRO A 1 327 ? -20.570 -5.749 38.368 1.00 85.75 327 PRO A C 1
ATOM 2403 O O . PRO A 1 327 ? -21.412 -4.847 38.286 1.00 85.75 327 PRO A O 1
ATOM 2406 N N . THR A 1 328 ? -20.911 -7.019 38.595 1.00 87.50 328 THR A N 1
ATOM 2407 C CA . THR A 1 328 ? -22.299 -7.465 38.764 1.00 87.50 328 THR A CA 1
ATOM 2408 C C . THR A 1 328 ? -22.446 -8.435 39.925 1.00 87.50 328 THR A C 1
ATOM 2410 O O . THR A 1 328 ? -21.645 -9.362 40.057 1.00 87.50 328 THR A O 1
ATOM 2413 N N . ASP A 1 329 ? -23.533 -8.307 40.681 1.00 85.94 329 ASP A N 1
ATOM 2414 C CA . ASP A 1 329 ? -23.928 -9.308 41.672 1.00 85.94 329 ASP A CA 1
ATOM 2415 C C . ASP A 1 329 ? -24.339 -10.633 40.999 1.00 85.94 329 ASP A C 1
ATOM 2417 O O . ASP A 1 329 ? -24.631 -10.703 39.802 1.00 85.94 329 ASP A O 1
ATOM 2421 N N . SER A 1 330 ? -24.427 -11.714 41.779 1.00 84.88 330 SER A N 1
ATOM 2422 C CA . SER A 1 330 ? -24.811 -13.052 41.298 1.00 84.88 330 SER A CA 1
ATOM 2423 C C . SER A 1 330 ? -26.208 -13.130 40.678 1.00 84.88 330 SER A C 1
ATOM 2425 O O . SER A 1 330 ? -26.518 -14.092 39.965 1.00 84.88 330 SER A O 1
ATOM 2427 N N . ASP A 1 331 ? -27.066 -12.144 40.944 1.00 85.75 331 ASP A N 1
ATOM 2428 C CA . ASP A 1 331 ? -28.383 -12.013 40.325 1.00 85.75 331 ASP A CA 1
ATOM 2429 C C . ASP A 1 331 ? -28.378 -11.203 39.013 1.00 85.75 331 ASP A C 1
ATOM 2431 O O . ASP A 1 331 ? -29.416 -11.119 38.349 1.00 85.75 331 ASP A O 1
ATOM 2435 N N . GLY A 1 332 ? -27.212 -10.692 38.604 1.00 84.94 332 GLY A N 1
ATOM 2436 C CA . GLY A 1 332 ? -26.996 -9.902 37.394 1.00 84.94 332 GLY A CA 1
ATOM 2437 C C . GLY A 1 332 ? -27.205 -8.397 37.574 1.00 84.94 332 GLY A C 1
ATOM 2438 O O . GLY A 1 332 ? -27.243 -7.680 36.575 1.00 84.94 332 GLY A O 1
ATOM 2439 N N . THR A 1 333 ? -27.376 -7.909 38.806 1.00 87.69 333 THR A N 1
ATOM 2440 C CA . THR A 1 333 ? -27.473 -6.470 39.090 1.00 87.69 333 THR A CA 1
ATOM 2441 C C . THR A 1 333 ? -26.112 -5.799 38.911 1.00 87.69 333 THR A C 1
ATOM 2443 O O . THR A 1 333 ? -25.144 -6.204 39.546 1.00 87.69 333 THR A O 1
ATOM 2446 N N . VAL A 1 334 ? -26.037 -4.773 38.059 1.00 86.88 334 VAL A N 1
ATOM 2447 C CA . VAL A 1 334 ? -24.814 -3.983 37.830 1.00 86.88 334 VAL A CA 1
ATOM 2448 C C . VAL A 1 334 ? -24.551 -3.058 39.019 1.00 86.88 334 VAL A C 1
ATOM 2450 O O . VAL A 1 334 ? -25.459 -2.355 39.467 1.00 86.88 334 VAL A O 1
ATOM 2453 N N . ARG A 1 335 ? -23.311 -3.050 39.516 1.00 87.06 335 ARG A N 1
ATOM 2454 C CA . ARG A 1 335 ? -22.879 -2.319 40.716 1.00 87.06 335 ARG A CA 1
ATOM 2455 C C . ARG A 1 335 ? -22.087 -1.061 40.361 1.00 87.06 335 ARG A C 1
ATOM 2457 O O . ARG A 1 335 ? -20.871 -1.014 40.507 1.00 87.06 335 ARG A O 1
ATOM 2464 N N . TYR A 1 336 ? -22.795 -0.035 39.885 1.00 84.94 336 TYR A N 1
ATOM 2465 C CA . TYR A 1 336 ? -22.198 1.277 39.586 1.00 84.94 336 TYR A CA 1
ATOM 2466 C C . TYR A 1 336 ? -21.643 1.971 40.838 1.00 84.94 336 TYR A C 1
ATOM 2468 O O . TYR A 1 336 ? -20.673 2.705 40.743 1.00 84.94 336 TYR A O 1
ATOM 2476 N N . ASP A 1 337 ? -22.242 1.711 42.004 1.00 83.56 337 ASP A N 1
ATOM 2477 C CA . ASP A 1 337 ? -21.893 2.301 43.303 1.00 83.56 337 ASP A CA 1
ATOM 2478 C C . ASP A 1 337 ? -20.484 1.947 43.800 1.00 83.56 337 ASP A C 1
ATOM 2480 O O . ASP A 1 337 ? -19.968 2.605 44.699 1.00 83.56 337 ASP A O 1
ATOM 2484 N N . LEU A 1 338 ? -19.870 0.908 43.229 1.00 83.38 338 LEU A N 1
ATOM 2485 C CA . LEU A 1 338 ? -18.539 0.440 43.615 1.00 83.38 338 LEU A CA 1
ATOM 2486 C C . LEU A 1 338 ? -17.407 1.111 42.833 1.00 83.38 338 LEU A C 1
ATOM 2488 O O . LEU A 1 338 ? -16.250 0.964 43.215 1.00 83.38 338 LEU A O 1
ATOM 2492 N N . ILE A 1 339 ? -17.727 1.832 41.756 1.00 79.19 339 ILE A N 1
ATOM 2493 C CA . ILE A 1 339 ? -16.752 2.577 40.960 1.00 79.19 339 ILE A CA 1
ATOM 2494 C C . ILE A 1 339 ? -16.892 4.055 41.319 1.00 79.19 339 ILE A C 1
ATOM 2496 O O . ILE A 1 339 ? -17.955 4.654 41.139 1.00 79.19 339 ILE A O 1
ATOM 2500 N N . GLU A 1 340 ? -15.825 4.644 41.860 1.00 74.44 340 GLU A N 1
ATOM 2501 C CA . GLU A 1 340 ? -15.830 6.047 42.271 1.00 74.44 340 GLU A CA 1
ATOM 2502 C C . GLU A 1 340 ? -16.182 6.963 41.087 1.00 74.44 340 GLU A C 1
ATOM 2504 O O . GLU A 1 340 ? -15.655 6.819 39.992 1.00 74.44 340 GLU A O 1
ATOM 2509 N N . GLY A 1 341 ? -17.115 7.899 41.291 1.00 71.25 341 GLY A N 1
ATOM 2510 C CA . GLY A 1 341 ? -17.545 8.838 40.247 1.00 71.25 341 GLY A CA 1
ATOM 2511 C C . GLY A 1 341 ? -18.529 8.266 39.216 1.00 71.25 341 GLY A C 1
ATOM 2512 O O . GLY A 1 341 ? -19.186 9.044 38.513 1.00 71.25 341 GLY A O 1
ATOM 2513 N N . LEU A 1 342 ? -18.733 6.945 39.174 1.00 78.69 342 LEU A N 1
ATOM 2514 C CA . LEU A 1 342 ? -19.645 6.316 38.227 1.00 78.69 342 LEU A CA 1
ATOM 2515 C C . LEU A 1 342 ? -21.074 6.234 38.778 1.00 78.69 342 LEU A C 1
ATOM 2517 O O . LEU A 1 342 ? -21.358 5.733 39.861 1.00 78.69 342 LEU A O 1
ATOM 2521 N N . THR A 1 343 ? -22.028 6.707 37.983 1.00 82.88 343 THR A N 1
ATOM 2522 C CA . THR A 1 343 ? -23.463 6.524 38.239 1.00 82.88 343 THR A CA 1
ATOM 2523 C C . THR A 1 343 ? -24.107 5.879 37.022 1.00 8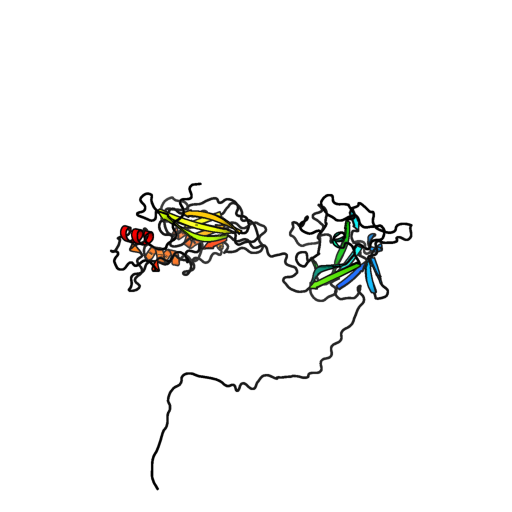2.88 343 THR A C 1
ATOM 2525 O O . THR A 1 343 ? -23.598 6.040 35.915 1.00 82.88 343 THR A O 1
ATOM 2528 N N . GLU A 1 344 ? -25.265 5.230 37.183 1.00 86.00 344 GLU A N 1
ATOM 2529 C CA . GLU A 1 344 ? -26.039 4.698 36.045 1.00 86.00 344 GLU A CA 1
ATOM 2530 C C . GLU A 1 344 ? -26.276 5.789 34.982 1.00 86.00 344 GLU A C 1
ATOM 2532 O O . GLU A 1 344 ? -26.048 5.576 33.798 1.00 86.00 344 GLU A O 1
ATOM 2537 N N . SER A 1 345 ? -26.605 7.016 35.409 1.00 84.12 345 SER A N 1
ATOM 2538 C CA . SER A 1 345 ? -26.777 8.154 34.496 1.00 84.12 345 SER A CA 1
ATOM 2539 C C . SER A 1 345 ? -25.484 8.577 33.793 1.00 84.12 345 SER A C 1
ATOM 2541 O O . SER A 1 345 ? -25.551 9.068 32.664 1.00 84.12 345 SER A O 1
ATOM 2543 N N . ARG A 1 346 ? -24.324 8.465 34.453 1.00 80.44 346 ARG A N 1
ATOM 2544 C CA . ARG A 1 346 ? -23.023 8.780 33.843 1.00 80.44 346 ARG A CA 1
ATOM 2545 C C . ARG A 1 346 ? -22.650 7.708 32.828 1.00 80.44 346 ARG A C 1
ATOM 2547 O O . ARG A 1 346 ? -22.278 8.051 31.715 1.00 80.44 346 ARG A O 1
ATOM 2554 N N . PHE A 1 347 ? -22.835 6.441 33.178 1.00 83.38 347 PHE A N 1
ATOM 2555 C CA . PHE A 1 347 ? -22.609 5.323 32.273 1.00 83.38 347 PHE A CA 1
ATOM 2556 C C . PHE A 1 347 ? -23.507 5.402 31.028 1.00 83.38 347 PHE A C 1
ATOM 2558 O O . PHE A 1 347 ? -23.009 5.302 29.911 1.00 83.38 347 PHE A O 1
ATOM 2565 N N . ASP A 1 348 ? -24.798 5.708 31.196 1.00 85.06 348 ASP A N 1
ATOM 2566 C CA . ASP A 1 348 ? -25.725 5.954 30.081 1.00 85.06 348 ASP A CA 1
ATOM 2567 C C . ASP A 1 348 ? -25.288 7.140 29.202 1.00 85.06 348 ASP A C 1
ATOM 2569 O O . ASP A 1 348 ? -25.513 7.135 27.993 1.00 85.06 348 ASP A O 1
ATOM 2573 N N . THR A 1 349 ? -24.664 8.166 29.796 1.00 83.38 349 THR A N 1
ATOM 2574 C CA . THR A 1 349 ? -24.109 9.307 29.047 1.00 83.38 349 THR A CA 1
ATOM 2575 C C . THR A 1 349 ? -22.924 8.862 28.197 1.00 83.38 349 THR A C 1
ATOM 2577 O O . THR A 1 349 ? -22.877 9.195 27.019 1.00 83.38 349 THR A O 1
ATOM 2580 N N . ILE A 1 350 ? -22.016 8.065 28.768 1.00 81.19 350 ILE A N 1
ATOM 2581 C CA . ILE A 1 350 ? -20.851 7.513 28.066 1.00 81.19 350 ILE A CA 1
ATOM 2582 C C . ILE A 1 350 ? -21.307 6.628 26.896 1.00 81.19 350 ILE A C 1
ATOM 2584 O O . ILE A 1 350 ? -20.863 6.824 25.769 1.00 81.19 350 ILE A O 1
ATOM 2588 N N . GLN A 1 351 ? -22.267 5.726 27.124 1.00 84.62 351 GLN A N 1
ATOM 2589 C CA . GLN A 1 351 ? -22.865 4.904 26.060 1.00 84.62 351 GLN A CA 1
ATOM 2590 C C . GLN A 1 351 ? -23.616 5.718 25.000 1.00 84.62 351 GLN A C 1
ATOM 2592 O O . GLN A 1 351 ? -23.830 5.247 23.885 1.00 84.62 351 GLN A O 1
ATOM 2597 N N . GLY A 1 352 ? -24.081 6.910 25.368 1.00 85.19 352 GLY A N 1
ATOM 2598 C CA . GLY A 1 352 ? -24.815 7.811 24.493 1.00 85.19 352 GLY A CA 1
ATOM 2599 C C . GLY A 1 352 ? -23.932 8.670 23.593 1.00 85.19 352 GLY A C 1
ATOM 2600 O O . GLY A 1 352 ? -24.486 9.386 22.760 1.00 85.19 352 GLY A O 1
ATOM 2601 N N . ILE A 1 353 ? -22.604 8.622 23.746 1.00 87.19 353 ILE A N 1
ATOM 2602 C CA . ILE A 1 353 ? -21.675 9.365 22.892 1.00 87.19 353 ILE A CA 1
ATOM 2603 C C . ILE A 1 353 ? -21.740 8.775 21.487 1.00 87.19 353 ILE A C 1
ATOM 2605 O O . ILE A 1 353 ? -21.320 7.642 21.262 1.00 87.19 353 ILE A O 1
ATOM 2609 N N . SER A 1 354 ? -22.284 9.561 20.556 1.00 88.44 354 SER A N 1
ATOM 2610 C CA . SER A 1 354 ? -22.471 9.189 19.147 1.00 88.44 354 SER A CA 1
ATOM 2611 C C . SER A 1 354 ? -21.562 9.963 18.188 1.00 88.44 354 SER A C 1
ATOM 2613 O O . SER A 1 354 ? -21.735 9.913 16.971 1.00 88.44 354 SER A O 1
ATOM 2615 N N . GLY A 1 355 ? -20.611 10.707 18.755 1.00 88.06 355 GLY A N 1
ATOM 2616 C CA . GLY A 1 355 ? -19.536 11.371 18.038 1.00 88.06 355 GLY A CA 1
ATOM 2617 C C . GLY A 1 355 ? -18.805 12.398 18.895 1.00 88.06 355 GLY A C 1
ATOM 2618 O O . GLY A 1 355 ? -19.079 12.554 20.087 1.00 88.06 355 GLY A O 1
ATOM 2619 N N . TYR A 1 356 ? -17.870 13.121 18.279 1.00 85.31 356 TYR A N 1
ATOM 2620 C CA . TYR A 1 356 ? -16.918 13.963 19.012 1.00 85.31 356 TYR A CA 1
ATOM 2621 C C . TYR A 1 356 ? -17.566 15.121 19.794 1.00 85.31 356 TYR A C 1
ATOM 2623 O O . TYR A 1 356 ? -17.136 15.445 20.893 1.00 85.31 356 TYR A O 1
ATOM 2631 N N . ALA A 1 357 ? -18.646 15.720 19.287 1.00 83.69 357 ALA A N 1
ATOM 2632 C CA . ALA A 1 357 ? -19.338 16.797 20.007 1.00 83.69 357 ALA A CA 1
ATOM 2633 C C . ALA A 1 357 ? -20.049 16.305 21.286 1.00 83.69 357 ALA A C 1
ATOM 2635 O O . ALA A 1 357 ? -20.146 17.040 22.273 1.00 83.69 357 ALA A O 1
ATOM 2636 N N . ASP A 1 358 ? -20.555 15.066 21.271 1.00 84.50 358 ASP A N 1
ATOM 2637 C CA . ASP A 1 358 ? -21.146 14.443 22.459 1.00 84.50 358 ASP A CA 1
ATOM 2638 C C . ASP A 1 358 ? -20.052 14.093 23.475 1.00 84.50 358 ASP A C 1
ATOM 2640 O O . ASP A 1 358 ? -20.266 14.242 24.675 1.00 84.50 358 ASP A O 1
ATOM 2644 N N . LEU A 1 359 ? -18.877 13.676 22.988 1.00 80.88 359 LEU A N 1
ATOM 2645 C CA . LEU A 1 359 ? -17.689 13.425 23.800 1.00 80.88 359 LEU A CA 1
ATOM 2646 C C . LEU A 1 359 ? -17.212 14.695 24.509 1.00 80.88 359 LEU A C 1
ATOM 2648 O O . LEU A 1 359 ? -17.083 14.687 25.726 1.00 80.88 359 LEU A O 1
ATOM 2652 N N . GLU A 1 360 ? -17.025 15.790 23.770 1.00 77.12 360 GLU A N 1
ATOM 2653 C CA . GLU A 1 360 ? -16.672 17.111 24.313 1.00 77.12 360 GLU A CA 1
ATOM 2654 C C . GLU A 1 360 ? -17.678 17.535 25.397 1.00 77.12 360 GLU A C 1
ATOM 2656 O O . GLU A 1 360 ? -17.313 17.848 26.527 1.00 77.12 360 GLU A O 1
ATOM 2661 N N . SER A 1 361 ? -18.976 17.400 25.107 1.00 76.56 361 SER A N 1
ATOM 2662 C CA . SER A 1 361 ? -20.044 17.702 26.070 1.00 76.56 361 SER A CA 1
ATOM 2663 C C . SER A 1 361 ? -20.043 16.785 27.300 1.00 76.56 361 SER A C 1
ATOM 2665 O O . SER A 1 361 ? -20.574 17.160 28.344 1.00 76.56 361 SER A O 1
ATOM 2667 N N . ALA A 1 362 ? -19.514 15.564 27.185 1.00 73.69 362 ALA A N 1
ATOM 2668 C CA . ALA A 1 362 ? -19.386 14.642 28.305 1.00 73.69 362 ALA A CA 1
ATOM 2669 C C . ALA A 1 362 ? -18.204 14.993 29.224 1.00 73.69 362 ALA A C 1
ATOM 2671 O O . ALA A 1 362 ? -18.199 14.523 30.367 1.00 73.69 362 ALA A O 1
ATOM 2672 N N . PHE A 1 363 ? -17.250 15.801 28.755 1.00 67.94 363 PHE A N 1
ATOM 2673 C CA . PHE A 1 363 ? -16.135 16.328 29.545 1.00 67.94 363 PHE A CA 1
ATOM 2674 C C . PHE A 1 363 ? -16.400 17.710 30.143 1.00 67.94 363 PHE A C 1
ATOM 2676 O O . PHE A 1 363 ? -15.855 17.992 31.203 1.00 67.94 363 PHE A O 1
ATOM 2683 N N . ASP A 1 364 ? -17.271 18.531 29.543 1.00 64.75 364 ASP A N 1
ATOM 2684 C CA . ASP A 1 364 ? -17.704 19.813 30.125 1.00 64.75 364 ASP A CA 1
ATOM 2685 C C . ASP A 1 364 ? -18.537 19.582 31.405 1.00 64.75 364 ASP A C 1
ATOM 2687 O O . ASP A 1 364 ? -19.774 19.559 31.413 1.00 64.75 364 ASP A O 1
ATOM 2691 N N . ASP A 1 365 ? -17.845 19.385 32.526 1.00 57.69 365 ASP A N 1
ATOM 2692 C CA . ASP A 1 365 ? -18.421 19.213 33.858 1.00 57.69 365 ASP A CA 1
ATOM 2693 C C . ASP A 1 365 ? -18.825 20.560 34.507 1.00 57.69 365 ASP A C 1
ATOM 2695 O O . ASP A 1 365 ? -19.329 20.619 35.638 1.00 57.69 365 ASP A O 1
ATOM 2699 N N . GLY A 1 366 ? -18.661 21.668 33.773 1.00 53.47 366 GLY A N 1
ATOM 2700 C CA . GLY A 1 366 ? -18.935 23.025 34.227 1.00 53.47 366 GLY A CA 1
ATOM 2701 C C . GLY A 1 366 ? -17.887 23.595 35.189 1.00 53.47 366 GLY A C 1
ATOM 2702 O O . GLY A 1 366 ? -18.109 24.681 35.752 1.00 53.47 366 GLY A O 1
ATOM 2703 N N . THR A 1 367 ? -16.766 22.901 35.399 1.00 50.25 367 THR A N 1
ATOM 2704 C CA . THR A 1 367 ? -15.544 23.461 35.976 1.00 50.25 367 THR A CA 1
ATOM 2705 C C . THR A 1 367 ? -14.688 24.089 34.869 1.00 50.25 367 THR A C 1
ATOM 2707 O O . THR A 1 367 ? -15.054 24.108 33.702 1.00 50.25 367 THR A O 1
ATOM 2710 N N . SER A 1 368 ? -13.624 24.806 35.231 1.00 49.75 368 SER A N 1
ATOM 2711 C CA . SER A 1 368 ? -12.851 25.619 34.281 1.00 49.75 368 SER A CA 1
ATOM 2712 C C . SER A 1 368 ? -11.678 24.874 33.638 1.00 49.75 368 SER A C 1
ATOM 2714 O O . SER A 1 368 ? -10.727 25.550 33.233 1.00 49.75 368 SER A O 1
ATOM 2716 N N . ASP A 1 369 ? -11.699 23.540 33.623 1.00 54.03 369 ASP A N 1
ATOM 2717 C CA . ASP A 1 369 ? -10.702 22.771 32.878 1.00 54.03 369 ASP A CA 1
ATOM 2718 C C . ASP A 1 369 ? -11.052 22.781 31.384 1.00 54.03 369 ASP A C 1
ATOM 2720 O O . ASP A 1 369 ? -12.234 22.788 31.034 1.00 54.03 369 ASP A O 1
ATOM 2724 N N . PRO A 1 370 ? -10.061 22.933 30.492 1.00 51.81 370 PRO A N 1
ATOM 2725 C CA . PRO A 1 370 ? -10.326 22.991 29.069 1.00 51.81 370 PRO A CA 1
ATOM 2726 C C . PRO A 1 370 ? -10.751 21.611 28.560 1.00 51.81 370 PRO A C 1
ATOM 2728 O O . PRO A 1 370 ? -10.169 20.603 28.942 1.00 51.81 370 PRO A O 1
ATOM 2731 N N . ASP A 1 371 ? -11.747 21.612 27.675 1.00 59.28 371 ASP A N 1
ATOM 2732 C CA . ASP A 1 371 ? -12.152 20.472 26.852 1.00 59.28 371 ASP A CA 1
ATOM 2733 C C . ASP A 1 371 ? -10.934 19.769 26.223 1.00 59.28 371 ASP A C 1
ATOM 2735 O O . ASP A 1 371 ? -9.942 20.457 25.928 1.00 59.28 371 ASP A O 1
ATOM 2739 N N . PRO A 1 372 ? -11.011 18.454 25.928 1.00 63.38 372 PRO A N 1
ATOM 2740 C CA . PRO A 1 372 ? -9.930 17.754 25.246 1.00 63.38 372 PRO A CA 1
ATOM 2741 C C . PRO A 1 372 ? -9.586 18.499 23.952 1.00 63.38 372 PRO A C 1
ATOM 2743 O O . PRO A 1 372 ? -10.392 18.603 23.022 1.00 63.38 372 PRO A O 1
ATOM 2746 N N . ASN A 1 373 ? -8.386 19.080 23.901 1.00 68.75 373 ASN A N 1
ATOM 2747 C CA . ASN A 1 373 ? -7.939 19.899 22.775 1.00 68.75 373 ASN A CA 1
ATOM 2748 C C . ASN A 1 373 ? -7.390 19.006 21.652 1.00 68.75 373 ASN A C 1
ATOM 2750 O O . ASN A 1 373 ? -6.226 19.134 21.261 1.00 68.75 373 ASN A O 1
ATOM 2754 N N . VAL A 1 374 ? -8.243 18.108 21.146 1.00 75.38 374 VAL A N 1
ATOM 2755 C CA . VAL A 1 374 ? -7.905 17.194 20.054 1.00 75.38 374 VAL A CA 1
ATOM 2756 C C . VAL A 1 374 ? -7.858 17.968 18.731 1.00 75.38 374 VAL A C 1
ATOM 2758 O O . VAL A 1 374 ? -8.858 18.605 18.360 1.00 75.38 374 VAL A O 1
ATOM 2761 N N . PRO A 1 375 ? -6.735 17.919 17.992 1.00 78.19 375 PRO A N 1
ATOM 2762 C CA . PRO A 1 375 ? -6.588 18.560 16.686 1.00 78.19 375 PRO A CA 1
ATOM 2763 C C . PRO A 1 375 ? -7.681 18.163 15.681 1.00 78.19 375 PRO A C 1
ATOM 2765 O O . PRO A 1 375 ? -8.292 17.101 15.775 1.00 78.19 375 PRO A O 1
ATOM 2768 N N . ALA A 1 376 ? -7.974 19.040 14.715 1.00 82.62 376 ALA A N 1
ATOM 2769 C CA . ALA A 1 376 ? -9.072 18.822 13.761 1.00 82.62 376 ALA A CA 1
ATOM 2770 C C . ALA A 1 376 ? -8.795 17.752 12.702 1.00 82.62 376 ALA A C 1
ATOM 2772 O O . ALA A 1 376 ? -9.720 17.209 12.109 1.00 82.62 376 ALA A O 1
ATOM 2773 N N . ASP A 1 377 ? -7.523 17.476 12.487 1.00 83.69 377 ASP A N 1
ATOM 2774 C CA . ASP A 1 377 ? -6.942 16.473 11.608 1.00 83.69 377 ASP A CA 1
ATOM 2775 C C . ASP A 1 377 ? -6.625 15.154 12.329 1.00 83.69 377 ASP A C 1
ATOM 2777 O O . ASP A 1 377 ? -6.134 14.218 11.701 1.00 83.69 377 ASP A O 1
ATOM 2781 N N . ALA A 1 378 ? -6.938 15.045 13.622 1.00 85.69 378 ALA A N 1
ATOM 2782 C CA . ALA A 1 378 ? -6.721 13.818 14.368 1.00 85.69 378 ALA A CA 1
ATOM 2783 C C . ALA A 1 378 ? -7.686 12.699 13.946 1.00 85.69 378 ALA A C 1
ATOM 2785 O O . ALA A 1 378 ? -8.855 12.922 13.606 1.00 85.69 378 ALA A O 1
ATOM 2786 N N . TYR A 1 379 ? -7.195 11.474 14.062 1.00 89.62 379 TYR A N 1
ATOM 2787 C CA . TYR A 1 379 ? -7.960 10.241 13.994 1.00 89.62 379 TYR A CA 1
ATOM 2788 C C . TYR A 1 379 ? -8.144 9.675 15.394 1.00 89.62 379 TYR A C 1
ATOM 2790 O O . TYR A 1 379 ? -7.261 9.796 16.239 1.00 89.62 379 TYR A O 1
ATOM 2798 N N . LEU A 1 380 ? -9.299 9.058 15.627 1.00 88.81 380 LEU A N 1
ATOM 2799 C CA . LEU A 1 380 ? -9.680 8.491 16.912 1.00 88.81 380 LEU A CA 1
ATOM 2800 C C . LEU A 1 380 ? -9.774 6.968 16.835 1.00 88.81 380 LEU A C 1
ATOM 2802 O O . LEU A 1 380 ? -10.390 6.411 15.919 1.00 88.81 380 LEU A O 1
ATOM 2806 N N . THR A 1 381 ? -9.209 6.307 17.842 1.00 89.75 381 THR A N 1
ATOM 2807 C CA . THR A 1 381 ? -9.397 4.886 18.146 1.00 89.75 381 THR A CA 1
ATOM 2808 C C . THR A 1 381 ? -9.834 4.725 19.601 1.00 89.75 381 THR A C 1
ATOM 2810 O O . THR A 1 381 ? -9.538 5.558 20.455 1.00 89.75 381 THR A O 1
ATOM 2813 N N . GLN A 1 382 ? -10.599 3.676 19.901 1.00 88.75 382 GLN A N 1
ATOM 2814 C CA . GLN A 1 382 ? -10.984 3.353 21.278 1.00 88.75 382 GLN A CA 1
ATOM 2815 C C . GLN A 1 382 ? -9.909 2.467 21.914 1.00 88.75 382 GLN A C 1
ATOM 2817 O O . GLN A 1 382 ? -9.418 1.535 21.272 1.00 88.75 382 GLN A O 1
ATOM 2822 N N . ILE A 1 383 ? -9.557 2.751 23.169 1.00 87.62 383 ILE A N 1
ATOM 2823 C CA . ILE A 1 383 ? -8.645 1.915 23.955 1.00 87.62 383 ILE A CA 1
ATOM 2824 C C . ILE A 1 383 ? -9.361 0.605 24.294 1.00 87.62 383 ILE A C 1
ATOM 2826 O O . ILE A 1 383 ? -10.481 0.610 24.805 1.00 87.62 383 ILE A O 1
ATOM 2830 N N . ASP A 1 384 ? -8.714 -0.524 24.012 1.00 87.62 384 ASP A N 1
ATOM 2831 C CA . ASP A 1 384 ? -9.280 -1.846 24.264 1.00 87.62 384 ASP A CA 1
ATOM 2832 C C . ASP A 1 384 ? -9.122 -2.257 25.738 1.00 87.62 384 ASP A C 1
ATOM 2834 O O . ASP A 1 384 ? -8.039 -2.646 26.181 1.00 87.62 384 ASP A O 1
ATOM 2838 N N . TYR A 1 385 ? -10.223 -2.213 26.492 1.00 83.00 385 TYR A N 1
ATOM 2839 C CA . TYR A 1 385 ? -10.300 -2.701 27.875 1.00 83.00 385 TYR A CA 1
ATOM 2840 C C . TYR A 1 385 ? -10.835 -4.133 27.993 1.00 83.00 385 TYR A C 1
ATOM 2842 O O . TYR A 1 385 ? -11.089 -4.599 29.100 1.00 83.00 385 TYR A O 1
ATOM 2850 N N . SER A 1 386 ? -11.007 -4.872 26.893 1.00 79.69 386 SER A N 1
ATOM 2851 C CA . SER A 1 386 ? -11.606 -6.217 26.926 1.00 79.69 386 SER A CA 1
ATOM 2852 C C . SER A 1 386 ? -10.801 -7.237 27.740 1.00 79.69 386 SER A C 1
ATOM 2854 O O . SER A 1 386 ? -11.364 -8.210 28.246 1.00 79.69 386 SER A O 1
ATOM 2856 N N . ALA A 1 387 ? -9.495 -7.008 27.913 1.00 77.75 387 ALA A N 1
ATOM 2857 C CA . ALA A 1 387 ? -8.641 -7.794 28.801 1.00 77.75 387 ALA A CA 1
ATOM 2858 C C . ALA A 1 387 ? -8.894 -7.513 30.298 1.00 77.75 387 ALA A C 1
ATOM 2860 O O . ALA A 1 387 ? -8.528 -8.331 31.144 1.00 77.75 387 ALA A O 1
ATOM 2861 N N . TYR A 1 388 ? -9.533 -6.387 30.630 1.00 81.12 388 TYR A N 1
ATOM 2862 C CA . TYR A 1 388 ? -9.835 -5.956 31.991 1.00 81.12 388 TYR A CA 1
ATOM 2863 C C . TYR A 1 388 ? -11.280 -6.321 32.377 1.00 81.12 388 TYR A C 1
ATOM 2865 O O . TYR A 1 388 ? -12.212 -5.522 32.292 1.00 81.12 388 TYR A O 1
ATOM 2873 N N . ASP A 1 389 ? -11.485 -7.580 32.778 1.00 79.31 389 ASP A N 1
ATOM 2874 C CA . ASP A 1 389 ? -12.809 -8.134 33.098 1.00 79.31 389 ASP A CA 1
ATOM 2875 C C . ASP A 1 389 ? -13.108 -8.124 34.611 1.00 79.31 389 ASP A C 1
ATOM 2877 O O . ASP A 1 389 ? -12.720 -9.041 35.344 1.00 79.31 389 ASP A O 1
ATOM 2881 N N . LEU A 1 390 ? -13.865 -7.123 35.084 1.00 80.62 390 LEU A N 1
ATOM 2882 C CA . LEU A 1 390 ? -14.306 -7.051 36.487 1.00 80.62 390 LEU A CA 1
ATOM 2883 C C . LEU A 1 390 ? -15.428 -8.041 36.828 1.00 80.62 390 LEU A C 1
ATOM 2885 O O . LEU A 1 390 ? -15.715 -8.241 38.009 1.00 80.62 390 LEU A O 1
ATOM 2889 N N . SER A 1 391 ? -16.046 -8.715 35.850 1.00 75.31 391 SER A N 1
ATOM 2890 C CA . SER A 1 391 ? -17.083 -9.720 36.134 1.00 75.31 391 SER A CA 1
ATOM 2891 C C . SER A 1 391 ? -16.532 -10.963 36.846 1.00 75.31 391 SER A C 1
ATOM 2893 O O . SER A 1 391 ? -17.289 -11.729 37.447 1.00 75.31 391 SER A O 1
ATOM 2895 N N . GLN A 1 392 ? -15.207 -11.154 36.830 1.00 76.00 392 GLN A N 1
ATOM 2896 C CA . GLN A 1 392 ? -14.533 -12.203 37.599 1.00 76.00 392 GLN A CA 1
ATOM 2897 C C . GLN A 1 392 ? -14.512 -11.908 39.108 1.00 76.00 392 GLN A C 1
ATOM 2899 O O . GLN A 1 392 ? -14.300 -12.819 39.916 1.00 76.00 392 GLN A O 1
ATOM 2904 N N . ILE A 1 393 ? -14.743 -10.657 39.512 1.00 83.56 393 ILE A N 1
ATOM 2905 C CA . ILE A 1 393 ? -14.737 -10.239 40.911 1.00 83.56 393 ILE A CA 1
ATOM 2906 C C . ILE A 1 393 ? -16.118 -10.499 41.509 1.00 83.56 393 ILE A C 1
ATOM 2908 O O . ILE A 1 393 ? -17.134 -9.985 41.054 1.00 83.56 393 ILE A O 1
ATOM 2912 N N . THR A 1 394 ? -16.173 -11.303 42.571 1.00 84.94 394 THR A N 1
ATOM 2913 C CA . THR A 1 394 ? -17.433 -11.527 43.292 1.00 84.94 394 THR A CA 1
ATOM 2914 C C . THR A 1 394 ? -17.815 -10.255 44.047 1.00 84.94 394 THR A C 1
ATOM 2916 O O . THR A 1 394 ? -16.974 -9.746 44.782 1.00 84.94 394 THR A O 1
ATOM 2919 N N . THR A 1 395 ? -19.063 -9.782 43.950 1.00 87.38 395 THR A N 1
ATOM 2920 C CA . THR A 1 395 ? -19.540 -8.568 44.656 1.00 87.38 395 THR A CA 1
ATOM 2921 C C . THR A 1 395 ? -20.682 -8.796 45.649 1.00 87.38 395 THR A C 1
ATOM 2923 O O . THR A 1 395 ? -20.969 -7.903 46.435 1.00 87.38 395 THR A O 1
ATOM 2926 N N . ASP A 1 396 ? -21.256 -10.006 45.715 1.00 84.62 396 ASP A N 1
ATOM 2927 C CA . ASP A 1 396 ? -22.454 -10.330 46.528 1.00 84.62 396 ASP A CA 1
ATOM 2928 C C . ASP A 1 396 ? -22.362 -9.964 48.021 1.00 84.62 396 ASP A C 1
ATOM 2930 O O . ASP A 1 396 ? -23.374 -9.758 48.692 1.00 84.62 396 ASP A O 1
ATOM 2934 N N . ASP A 1 397 ? -21.141 -9.958 48.551 1.00 85.62 397 ASP A N 1
ATOM 2935 C CA . ASP A 1 397 ? -20.855 -9.716 49.964 1.00 85.62 397 ASP A CA 1
ATOM 2936 C C . ASP A 1 397 ? -20.388 -8.269 50.238 1.00 85.62 397 ASP A C 1
ATOM 2938 O O . ASP A 1 397 ? -20.208 -7.927 51.404 1.00 85.62 397 ASP A O 1
ATOM 2942 N N . ILE A 1 398 ? -20.209 -7.436 49.200 1.00 86.31 398 ILE A N 1
ATOM 2943 C CA . ILE A 1 398 ? -19.804 -6.027 49.325 1.00 86.31 398 ILE A CA 1
ATOM 2944 C C . ILE A 1 398 ? -21.046 -5.175 49.587 1.00 86.31 398 ILE A C 1
ATOM 2946 O O . ILE A 1 398 ? -22.011 -5.199 48.811 1.00 86.31 398 ILE A O 1
ATOM 2950 N N . ALA A 1 399 ? -21.025 -4.415 50.683 1.00 83.69 399 ALA A N 1
ATOM 2951 C CA . ALA A 1 399 ? -22.109 -3.495 51.008 1.00 83.69 399 ALA A CA 1
ATOM 2952 C C . ALA A 1 399 ? -22.252 -2.384 49.949 1.00 83.69 399 ALA A C 1
ATOM 2954 O O . ALA A 1 399 ? -21.302 -2.045 49.252 1.00 83.69 399 ALA A O 1
ATOM 2955 N N . GLU A 1 400 ? -23.459 -1.828 49.811 1.00 79.62 400 GLU A N 1
ATOM 2956 C CA . GLU A 1 400 ? -23.674 -0.631 48.983 1.00 79.62 400 GLU A CA 1
ATOM 2957 C C . GLU A 1 400 ? -22.716 0.486 49.430 1.00 79.62 400 GLU A C 1
ATOM 2959 O O . GLU A 1 400 ? -22.584 0.728 50.635 1.00 79.62 400 GLU A O 1
ATOM 2964 N N . ASP A 1 401 ? -22.069 1.141 48.464 1.00 77.75 401 ASP A N 1
ATOM 2965 C CA . ASP A 1 401 ? -21.082 2.214 48.663 1.00 77.75 401 ASP A CA 1
ATOM 2966 C C . ASP A 1 401 ? -19.789 1.805 49.426 1.00 77.75 401 ASP A C 1
ATOM 2968 O O . ASP A 1 401 ? -19.066 2.676 49.916 1.00 77.75 401 ASP A O 1
ATOM 2972 N N . ASP A 1 402 ? -19.474 0.507 49.569 1.00 85.88 402 ASP A N 1
ATOM 2973 C CA . ASP A 1 402 ? -18.231 0.027 50.214 1.00 85.88 402 ASP A CA 1
ATOM 2974 C C . ASP A 1 402 ? -17.099 -0.159 49.185 1.00 85.88 402 ASP A C 1
ATOM 2976 O O . ASP A 1 402 ? -16.686 -1.275 48.852 1.00 85.88 402 ASP A O 1
ATOM 2980 N N . THR A 1 403 ? -16.636 0.971 48.637 1.00 81.06 403 THR A N 1
ATOM 2981 C CA . THR A 1 403 ? -15.576 1.042 47.613 1.00 81.06 403 THR A CA 1
ATOM 2982 C C . THR A 1 403 ? -14.263 0.431 48.100 1.00 81.06 403 THR A C 1
ATOM 2984 O O . THR A 1 403 ? -13.620 -0.296 47.351 1.00 81.06 403 THR A O 1
ATOM 2987 N N . ASP A 1 404 ? -13.914 0.634 49.375 1.00 83.81 404 ASP A N 1
ATOM 2988 C CA . ASP A 1 404 ? -12.698 0.083 49.987 1.00 83.81 404 ASP A CA 1
ATOM 2989 C C . ASP A 1 404 ? -12.685 -1.460 49.925 1.00 83.81 404 ASP A C 1
ATOM 2991 O O . ASP A 1 404 ? -11.658 -2.080 49.635 1.00 83.81 404 ASP A O 1
ATOM 2995 N N . GLU A 1 405 ? -13.824 -2.115 50.198 1.00 87.06 405 GLU A N 1
ATOM 2996 C CA . GLU A 1 405 ? -13.920 -3.576 50.102 1.00 87.06 405 GLU A CA 1
ATOM 2997 C C . GLU A 1 405 ? -13.835 -4.056 48.646 1.00 87.06 405 GLU A C 1
ATOM 2999 O O . GLU A 1 405 ? -13.221 -5.093 48.376 1.00 87.06 405 GLU A O 1
ATOM 3004 N N . PHE A 1 406 ? -14.425 -3.313 47.706 1.00 86.94 406 PHE A N 1
ATOM 3005 C CA . PHE A 1 406 ? -14.333 -3.621 46.281 1.00 86.94 406 PHE A CA 1
ATOM 3006 C C . PHE A 1 406 ? -12.897 -3.525 45.762 1.00 86.94 406 PHE A C 1
ATOM 3008 O O . PHE A 1 406 ? -12.399 -4.492 45.182 1.00 86.94 406 PHE A O 1
ATOM 3015 N N . GLU A 1 407 ? -12.206 -2.421 46.035 1.00 84.81 407 GLU A N 1
ATOM 3016 C CA . GLU A 1 407 ? -10.814 -2.212 45.638 1.00 84.81 407 GLU A CA 1
ATOM 3017 C C . GLU A 1 407 ? -9.896 -3.295 46.206 1.00 84.81 407 GLU A C 1
ATOM 3019 O O . GLU A 1 407 ? -9.064 -3.842 45.484 1.00 84.81 407 GLU A O 1
ATOM 3024 N N . GLN A 1 408 ? -10.109 -3.716 47.456 1.00 85.25 408 GLN A N 1
ATOM 3025 C CA . GLN A 1 408 ? -9.352 -4.828 48.026 1.00 85.25 408 GLN A CA 1
ATOM 3026 C C . GLN A 1 408 ? -9.583 -6.149 47.268 1.00 85.25 408 GLN A C 1
ATOM 3028 O O . GLN A 1 408 ? -8.651 -6.945 47.135 1.00 85.25 408 GLN A O 1
ATOM 3033 N N . ARG A 1 409 ? -10.790 -6.403 46.737 1.00 87.50 409 ARG A N 1
ATOM 3034 C CA . ARG A 1 409 ? -11.045 -7.591 45.896 1.00 87.50 409 ARG A CA 1
ATOM 3035 C C . ARG A 1 409 ? -10.408 -7.486 44.518 1.00 87.50 409 ARG A C 1
ATOM 3037 O O . ARG A 1 409 ? -10.008 -8.516 43.983 1.00 87.50 409 ARG A O 1
ATOM 3044 N N . VAL A 1 410 ? -10.307 -6.280 43.964 1.00 85.56 410 VAL A N 1
ATOM 3045 C CA . VAL A 1 410 ? -9.553 -6.013 42.732 1.00 85.56 410 VAL A CA 1
ATOM 3046 C C . VAL A 1 410 ? -8.071 -6.323 42.965 1.00 85.56 410 VAL A C 1
ATOM 3048 O O . VAL A 1 410 ? -7.486 -7.081 42.196 1.00 85.56 410 VAL A O 1
ATOM 3051 N N . VAL A 1 411 ? -7.492 -5.846 44.072 1.00 83.44 411 VAL A N 1
ATOM 3052 C CA . VAL A 1 411 ? -6.102 -6.140 44.475 1.00 83.44 411 VAL A CA 1
ATOM 3053 C C . VAL A 1 411 ? -5.855 -7.642 44.655 1.00 83.44 411 VAL A C 1
ATOM 3055 O O . VAL A 1 411 ? -4.796 -8.145 44.286 1.00 83.44 411 VAL A O 1
ATOM 3058 N N . ASP A 1 412 ? -6.828 -8.372 45.204 1.00 84.69 412 ASP A N 1
ATOM 3059 C CA . ASP A 1 412 ? -6.730 -9.819 45.436 1.00 84.69 412 ASP A CA 1
ATOM 3060 C C . ASP A 1 412 ? -7.046 -10.675 44.185 1.00 84.69 412 ASP A C 1
ATOM 3062 O O . ASP A 1 412 ? -7.008 -11.910 44.259 1.00 84.69 412 ASP A O 1
ATOM 3066 N N . SER A 1 413 ? -7.393 -10.053 43.054 1.00 84.50 413 SER A N 1
ATOM 3067 C CA . SER A 1 413 ? -7.766 -10.735 41.808 1.00 84.50 413 SER A CA 1
ATOM 3068 C C . SER A 1 413 ? -6.558 -11.091 40.922 1.00 84.50 413 SER A C 1
ATOM 3070 O O . SER A 1 413 ? -5.417 -10.761 41.231 1.00 84.50 413 SER A O 1
ATOM 3072 N N . ASP A 1 414 ? -6.808 -11.765 39.792 1.00 81.00 414 ASP A N 1
ATOM 3073 C CA . ASP A 1 414 ? -5.786 -12.090 38.779 1.00 81.00 414 ASP A CA 1
ATOM 3074 C C . ASP A 1 414 ? -5.533 -10.931 37.779 1.00 81.00 414 ASP A C 1
ATOM 3076 O O . ASP A 1 414 ? -4.976 -11.148 36.700 1.00 81.00 414 ASP A O 1
ATOM 3080 N N . ILE A 1 415 ? -5.955 -9.704 38.103 1.00 83.38 415 ILE A N 1
ATOM 3081 C CA . ILE A 1 415 ? -5.711 -8.522 37.268 1.00 83.38 415 ILE A CA 1
ATOM 3082 C C . ILE A 1 415 ? -4.207 -8.186 37.265 1.00 83.38 415 ILE A C 1
ATOM 3084 O O . ILE A 1 415 ? -3.588 -8.153 38.332 1.00 83.38 415 ILE A O 1
ATOM 3088 N N . PRO A 1 416 ? -3.597 -7.911 36.095 1.00 85.62 416 PRO A N 1
ATOM 3089 C CA . PRO A 1 416 ? -2.188 -7.538 36.020 1.00 85.62 416 PRO A CA 1
ATOM 3090 C C . PRO A 1 416 ? -1.888 -6.252 36.801 1.00 85.62 416 PRO A C 1
ATOM 3092 O O . PRO A 1 416 ? -2.515 -5.218 36.578 1.00 85.62 416 PRO A O 1
ATOM 3095 N N . THR A 1 417 ? -0.889 -6.297 37.681 1.00 84.62 417 THR A N 1
ATOM 3096 C CA . THR A 1 417 ? -0.341 -5.101 38.334 1.00 84.62 417 THR A CA 1
ATOM 3097 C C . THR A 1 417 ? 0.832 -4.561 37.529 1.00 84.62 417 THR A C 1
ATOM 3099 O O . THR A 1 417 ? 1.677 -5.354 37.106 1.00 84.62 417 THR A O 1
ATOM 3102 N N . CYS A 1 418 ? 0.920 -3.243 37.355 1.00 82.88 418 CYS A N 1
ATOM 3103 C CA . CYS A 1 418 ? 2.052 -2.621 36.682 1.00 82.88 418 CYS A CA 1
ATOM 3104 C C . CYS A 1 418 ? 3.318 -2.944 37.479 1.00 82.88 418 CYS A C 1
ATOM 3106 O O . CYS A 1 418 ? 3.349 -2.777 38.702 1.00 82.88 418 CYS A O 1
ATOM 3108 N N . ASP A 1 419 ? 4.352 -3.463 36.815 1.00 67.19 419 ASP A N 1
ATOM 3109 C CA . ASP A 1 419 ? 5.652 -3.587 37.463 1.00 67.19 419 ASP A CA 1
ATOM 3110 C C . ASP A 1 419 ? 6.107 -2.153 37.762 1.00 67.19 419 ASP A C 1
ATOM 3112 O O . ASP A 1 419 ? 6.266 -1.359 36.835 1.00 67.19 419 ASP A O 1
ATOM 3116 N N . ASP A 1 420 ? 6.322 -1.812 39.039 1.00 51.00 420 ASP A N 1
ATOM 3117 C CA . ASP A 1 420 ? 7.050 -0.606 39.459 1.00 51.00 420 ASP A CA 1
ATOM 3118 C C . ASP A 1 420 ? 8.516 -0.739 38.992 1.00 51.00 420 ASP A C 1
ATOM 3120 O O . ASP A 1 420 ? 9.461 -0.887 39.777 1.00 51.00 420 ASP A O 1
ATOM 3124 N N . GLY A 1 421 ? 8.716 -0.760 37.678 1.00 41.16 421 GLY A N 1
ATOM 3125 C CA . GLY A 1 421 ? 9.979 -0.829 36.974 1.00 41.16 421 GLY A CA 1
ATOM 3126 C C . GLY A 1 421 ? 10.678 0.513 37.056 1.00 41.16 421 GLY A C 1
ATOM 3127 O O . GLY A 1 421 ? 10.936 1.154 36.047 1.00 41.16 421 GLY A O 1
ATOM 3128 N N . GLY A 1 422 ? 11.006 0.944 38.273 1.00 36.16 422 GLY A N 1
ATOM 3129 C CA . GLY A 1 422 ? 12.011 1.970 38.481 1.00 36.16 422 GLY A CA 1
ATOM 3130 C C . GLY A 1 422 ? 13.343 1.490 37.904 1.00 36.16 422 GLY A C 1
ATOM 3131 O O . GLY A 1 422 ? 14.035 0.674 38.523 1.00 36.16 422 GLY A O 1
ATOM 3132 N N . GLY A 1 423 ? 13.698 2.022 36.735 1.00 28.84 423 GLY A N 1
ATOM 3133 C CA . GLY A 1 423 ? 14.983 1.832 36.067 1.00 28.84 423 GLY A CA 1
ATOM 3134 C C . GLY A 1 423 ? 15.298 2.958 35.106 1.00 28.84 423 GLY A C 1
ATOM 3135 O O . GLY A 1 423 ? 14.898 2.815 33.937 1.00 28.84 423 GLY A O 1
#

Radius of gyration: 34.69 Å; chains: 1; bounding box: 98×88×89 Å

Secondary structure (DSSP, 8-state):
--------------------------S--------------GGGSSEEEEEPBPTTSSB-GGGGGEEE-TTS-EEE--SB-SSS-BSSPSSSEEEEEEEEEEEE-SSS-EEEEEEEEESSSGGGEEEEEE--SS--------SSSS----S-TTEEE-BSSTTPEEE-TT-EEEEEEEEE-PPPSSSS-PPPPTT--S--EEEEEEE--TTTTS----EEEEEEEEEEEEEPTTSSSEEEEEEEEEE-SSS-B-S-EEEEETT-TT------PPPB-TT-EEEEEES-SS-S-EEEEEPPPTT-SEEESEEGGG-----TTTSPBPPB-TT--B-GGGSTT--HHHHHHHHT--SHHHHHHHH--SSS-------TT-EEEE-B-TT-BGGGS--TTSPTT-HHHHHHHHHTSSPPBPP----